Protein 6EJI (pdb70)

Structure (mmCIF, N/CA/C/O backbone):
data_6EJI
#
_entry.id   6EJI
#
_cell.length_a   61.620
_cell.length_b   127.030
_cell.length_c   71.580
_cell.angle_alpha   90.00
_cell.angle_beta   90.13
_cell.angle_gamma   90.00
#
_symmetry.space_group_name_H-M   'P 1 21 1'
#
loop_
_entity.id
_entity.type
_entity.pdbx_description
1 polymer 'WlaC protein'
2 non-polymer URIDINE-DIPHOSPHATE-N-ACETYLGALACTOSAMINE
3 non-polymer 'POTASSIUM ION'
4 non-polymer GLYCEROL
5 non-polymer 'SODIUM ION'
6 non-polymer 'CHLORIDE ION'
7 water water
#
loop_
_atom_site.group_PDB
_atom_site.id
_atom_site.type_symbol
_atom_site.label_atom_id
_atom_site.label_alt_id
_atom_site.label_comp_id
_atom_site.label_asym_id
_atom_site.label_entity_id
_atom_site.label_seq_id
_atom_site.pdbx_PDB_ins_code
_atom_site.Cartn_x
_atom_site.Cartn_y
_atom_site.Cartn_z
_atom_site.occupancy
_atom_site.B_iso_or_equiv
_atom_site.auth_seq_id
_atom_site.auth_comp_id
_atom_site.auth_asym_id
_atom_site.auth_atom_id
_atom_site.pdbx_PDB_model_num
ATOM 25 N N . LYS A 1 4 ? -11.215 3.708 17.185 1.00 41.11 4 LYS A N 1
ATOM 26 C CA . LYS A 1 4 ? -10.530 4.995 17.203 1.00 41.72 4 LYS A CA 1
ATOM 27 C C . LYS A 1 4 ? -9.346 4.886 18.157 1.00 35.99 4 LYS A C 1
ATOM 28 O O . LYS A 1 4 ? -9.525 4.716 19.367 1.00 34.77 4 LYS A O 1
ATOM 34 N N . ILE A 1 5 ? -8.138 4.971 17.609 1.00 38.49 5 ILE A N 1
ATOM 35 C CA . ILE A 1 5 ? -6.904 4.839 18.373 1.00 34.33 5 ILE A CA 1
ATOM 36 C C . ILE A 1 5 ? -6.192 6.184 18.347 1.00 32.85 5 ILE A C 1
ATOM 37 O O . ILE A 1 5 ? -5.898 6.717 17.269 1.00 30.55 5 ILE A O 1
ATOM 42 N N . SER A 1 6 ? -5.924 6.737 19.526 1.00 31.39 6 SER A N 1
ATOM 43 C CA . SER A 1 6 ? -5.210 8.001 19.659 1.00 32.85 6 SER A CA 1
ATOM 44 C C . SER A 1 6 ? -3.860 7.747 20.313 1.00 28.89 6 SER A C 1
ATOM 45 O O . SER A 1 6 ? -3.795 7.296 21.462 1.00 26.71 6 SER A O 1
ATOM 48 N N . PHE A 1 7 ? -2.789 8.033 19.579 1.00 29.90 7 PHE A N 1
ATOM 49 C CA . PHE A 1 7 ? -1.440 7.992 20.119 1.00 25.43 7 PHE A CA 1
ATOM 50 C C . PHE A 1 7 ? -1.080 9.340 20.730 1.00 31.58 7 PHE A C 1
ATOM 51 O O . PHE A 1 7 ? -1.533 10.392 20.270 1.00 29.83 7 PHE A O 1
ATOM 59 N N . ILE A 1 8 ? -0.264 9.302 21.780 1.00 28.13 8 ILE A N 1
ATOM 60 C CA . ILE A 1 8 ? 0.266 10.508 22.405 1.00 25.05 8 ILE A CA 1
ATOM 61 C C . ILE A 1 8 ? 1.783 10.403 22.436 1.00 25.62 8 ILE A C 1
ATOM 62 O O . ILE A 1 8 ? 2.331 9.397 22.898 1.00 24.08 8 ILE A O 1
ATOM 67 N N . ILE A 1 9 ? 2.457 11.440 21.945 1.00 26.26 9 ILE A N 1
ATOM 68 C CA . ILE A 1 9 ? 3.913 11.477 21.908 1.00 30.49 9 ILE A CA 1
ATOM 69 C C . ILE A 1 9 ? 4.340 12.934 22.014 1.00 31.79 9 ILE A C 1
ATOM 70 O O . ILE A 1 9 ? 3.586 13.841 21.662 1.00 27.25 9 ILE A O 1
ATOM 75 N N . ALA A 1 10 ? 5.548 13.162 22.530 1.00 30.89 10 ALA A N 1
ATOM 76 C CA . ALA A 1 10 ? 5.989 14.534 22.765 1.00 30.17 10 ALA A CA 1
ATOM 77 C C . ALA A 1 10 ? 6.269 15.258 21.453 1.00 32.12 10 ALA A C 1
ATOM 78 O O . ALA A 1 10 ? 5.826 16.395 21.253 1.00 34.28 10 ALA A O 1
ATOM 80 N N . THR A 1 11 ? 7.012 14.619 20.551 1.00 35.06 11 THR A N 1
ATOM 81 C CA . THR A 1 11 ? 7.304 15.177 19.238 1.00 36.95 11 THR A CA 1
ATOM 82 C C . THR A 1 11 ? 7.223 14.071 18.198 1.00 34.57 11 THR A C 1
ATOM 83 O O . THR A 1 11 ? 7.218 12.882 18.524 1.00 36.02 11 THR A O 1
ATOM 87 N N . LEU A 1 12 ? 7.152 14.480 16.932 1.00 36.08 12 LEU A N 1
ATOM 88 C CA . LEU A 1 12 ? 7.306 13.541 15.829 1.00 35.27 12 LEU A CA 1
ATOM 89 C C . LEU A 1 12 ? 8.651 13.792 15.160 1.00 36.08 12 LEU A C 1
ATOM 90 O O . LEU A 1 12 ? 8.727 13.984 13.941 1.00 38.31 12 LEU A O 1
ATOM 95 N N . ASN A 1 13 ? 9.712 13.798 15.968 1.00 38.73 13 ASN A N 1
ATOM 96 C CA . ASN A 1 13 ? 11.076 14.025 15.507 1.00 38.83 13 ASN A CA 1
ATOM 97 C C . ASN A 1 13 ? 11.648 12.774 14.853 1.00 40.56 13 ASN A C 1
ATOM 98 O O . ASN A 1 13 ? 10.897 11.915 14.381 1.00 43.08 13 ASN A O 1
ATOM 103 N N . SER A 1 14 ? 12.972 12.647 14.848 1.00 36.69 14 SER A N 1
ATOM 104 C CA . SER A 1 14 ? 13.633 11.534 14.184 1.00 40.42 14 SER A CA 1
ATOM 105 C C . SER A 1 14 ? 13.935 10.365 15.113 1.00 40.33 14 SER A C 1
ATOM 106 O O . SER A 1 14 ? 14.500 9.365 14.655 1.00 46.95 14 SER A O 1
ATOM 109 N N . GLY A 1 15 ? 13.571 10.457 16.389 1.00 32.82 15 GLY A N 1
ATOM 110 C CA . GLY A 1 15 ? 13.906 9.420 17.351 1.00 35.03 15 GLY A CA 1
ATOM 111 C C . GLY A 1 15 ? 13.316 8.066 16.996 1.00 35.08 15 GLY A C 1
ATOM 112 O O . GLY A 1 15 ? 12.429 7.924 16.153 1.00 33.37 15 GLY A O 1
ATOM 113 N N . GLY A 1 16 ? 13.834 7.041 17.676 1.00 36.17 16 GLY A N 1
ATOM 114 C CA . GLY A 1 16 ? 13.424 5.678 17.373 1.00 31.49 16 GLY A CA 1
ATOM 115 C C . GLY A 1 16 ? 11.997 5.380 17.791 1.00 33.98 16 GLY A C 1
ATOM 116 O O . GLY A 1 16 ? 11.285 4.638 17.108 1.00 28.63 16 GLY A O 1
ATOM 117 N N . ALA A 1 17 ? 11.565 5.939 18.924 1.00 28.05 17 ALA A N 1
ATOM 118 C CA . ALA A 1 17 ? 10.172 5.792 19.330 1.00 33.24 17 ALA A CA 1
ATOM 119 C C . ALA A 1 17 ? 9.236 6.388 18.288 1.00 31.91 17 ALA A C 1
ATOM 120 O O . ALA A 1 17 ? 8.196 5.802 17.965 1.00 23.40 17 ALA A O 1
ATOM 122 N N . GLU A 1 18 ? 9.601 7.550 17.740 1.00 28.52 18 GLU A N 1
ATOM 123 C CA . GLU A 1 18 ? 8.790 8.164 16.694 1.00 27.19 18 GLU A CA 1
ATOM 124 C C . GLU A 1 18 ? 8.771 7.303 15.439 1.00 25.87 18 GLU A C 1
ATOM 125 O O . GLU A 1 18 ? 7.727 7.158 14.793 1.00 30.30 18 GLU A O 1
ATOM 131 N N . ARG A 1 19 ? 9.918 6.721 15.083 1.00 30.41 19 ARG A N 1
ATOM 132 C CA . ARG A 1 19 ? 9.975 5.809 13.945 1.00 31.16 19 ARG A CA 1
ATOM 133 C C . ARG A 1 19 ? 9.011 4.642 14.126 1.00 28.37 19 ARG A C 1
ATOM 134 O O . ARG A 1 19 ? 8.334 4.233 13.175 1.00 24.52 19 ARG A O 1
ATOM 142 N N . VAL A 1 20 ? 8.925 4.104 15.344 1.00 30.17 20 VAL A N 1
ATOM 143 C CA . VAL A 1 20 ? 8.021 2.987 15.608 1.00 29.88 20 VAL A CA 1
ATOM 144 C C . VAL A 1 20 ? 6.569 3.443 15.523 1.00 31.07 20 VAL A C 1
ATOM 145 O O . VAL A 1 20 ? 5.724 2.768 14.922 1.00 29.23 20 VAL A O 1
ATOM 149 N N . LEU A 1 21 ? 6.257 4.591 16.129 1.00 30.12 21 LEU A N 1
ATOM 150 C CA . LEU A 1 21 ? 4.881 5.078 16.141 1.00 29.67 21 LEU A CA 1
ATOM 151 C C . LEU A 1 21 ? 4.370 5.313 14.724 1.00 28.86 21 LEU A C 1
ATOM 152 O O . LEU A 1 21 ? 3.245 4.926 14.386 1.00 29.54 21 LEU A O 1
ATOM 157 N N . VAL A 1 22 ? 5.184 5.955 13.883 1.00 25.94 22 VAL A N 1
ATOM 158 C CA . VAL A 1 22 ? 4.752 6.261 12.522 1.00 29.32 22 VAL A CA 1
ATOM 159 C C . VAL A 1 22 ? 4.490 4.979 11.744 1.00 26.58 22 VAL A C 1
ATOM 160 O O . VAL A 1 22 ? 3.527 4.889 10.971 1.00 30.50 22 VAL A O 1
ATOM 164 N N . THR A 1 23 ? 5.333 3.964 11.943 1.00 28.63 23 THR A N 1
ATOM 165 C CA . THR A 1 23 ? 5.104 2.676 11.297 1.00 28.00 23 THR A CA 1
ATOM 166 C C . THR A 1 23 ? 3.808 2.042 11.789 1.00 31.26 23 THR A C 1
ATOM 167 O O . THR A 1 23 ? 3.019 1.520 10.991 1.00 31.15 23 THR A O 1
ATOM 171 N N . LEU A 1 24 ? 3.564 2.096 13.101 1.00 28.10 24 LEU A N 1
ATOM 172 C CA . LEU A 1 24 ? 2.317 1.580 13.658 1.00 29.52 24 LEU A CA 1
ATOM 173 C C . LEU A 1 24 ? 1.114 2.359 13.142 1.00 28.66 24 LEU A C 1
ATOM 174 O O . LEU A 1 24 ? 0.124 1.770 12.693 1.00 26.17 24 LEU A O 1
ATOM 179 N N . ALA A 1 25 ? 1.177 3.690 13.217 1.00 28.78 25 ALA A N 1
ATOM 180 C CA . ALA A 1 25 ? 0.059 4.518 12.774 1.00 27.33 25 ALA A CA 1
ATOM 181 C C . ALA A 1 25 ? -0.272 4.253 11.312 1.00 30.04 25 ALA A C 1
ATOM 182 O O . ALA A 1 25 ? -1.440 4.067 10.951 1.00 31.95 25 ALA A O 1
ATOM 184 N N . ASN A 1 26 ? 0.753 4.214 10.457 1.00 27.28 26 ASN A N 1
ATOM 185 C CA . ASN A 1 26 ? 0.523 3.992 9.034 1.00 31.31 26 ASN A CA 1
ATOM 186 C C . ASN A 1 26 ? -0.084 2.622 8.764 1.00 33.83 26 ASN A C 1
ATOM 187 O O . ASN A 1 26 ? -0.896 2.475 7.843 1.00 38.59 26 ASN A O 1
ATOM 192 N N . ALA A 1 27 ? 0.288 1.610 9.551 1.00 30.39 27 ALA A N 1
ATOM 193 C CA . ALA A 1 27 ? -0.265 0.276 9.341 1.00 31.40 27 ALA A CA 1
ATOM 194 C C . ALA A 1 27 ? -1.714 0.184 9.802 1.00 37.86 27 ALA A C 1
ATOM 195 O O . ALA A 1 27 ? -2.500 -0.571 9.220 1.00 33.35 27 ALA A O 1
ATOM 197 N N . LEU A 1 28 ? -2.086 0.943 10.832 1.00 33.63 28 LEU A N 1
ATOM 198 C CA . LEU A 1 28 ? -3.418 0.848 11.412 1.00 33.47 28 LEU A CA 1
ATOM 199 C C . LEU A 1 28 ? -4.430 1.794 10.776 1.00 34.64 28 LEU A C 1
ATOM 200 O O . LEU A 1 28 ? -5.636 1.585 10.943 1.00 35.94 28 LEU A O 1
ATOM 205 N N . CYS A 1 29 ? -3.977 2.809 10.038 1.00 39.58 29 CYS A N 1
ATOM 206 C CA . CYS A 1 29 ? -4.814 3.952 9.695 1.00 37.16 29 CYS A CA 1
ATOM 207 C C . CYS A 1 29 ? -5.829 3.685 8.590 1.00 44.31 29 CYS A C 1
ATOM 208 O O . CYS A 1 29 ? -6.640 4.572 8.303 1.00 43.69 29 CYS A O 1
ATOM 211 N N . LYS A 1 30 ? -5.814 2.522 7.944 1.00 43.48 30 LYS A N 1
ATOM 212 C CA . LYS A 1 30 ? -6.810 2.273 6.903 1.00 49.79 30 LYS A CA 1
ATOM 213 C C . LYS A 1 30 ? -8.013 1.509 7.410 1.00 47.31 30 LYS A C 1
ATOM 214 O O . LYS A 1 30 ? -9.145 1.834 7.043 1.00 49.33 30 LYS A O 1
ATOM 220 N N . GLU A 1 31 ? -7.796 0.479 8.227 1.00 40.29 31 GLU A N 1
ATOM 221 C CA . GLU A 1 31 ? -8.924 -0.222 8.824 1.00 43.13 31 GLU A CA 1
ATOM 222 C C . GLU A 1 31 ? -9.480 0.528 10.029 1.00 48.87 31 GLU A C 1
ATOM 223 O O . GLU A 1 31 ? -10.686 0.466 10.285 1.00 50.25 31 GLU A O 1
ATOM 229 N N . HIS A 1 32 ? -8.640 1.258 10.759 1.00 43.39 32 HIS A N 1
ATOM 230 C CA . HIS A 1 32 ? -9.069 1.960 11.959 1.00 42.17 32 HIS A CA 1
ATOM 231 C C . HIS A 1 32 ? -8.834 3.461 11.814 1.00 39.62 32 HIS A C 1
ATOM 232 O O . HIS A 1 32 ? -8.137 3.924 10.907 1.00 40.23 32 HIS A O 1
ATOM 239 N N . GLU A 1 33 ? -9.442 4.221 12.725 1.00 40.26 33 GLU A N 1
ATOM 240 C CA . GLU A 1 33 ? -9.322 5.675 12.755 1.00 42.72 33 GLU A CA 1
ATOM 241 C C . GLU A 1 33 ? -8.198 6.037 13.718 1.00 35.76 33 GLU A C 1
ATOM 242 O O . GLU A 1 33 ? -8.352 5.919 14.938 1.00 35.10 33 GLU A O 1
ATOM 248 N N . VAL A 1 34 ? -7.074 6.485 13.168 1.00 34.88 34 VAL A N 1
ATOM 249 C CA . VAL A 1 34 ? -5.850 6.707 13.927 1.00 36.25 34 VAL A CA 1
ATOM 250 C C . VAL A 1 34 ? -5.593 8.204 14.017 1.00 33.61 34 VAL A C 1
ATOM 251 O O . VAL A 1 34 ? -5.664 8.916 13.008 1.00 33.69 34 VAL A O 1
ATOM 255 N N . SER A 1 35 ? -5.302 8.677 15.225 1.00 32.38 35 SER A N 1
ATOM 256 C CA . SER A 1 35 ? -4.933 10.063 15.458 1.00 37.06 35 SER A CA 1
ATOM 257 C C . SER A 1 35 ? -3.716 10.107 16.371 1.00 34.99 35 SER A C 1
ATOM 258 O O . SER A 1 35 ? -3.443 9.170 17.125 1.00 28.33 35 SER A O 1
ATOM 261 N N . ILE A 1 36 ? -2.975 11.209 16.283 1.00 33.18 36 ILE A N 1
ATOM 262 C CA . ILE A 1 36 ? -1.792 11.431 17.103 1.00 29.70 36 ILE A CA 1
ATOM 263 C C . ILE A 1 36 ? -1.943 12.772 17.803 1.00 34.21 36 ILE A C 1
ATOM 264 O O . ILE A 1 36 ? -2.261 13.780 17.161 1.00 31.14 36 ILE A O 1
ATOM 269 N N . ILE A 1 37 ? -1.746 12.777 19.117 1.00 32.28 37 ILE A N 1
ATOM 270 C CA . ILE A 1 37 ? -1.686 13.992 19.920 1.00 33.31 37 ILE A CA 1
ATOM 271 C C . ILE A 1 37 ? -0.226 14.208 20.281 1.00 35.99 37 ILE A C 1
ATOM 272 O O . ILE A 1 37 ? 0.392 13.343 20.913 1.00 33.37 37 ILE A O 1
ATOM 277 N N . LYS A 1 38 ? 0.340 15.342 19.876 1.00 30.96 38 LYS A N 1
ATOM 278 C CA . LYS A 1 38 ? 1.724 15.624 20.219 1.00 33.29 38 LYS A CA 1
ATOM 279 C C . LYS A 1 38 ? 1.836 16.968 20.923 1.00 33.79 38 LYS A C 1
ATOM 280 O O . LYS A 1 38 ? 1.007 17.863 20.735 1.00 36.35 38 LYS A O 1
ATOM 286 N N . PHE A 1 39 ? 2.866 17.082 21.763 1.00 36.92 39 PHE A N 1
ATOM 287 C CA . PHE A 1 39 ? 3.008 18.231 22.646 1.00 40.74 39 PHE A CA 1
ATOM 288 C C . PHE A 1 39 ? 3.557 19.457 21.933 1.00 43.76 39 PHE A C 1
ATOM 289 O O . PHE A 1 39 ? 3.319 20.581 22.390 1.00 50.90 39 PHE A O 1
ATOM 297 N N . HIS A 1 40 ? 4.279 19.273 20.831 1.00 43.70 40 HIS A N 1
ATOM 298 C CA . HIS A 1 40 ? 4.922 20.377 20.137 1.00 48.72 40 HIS A CA 1
ATOM 299 C C . HIS A 1 40 ? 4.577 20.346 18.657 1.00 49.85 40 HIS A C 1
ATOM 300 O O . HIS A 1 40 ? 4.325 19.285 18.076 1.00 51.14 40 HIS A O 1
ATOM 307 N N . THR A 1 41 ? 4.565 21.532 18.059 1.00 52.54 41 THR A N 1
ATOM 308 C CA . THR A 1 41 ? 4.301 21.706 16.640 1.00 49.98 41 THR A CA 1
ATOM 309 C C . THR A 1 41 ? 5.458 21.163 15.805 1.00 44.24 41 THR A C 1
ATOM 310 O O . THR A 1 41 ? 6.566 20.927 16.303 1.00 48.19 41 THR A O 1
ATOM 314 N N . GLY A 1 42 ? 5.196 20.969 14.524 1.00 49.46 42 GLY A N 1
ATOM 315 C CA . GLY A 1 42 ? 6.203 20.526 13.577 1.00 52.71 42 GLY A CA 1
ATOM 316 C C . GLY A 1 42 ? 5.690 19.431 12.662 1.00 57.07 42 GLY A C 1
ATOM 317 O O . GLY A 1 42 ? 4.703 18.750 12.941 1.00 60.88 42 GLY A O 1
ATOM 318 N N . GLU A 1 43 ? 6.380 19.258 11.537 1.00 63.37 43 GLU A N 1
ATOM 319 C CA . GLU A 1 43 ? 6.042 18.202 10.600 1.00 63.33 43 GLU A CA 1
ATOM 320 C C . GLU A 1 43 ? 6.771 16.919 10.977 1.00 50.21 43 GLU A C 1
ATOM 321 O O . GLU A 1 43 ? 7.893 16.944 11.492 1.00 50.96 43 GLU A O 1
ATOM 327 N N . SER A 1 44 ? 6.107 15.791 10.738 1.00 46.94 44 SER A N 1
ATOM 328 C CA . SER A 1 44 ? 6.686 14.497 11.066 1.00 41.92 44 SER A CA 1
ATOM 329 C C . SER A 1 44 ? 7.940 14.260 10.237 1.00 46.20 44 SER A C 1
ATOM 330 O O . SER A 1 44 ? 7.909 14.353 9.005 1.00 47.67 44 SER A O 1
ATOM 333 N N . PHE A 1 45 ? 9.050 13.976 10.922 1.00 41.61 45 PHE A N 1
ATOM 334 C CA . PHE A 1 45 ? 10.289 13.647 10.224 1.00 40.57 45 PHE A CA 1
ATOM 335 C C . PHE A 1 45 ? 10.117 12.406 9.360 1.00 41.76 45 PHE A C 1
ATOM 336 O O . PHE A 1 45 ? 10.644 12.337 8.244 1.00 46.61 45 PHE A O 1
ATOM 344 N N . TYR A 1 46 ? 9.382 11.421 9.858 1.00 37.36 46 TYR A N 1
ATOM 345 C CA . TYR A 1 46 ? 9.066 10.229 9.092 1.00 38.16 46 TYR A CA 1
ATOM 346 C C . TYR A 1 46 ? 7.713 10.408 8.410 1.00 37.65 46 TYR A C 1
ATOM 347 O O . TYR A 1 46 ? 6.807 11.047 8.947 1.00 36.32 46 TYR A O 1
ATOM 356 N N . LYS A 1 47 ? 7.595 9.848 7.208 1.00 40.73 47 LYS A N 1
ATOM 357 C CA . LYS A 1 47 ? 6.449 10.149 6.363 1.00 39.03 47 LYS A CA 1
ATOM 358 C C . LYS A 1 47 ? 5.201 9.440 6.887 1.00 40.99 47 LYS A C 1
ATOM 359 O O . LYS A 1 47 ? 5.157 8.212 6.980 1.00 36.83 47 LYS A O 1
ATOM 365 N N . LEU A 1 48 ? 4.192 10.240 7.218 1.00 42.29 48 LEU A N 1
ATOM 366 C CA . LEU A 1 48 ? 2.974 9.789 7.873 1.00 38.48 48 LEU A CA 1
ATOM 367 C C . LEU A 1 48 ? 1.849 9.760 6.848 1.00 44.54 48 LEU A C 1
ATOM 368 O O . LEU A 1 48 ? 1.710 10.697 6.051 1.00 50.11 48 LEU A O 1
ATOM 373 N N . GLU A 1 49 ? 1.052 8.695 6.863 1.00 42.99 49 GLU A N 1
ATOM 374 C CA . GLU A 1 49 ? -0.028 8.572 5.890 1.00 46.14 49 GLU A CA 1
ATOM 375 C C . GLU A 1 49 ? -1.074 9.663 6.104 1.00 43.04 49 GLU A C 1
ATOM 376 O O . GLU A 1 49 ? -1.222 10.220 7.197 1.00 42.74 49 GLU A O 1
ATOM 382 N N . ASN A 1 50 ? -1.812 9.962 5.034 1.00 50.55 50 ASN A N 1
ATOM 383 C CA . ASN A 1 50 ? -2.748 11.081 5.066 1.00 48.76 50 ASN A CA 1
ATOM 384 C C . ASN A 1 50 ? -3.962 10.797 5.945 1.00 44.86 50 ASN A C 1
ATOM 385 O O . ASN A 1 50 ? -4.585 11.735 6.455 1.00 44.45 50 ASN A O 1
ATOM 390 N N . GLU A 1 51 ? -4.315 9.523 6.139 1.00 45.24 51 GLU A N 1
ATOM 391 C CA . GLU A 1 51 ? -5.455 9.201 6.991 1.00 39.67 51 GLU A CA 1
ATOM 392 C C . GLU A 1 51 ? -5.183 9.459 8.458 1.00 41.55 51 GLU A C 1
ATOM 393 O O . GLU A 1 51 ? -6.133 9.590 9.235 1.00 43.02 51 GLU A O 1
ATOM 399 N N . VAL A 1 52 ? -3.918 9.522 8.852 1.00 39.98 52 VAL A N 1
ATOM 400 C CA . VAL A 1 52 ? -3.574 9.792 10.238 1.00 40.27 52 VAL A CA 1
ATOM 401 C C . VAL A 1 52 ? -3.790 11.267 10.509 1.00 38.12 52 VAL A C 1
ATOM 402 O O . VAL A 1 52 ? -3.200 12.132 9.854 1.00 41.57 52 VAL A O 1
ATOM 406 N N . LYS A 1 53 ? -4.637 11.555 11.478 1.00 36.68 53 LYS A N 1
ATOM 407 C CA . LYS A 1 53 ? -4.915 12.916 11.888 1.00 39.17 53 LYS A CA 1
ATOM 408 C C . LYS A 1 53 ? -3.919 13.296 12.978 1.00 41.37 53 LYS A C 1
ATOM 409 O O . LYS A 1 53 ? -3.660 12.503 13.897 1.00 42.68 53 LYS A O 1
ATOM 415 N N . VAL A 1 54 ? -3.347 14.491 12.876 1.00 41.20 54 VAL A N 1
ATOM 416 C CA . VAL A 1 54 ? -2.364 14.983 13.834 1.00 34.80 54 VAL A CA 1
ATOM 417 C C . VAL A 1 54 ? -2.863 16.287 14.443 1.00 42.75 54 VAL A C 1
ATOM 418 O O . VAL A 1 54 ? -3.299 17.190 13.722 1.00 47.06 54 VAL A O 1
ATOM 422 N N . THR A 1 55 ? -2.802 16.377 15.776 1.00 40.70 55 THR A N 1
ATOM 423 C CA . THR A 1 55 ? -3.040 17.614 16.504 1.00 36.20 55 THR A CA 1
ATOM 424 C C . THR A 1 55 ? -1.868 17.920 17.410 1.00 40.54 55 THR A C 1
ATOM 425 O O . THR A 1 55 ? -1.239 17.019 17.979 1.00 40.50 55 THR A O 1
ATOM 429 N N . SER A 1 56 ? -1.609 19.209 17.579 1.00 43.04 56 SER A N 1
ATOM 430 C CA . SER A 1 56 ? -0.608 19.685 18.513 1.00 38.62 56 SER A CA 1
ATOM 431 C C . SER A 1 56 ? -1.283 20.491 19.611 1.00 38.89 56 SER A C 1
ATOM 432 O O . SER A 1 56 ? -2.221 21.252 19.353 1.00 42.26 56 SER A O 1
ATOM 435 N N . LEU A 1 57 ? -0.809 20.309 20.839 1.00 42.06 57 LEU A N 1
ATOM 436 C CA . LEU A 1 57 ? -1.286 21.131 21.932 1.00 39.96 57 LEU A CA 1
ATOM 437 C C . LEU A 1 57 ? -0.850 22.575 21.720 1.00 45.91 57 LEU A C 1
ATOM 438 O O . LEU A 1 57 ? 0.069 22.871 20.952 1.00 45.22 57 LEU A O 1
ATOM 443 N N . GLU A 1 58 ? -1.536 23.483 22.405 1.00 46.17 58 GLU A N 1
ATOM 444 C CA . GLU A 1 58 ? -1.184 24.891 22.326 1.00 50.11 58 GLU A CA 1
ATOM 445 C C . GLU A 1 58 ? 0.201 25.120 22.925 1.00 49.12 58 GLU A C 1
ATOM 446 O O . GLU A 1 58 ? 0.586 24.483 23.912 1.00 47.50 58 GLU A O 1
ATOM 452 N N . GLN A 1 59 ? 0.960 26.020 22.309 1.00 48.46 59 GLN A N 1
ATOM 453 C CA . GLN A 1 59 ? 2.308 26.331 22.757 1.00 48.30 59 GLN A CA 1
ATOM 454 C C . GLN A 1 59 ? 2.288 27.487 23.750 1.00 46.13 59 GLN A C 1
ATOM 455 O O . GLN A 1 59 ? 1.450 28.390 23.667 1.00 45.61 59 GLN A O 1
ATOM 461 N N . PHE A 1 60 ? 3.227 27.453 24.692 1.00 45.48 60 PHE A N 1
ATOM 462 C CA . PHE A 1 60 ? 3.269 28.415 25.781 1.00 47.55 60 PHE A CA 1
ATOM 463 C C . PHE A 1 60 ? 4.674 28.973 25.949 1.00 45.93 60 PHE A C 1
ATOM 464 O O . PHE A 1 60 ? 5.655 28.420 25.446 1.00 47.15 60 PHE A O 1
ATOM 472 N N . ARG A 1 61 ? 4.755 30.077 26.688 1.00 42.01 61 ARG A N 1
ATOM 473 C CA . ARG A 1 61 ? 6.029 30.714 26.982 1.00 45.96 61 ARG A CA 1
ATOM 474 C C . ARG A 1 61 ? 6.713 30.046 28.169 1.00 50.57 61 ARG A C 1
ATOM 475 O O . ARG A 1 61 ? 6.064 29.584 29.112 1.00 47.01 61 ARG A O 1
ATOM 483 N N . PHE A 1 62 ? 8.047 30.007 28.116 1.00 52.19 62 PHE A N 1
ATOM 484 C CA . PHE A 1 62 ? 8.858 29.471 29.203 1.00 53.88 62 PHE A CA 1
ATOM 485 C C . PHE A 1 62 ? 10.082 30.343 29.464 1.00 52.56 62 PHE A C 1
ATOM 486 O O . PHE A 1 62 ? 11.143 29.831 29.838 1.00 51.64 62 PHE A O 1
ATOM 494 N N . ASP A 1 63 ? 9.955 31.656 29.281 1.00 50.81 63 ASP A N 1
ATOM 495 C CA . ASP A 1 63 ? 11.095 32.561 29.370 1.00 53.74 63 ASP A CA 1
ATOM 496 C C . ASP A 1 63 ? 11.212 33.272 30.710 1.00 48.88 63 ASP A C 1
ATOM 497 O O . ASP A 1 63 ? 12.331 33.530 31.164 1.00 53.52 63 ASP A O 1
ATOM 502 N N . THR A 1 64 ? 10.097 33.613 31.344 1.00 49.89 64 THR A N 1
ATOM 503 C CA . THR A 1 64 ? 10.102 34.285 32.634 1.00 48.98 64 THR A CA 1
ATOM 504 C C . THR A 1 64 ? 9.730 33.291 33.725 1.00 52.82 64 THR A C 1
ATOM 505 O O . THR A 1 64 ? 9.276 32.181 33.453 1.00 57.17 64 THR A O 1
ATOM 509 N N . LEU A 1 65 ? 9.921 33.708 34.979 1.00 54.40 65 LEU A N 1
ATOM 510 C CA . LEU A 1 65 ? 9.608 32.811 36.086 1.00 55.68 65 LEU A CA 1
ATOM 511 C C . LEU A 1 65 ? 8.112 32.538 36.144 1.00 51.73 65 LEU A C 1
ATOM 512 O O . LEU A 1 65 ? 7.693 31.397 36.373 1.00 51.46 65 LEU A O 1
ATOM 517 N N . TYR A 1 66 ? 7.281 33.572 35.962 1.00 47.69 66 TYR A N 1
ATOM 518 C CA . TYR A 1 66 ? 5.837 33.361 35.964 1.00 46.57 66 TYR A CA 1
ATOM 519 C C . TYR A 1 66 ? 5.446 32.320 34.927 1.00 50.89 66 TYR A C 1
ATOM 520 O O . TYR A 1 66 ? 4.694 31.384 35.222 1.00 49.89 66 TYR A O 1
ATOM 529 N N . HIS A 1 67 ? 5.946 32.469 33.699 1.00 46.77 67 HIS A N 1
ATOM 530 C CA . HIS A 1 67 ? 5.574 31.540 32.641 1.00 46.64 67 HIS A CA 1
ATOM 531 C C . HIS A 1 67 ? 6.199 30.167 32.847 1.00 52.56 67 HIS A C 1
ATOM 532 O O . HIS A 1 67 ? 5.594 29.158 32.475 1.00 52.82 67 HIS A O 1
ATOM 539 N N . LYS A 1 68 ? 7.394 30.099 33.440 1.00 52.16 68 LYS A N 1
ATOM 540 C CA . LYS A 1 68 ? 7.986 28.799 33.737 1.00 48.74 68 LYS A CA 1
ATOM 541 C C . LYS A 1 68 ? 7.120 27.974 34.680 1.00 47.57 68 LYS A C 1
ATOM 542 O O . LYS A 1 68 ? 7.221 26.742 34.677 1.00 54.50 68 LYS A O 1
ATOM 548 N N . ILE A 1 69 ? 6.273 28.617 35.477 1.00 49.01 69 ILE A N 1
ATOM 549 C CA . ILE A 1 69 ? 5.380 27.925 36.400 1.00 48.53 69 ILE A CA 1
ATOM 550 C C . ILE A 1 69 ? 3.974 27.801 35.830 1.00 51.07 69 ILE A C 1
ATOM 551 O O . ILE A 1 69 ? 3.398 26.713 35.811 1.00 50.96 69 ILE A O 1
ATOM 556 N N . ALA A 1 70 ? 3.404 28.913 35.357 1.00 48.92 70 ALA A N 1
ATOM 557 C CA . ALA A 1 70 ? 2.030 28.888 34.866 1.00 45.77 70 ALA A CA 1
ATOM 558 C C . ALA A 1 70 ? 1.882 28.017 33.625 1.00 50.03 70 ALA A C 1
ATOM 559 O O . ALA A 1 70 ? 0.845 27.368 33.451 1.00 50.87 70 ALA A O 1
ATOM 561 N N . SER A 1 71 ? 2.897 27.979 32.758 1.00 48.86 71 SER A N 1
ATOM 562 C CA . SER A 1 71 ? 2.775 27.217 31.521 1.00 47.37 71 SER A CA 1
ATOM 563 C C . SER A 1 71 ? 2.882 25.715 31.748 1.00 44.46 71 SER A C 1
ATOM 564 O O . SER A 1 71 ? 2.348 24.938 30.950 1.00 47.33 71 SER A O 1
ATOM 567 N N . ARG A 1 72 ? 3.565 25.283 32.812 1.00 46.65 72 ARG A N 1
ATOM 568 C CA . ARG A 1 72 ? 3.578 23.858 33.126 1.00 47.07 72 ARG A CA 1
ATOM 569 C C . ARG A 1 72 ? 2.197 23.371 33.540 1.00 49.61 72 ARG A C 1
ATOM 570 O O . ARG A 1 72 ? 1.825 22.232 33.238 1.00 54.36 72 ARG A O 1
ATOM 578 N N . PHE A 1 73 ? 1.424 24.220 34.220 1.00 49.12 73 PHE A N 1
ATOM 579 C CA . PHE A 1 73 ? 0.056 23.853 34.567 1.00 52.75 73 PHE A CA 1
ATOM 580 C C . PHE A 1 73 ? -0.863 23.955 33.356 1.00 49.55 73 PHE A C 1
ATOM 581 O O . PHE A 1 73 ? -1.733 23.099 33.156 1.00 47.14 73 PHE A O 1
ATOM 589 N N . LYS A 1 74 ? -0.682 24.993 32.534 1.00 45.85 74 LYS A N 1
ATOM 590 C CA . LYS A 1 74 ? -1.486 25.128 31.322 1.00 48.14 74 LYS A CA 1
ATOM 591 C C . LYS A 1 74 ? -1.234 23.973 30.361 1.00 45.13 74 LYS A C 1
ATOM 592 O O . LYS A 1 74 ? -2.165 23.480 29.713 1.00 41.40 74 LYS A O 1
ATOM 598 N N . LYS A 1 75 ? 0.021 23.529 30.253 1.00 47.47 75 LYS A N 1
ATOM 599 C CA . LYS A 1 75 ? 0.343 22.418 29.363 1.00 50.66 75 LYS A CA 1
ATOM 600 C C . LYS A 1 75 ? -0.344 21.136 29.815 1.00 44.80 75 LYS A C 1
ATOM 601 O O . LYS A 1 75 ? -0.862 20.374 28.989 1.00 42.74 75 LYS A O 1
ATOM 607 N N . PHE A 1 76 ? -0.363 20.885 31.127 1.00 46.87 76 PHE A N 1
ATOM 608 C CA . PHE A 1 76 ? -1.004 19.683 31.649 1.00 45.70 76 PHE A CA 1
ATOM 609 C C . PHE A 1 76 ? -2.503 19.692 31.382 1.00 46.41 76 PHE A C 1
ATOM 610 O O . PHE A 1 76 ? -3.080 18.665 31.006 1.00 48.70 76 PHE A O 1
ATOM 618 N N . PHE A 1 77 ? -3.156 20.838 31.573 1.00 43.24 77 PHE A N 1
ATOM 619 C CA . PHE A 1 77 ? -4.592 20.899 31.351 1.00 45.29 77 PHE A CA 1
A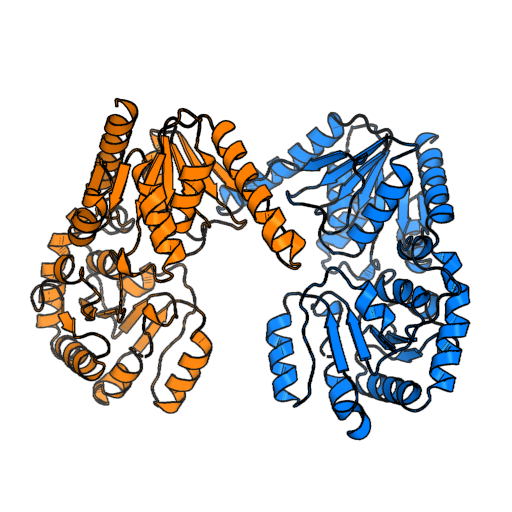TOM 620 C C . PHE A 1 77 ? -4.958 20.974 29.876 1.00 39.31 77 PHE A C 1
ATOM 621 O O . PHE A 1 77 ? -6.069 20.575 29.510 1.00 47.49 77 PHE A O 1
ATOM 629 N N . ALA A 1 78 ? -4.057 21.467 29.022 1.00 38.51 78 ALA A N 1
ATOM 630 C CA . ALA A 1 78 ? -4.273 21.343 27.585 1.00 40.48 78 ALA A CA 1
ATOM 631 C C . ALA A 1 78 ? -4.302 19.879 27.170 1.00 40.73 78 ALA A C 1
ATOM 632 O O . ALA A 1 78 ? -5.112 19.478 26.326 1.00 45.10 78 ALA A O 1
ATOM 634 N N . LEU A 1 79 ? -3.424 19.065 27.760 1.00 44.59 79 LEU A N 1
ATOM 635 C CA . LEU A 1 79 ? -3.429 17.632 27.485 1.00 44.15 79 LEU A CA 1
ATOM 636 C C . LEU A 1 79 ? -4.689 16.972 28.028 1.00 42.51 79 LEU A C 1
ATOM 637 O O . LEU A 1 79 ? -5.303 16.142 27.349 1.00 37.88 79 LEU A O 1
ATOM 642 N N . ARG A 1 80 ? -5.084 17.325 29.254 1.00 42.99 80 ARG A N 1
ATOM 643 C CA . ARG A 1 80 ? -6.308 16.773 29.823 1.00 44.48 80 ARG A CA 1
ATOM 644 C C . ARG A 1 80 ? -7.516 17.133 28.974 1.00 46.03 80 ARG A C 1
ATOM 645 O O . ARG A 1 80 ? -8.444 16.330 28.823 1.00 45.97 80 ARG A O 1
ATOM 653 N N . LYS A 1 81 ? -7.521 18.343 28.414 1.00 47.93 81 LYS A N 1
ATOM 654 C CA . LYS A 1 81 ? -8.608 18.738 27.532 1.00 46.76 81 LYS A CA 1
ATOM 655 C C . LYS A 1 81 ? -8.599 17.891 26.268 1.00 47.27 81 LYS A C 1
ATOM 656 O O . LYS A 1 81 ? -9.627 17.336 25.868 1.00 51.78 81 LYS A O 1
ATOM 662 N N . ALA A 1 82 ? -7.429 17.746 25.640 1.00 47.27 82 ALA A N 1
ATOM 663 C CA . ALA A 1 82 ? -7.340 16.961 24.411 1.00 43.21 82 ALA A CA 1
ATOM 664 C C . ALA A 1 82 ? -7.781 15.518 24.626 1.00 45.39 82 ALA A C 1
ATOM 665 O O . ALA A 1 82 ? -8.313 14.891 23.704 1.00 42.67 82 ALA A O 1
ATOM 667 N N . LEU A 1 83 ? -7.576 14.975 25.830 1.00 44.69 83 LEU A N 1
ATOM 668 C CA . LEU A 1 83 ? -8.023 13.616 26.118 1.00 44.13 83 LEU A CA 1
ATOM 669 C C . LEU A 1 83 ? -9.526 13.564 26.371 1.00 50.66 83 LEU A C 1
ATOM 670 O O . LEU A 1 83 ? -10.204 12.648 25.891 1.00 48.60 83 LEU A O 1
ATOM 675 N N . LYS A 1 84 ? -10.054 14.527 27.135 1.00 53.13 84 LYS A N 1
ATOM 676 C CA . LYS A 1 84 ? -11.498 14.637 27.329 1.00 52.66 84 LYS A CA 1
ATOM 677 C C . LYS A 1 84 ? -12.229 14.683 25.994 1.00 52.46 84 LYS A C 1
ATOM 678 O O . LYS A 1 84 ? -13.164 13.911 25.750 1.00 59.04 84 LYS A O 1
ATOM 684 N N . GLU A 1 85 ? -11.812 15.598 25.115 1.00 54.85 85 GLU A N 1
ATOM 685 C CA . GLU A 1 85 ? -12.504 15.829 23.852 1.00 60.26 85 GLU A CA 1
ATOM 686 C C . GLU A 1 85 ? -12.233 14.748 22.819 1.00 62.41 85 GLU A C 1
ATOM 687 O O . GLU A 1 85 ? -12.971 14.653 21.833 1.00 72.05 85 GLU A O 1
ATOM 693 N N . SER A 1 86 ? -11.253 13.916 23.073 1.00 60.49 86 SER A N 1
ATOM 694 C CA . SER A 1 86 ? -10.965 12.865 22.151 1.00 59.64 86 SER A CA 1
ATOM 695 C C . SER A 1 86 ? -12.016 11.808 22.246 1.00 56.34 86 SER A C 1
ATOM 696 O O . SER A 1 86 ? -12.519 11.475 23.290 1.00 57.38 86 SER A O 1
ATOM 699 N N . LYS A 1 87 ? -12.385 11.317 21.108 1.00 51.59 87 LYS A N 1
ATOM 700 C CA . LYS A 1 87 ? -13.338 10.214 21.086 1.00 56.27 87 LYS A CA 1
ATOM 701 C C . LYS A 1 87 ? -12.642 8.876 20.861 1.00 54.53 87 LYS A C 1
ATOM 702 O O . LYS A 1 87 ? -13.227 7.951 20.298 1.00 56.54 87 LYS A O 1
ATOM 708 N N . ALA A 1 88 ? -11.392 8.777 21.303 1.00 51.09 88 ALA A N 1
ATOM 709 C CA . ALA A 1 88 ? -10.635 7.553 21.146 1.00 42.67 88 ALA A CA 1
ATOM 710 C C . ALA A 1 88 ? -11.266 6.424 21.946 1.00 41.94 88 ALA A C 1
ATOM 711 O O . ALA A 1 88 ? -11.792 6.631 23.044 1.00 37.58 88 ALA A O 1
ATOM 713 N N . ASP A 1 89 ? -11.211 5.216 21.385 1.00 39.25 89 ASP A N 1
ATOM 714 C CA . ASP A 1 89 ? -11.529 4.035 22.181 1.00 35.20 89 ASP A CA 1
ATOM 715 C C . ASP A 1 89 ? -10.372 3.676 23.105 1.00 35.90 89 ASP A C 1
ATOM 716 O O . ASP A 1 89 ? -10.588 3.114 24.183 1.00 34.84 89 ASP A O 1
ATOM 721 N N . VAL A 1 90 ? -9.147 4.012 22.711 1.00 36.72 90 VAL A N 1
ATOM 722 C CA . VAL A 1 90 ? -7.967 3.683 23.502 1.00 35.94 90 VAL A CA 1
ATOM 723 C C . VAL A 1 90 ? -6.919 4.767 23.290 1.00 34.09 90 VAL A C 1
ATOM 724 O O . VAL A 1 90 ? -6.787 5.322 22.195 1.00 29.70 90 VAL A O 1
ATOM 728 N N . PHE A 1 91 ? -6.191 5.079 24.356 1.00 32.59 91 PHE A N 1
ATOM 729 C CA . PHE A 1 91 ? -5.019 5.936 24.293 1.00 29.94 91 PHE A CA 1
ATOM 730 C C . PHE A 1 91 ? -3.765 5.073 24.339 1.00 29.31 91 PHE A C 1
ATOM 731 O O . PHE A 1 91 ? -3.717 4.071 25.059 1.00 29.71 91 PHE A O 1
ATOM 739 N N . ILE A 1 92 ? -2.758 5.454 23.557 1.00 30.74 92 ILE A N 1
ATOM 740 C CA . ILE A 1 92 ? -1.462 4.781 23.548 1.00 28.94 92 ILE A CA 1
ATOM 741 C C . ILE A 1 92 ? -0.389 5.861 23.568 1.00 28.72 92 ILE A C 1
ATOM 742 O O . ILE A 1 92 ? -0.240 6.609 22.595 1.00 26.04 92 ILE A O 1
ATOM 747 N N . SER A 1 93 ? 0.359 5.947 24.665 1.00 26.29 93 SER A N 1
ATOM 748 C CA . SER A 1 93 ? 1.397 6.955 24.822 1.00 27.83 93 SER A CA 1
ATOM 749 C C . SER A 1 93 ? 2.778 6.328 24.685 1.00 25.43 93 SER A C 1
ATOM 750 O O . SER A 1 93 ? 2.979 5.149 24.990 1.00 25.53 93 SER A O 1
ATOM 753 N N . PHE A 1 94 ? 3.732 7.135 24.221 1.00 28.88 94 PHE A N 1
ATOM 754 C CA . PHE A 1 94 ? 5.099 6.698 23.963 1.00 26.24 94 PHE A CA 1
ATOM 755 C C . PHE A 1 94 ? 6.067 7.509 24.815 1.00 28.30 94 PHE A C 1
ATOM 756 O O . PHE A 1 94 ? 5.936 8.734 24.902 1.00 31.14 94 PHE A O 1
ATOM 764 N N . LEU A 1 95 ? 7.025 6.810 25.441 1.00 28.13 95 LEU A N 1
ATOM 765 C CA . LEU A 1 95 ? 8.139 7.363 26.215 1.00 32.97 95 LEU A CA 1
ATOM 766 C C . LEU A 1 95 ? 7.746 7.699 27.651 1.00 33.49 95 LEU A C 1
ATOM 767 O O . LEU A 1 95 ? 6.627 8.155 27.912 1.00 31.94 95 LEU A O 1
ATOM 772 N N . ASP A 1 96 ? 8.688 7.496 28.581 1.00 33.78 96 ASP A N 1
ATOM 773 C CA . ASP A 1 96 ? 8.358 7.424 30.005 1.00 33.24 96 ASP A CA 1
ATOM 774 C C . ASP A 1 96 ? 7.759 8.727 30.522 1.00 34.32 96 ASP A C 1
ATOM 775 O O . ASP A 1 96 ? 6.692 8.722 31.147 1.00 35.96 96 ASP A O 1
ATOM 780 N N . THR A 1 97 ? 8.438 9.854 30.292 1.00 33.47 97 THR A N 1
ATOM 781 C CA . THR A 1 97 ? 7.926 11.120 30.810 1.00 35.36 97 THR A CA 1
ATOM 782 C C . THR A 1 97 ? 6.560 11.451 30.223 1.00 34.83 97 THR A C 1
ATOM 783 O O . THR A 1 97 ? 5.716 12.036 30.911 1.00 35.32 97 THR A O 1
ATOM 787 N N . THR A 1 98 ? 6.320 11.076 28.965 1.00 32.34 98 THR A N 1
ATOM 788 C CA . THR A 1 98 ? 5.003 11.278 28.371 1.00 33.30 98 THR A CA 1
ATOM 789 C C . THR A 1 98 ? 3.986 10.297 28.944 1.00 31.26 98 THR A C 1
ATOM 790 O O . THR A 1 98 ? 2.826 10.661 29.172 1.00 32.02 98 THR A O 1
ATOM 794 N N . ASN A 1 99 ? 4.403 9.050 29.184 1.00 30.95 99 ASN A N 1
ATOM 795 C CA . ASN A 1 99 ? 3.525 8.078 29.830 1.00 28.96 99 ASN A CA 1
ATOM 796 C C . ASN A 1 99 ? 3.039 8.594 31.179 1.00 31.45 99 ASN A C 1
ATOM 797 O O . ASN A 1 99 ? 1.853 8.483 31.512 1.00 33.83 99 ASN A O 1
ATOM 802 N N . ILE A 1 100 ? 3.951 9.164 31.969 1.00 28.16 100 ILE A N 1
ATOM 803 C CA . ILE A 1 100 ? 3.592 9.670 33.291 1.00 29.49 100 ILE A CA 1
ATOM 804 C C . ILE A 1 100 ? 2.607 10.825 33.173 1.00 33.58 100 ILE A C 1
ATOM 805 O O . ILE A 1 100 ? 1.638 10.916 33.937 1.00 33.38 100 ILE A O 1
ATOM 810 N N . ALA A 1 101 ? 2.837 11.724 32.213 1.00 30.97 101 ALA A N 1
ATOM 811 C CA . ALA A 1 101 ? 1.930 12.852 32.026 1.00 30.61 101 ALA A CA 1
ATOM 812 C C . ALA A 1 101 ? 0.541 12.380 31.617 1.00 34.67 101 ALA A C 1
ATOM 813 O O . ALA A 1 101 ? -0.468 12.965 32.027 1.00 34.20 101 ALA A O 1
ATOM 815 N N . CYS A 1 102 ? 0.468 11.313 30.816 1.00 32.81 102 CYS A N 1
ATOM 816 C CA . CYS A 1 102 ? -0.828 10.811 30.374 1.00 32.29 102 CYS A CA 1
ATOM 817 C C . CYS A 1 102 ? -1.563 10.094 31.499 1.00 35.88 102 CYS A C 1
ATOM 818 O O . CYS A 1 102 ? -2.790 10.195 31.603 1.00 32.29 102 CYS A O 1
ATOM 821 N N . ILE A 1 103 ? -0.837 9.362 32.348 1.00 32.86 103 ILE A N 1
ATOM 822 C CA . ILE A 1 103 ? -1.479 8.694 33.478 1.00 31.77 103 ILE A CA 1
ATOM 823 C C . ILE A 1 103 ? -2.130 9.721 34.396 1.00 34.81 103 ILE A C 1
ATOM 824 O O . ILE A 1 103 ? -3.281 9.563 34.821 1.00 35.43 103 ILE A O 1
ATOM 829 N N . LEU A 1 104 ? -1.410 10.805 34.694 1.00 37.12 104 LEU A N 1
ATOM 830 C CA . LEU A 1 104 ? -1.959 11.844 35.560 1.00 40.04 104 LEU A CA 1
ATOM 831 C C . LEU A 1 104 ? -3.110 12.577 34.880 1.00 40.48 104 LEU A C 1
ATOM 832 O O . LEU A 1 104 ? -4.159 12.813 35.493 1.00 42.78 104 LEU A O 1
ATOM 837 N N . ALA A 1 105 ? -2.938 12.936 33.606 1.00 36.35 105 ALA A N 1
ATOM 838 C CA . ALA A 1 105 ? -3.962 13.712 32.910 1.00 39.01 105 ALA A CA 1
ATOM 839 C C . ALA A 1 105 ? -5.226 12.896 32.664 1.00 38.76 105 ALA A C 1
ATOM 840 O O . ALA A 1 105 ? -6.314 13.468 32.527 1.00 40.24 105 ALA A O 1
ATOM 842 N N . ASN A 1 106 ? -5.106 11.573 32.608 1.00 37.47 106 ASN A N 1
ATOM 843 C CA . ASN A 1 106 ? -6.238 10.692 32.354 1.00 36.25 106 ASN A CA 1
ATOM 844 C C . ASN A 1 106 ? -6.985 10.304 33.624 1.00 39.09 106 ASN A C 1
ATOM 845 O O . ASN A 1 106 ? -7.932 9.514 33.551 1.00 41.84 106 ASN A O 1
ATOM 850 N N . ILE A 1 107 ? -6.585 10.837 34.781 1.00 40.28 107 ILE A N 1
ATOM 851 C CA . ILE A 1 107 ? -7.244 10.491 36.036 1.00 39.28 107 ILE A CA 1
ATOM 852 C C . ILE A 1 107 ? -8.693 10.952 35.986 1.00 46.71 107 ILE A C 1
ATOM 853 O O . ILE A 1 107 ? -8.977 12.132 35.746 1.00 49.38 107 ILE A O 1
ATOM 858 N N . GLY A 1 108 ? -9.619 10.022 36.211 1.00 47.11 108 GLY A N 1
ATOM 859 C CA . GLY A 1 108 ? -11.031 10.329 36.226 1.00 43.83 108 GLY A CA 1
ATOM 860 C C . GLY A 1 108 ? -11.741 10.143 34.903 1.00 47.55 108 GLY A C 1
ATOM 861 O O . GLY A 1 108 ? -12.966 9.983 34.888 1.00 49.54 108 GLY A O 1
ATOM 862 N N . LEU A 1 109 ? -11.013 10.182 33.792 1.00 47.05 109 LEU A N 1
ATOM 863 C CA . LEU A 1 109 ? -11.577 9.851 32.494 1.00 43.09 109 LEU A CA 1
ATOM 864 C C . LEU A 1 109 ? -11.674 8.331 32.379 1.00 44.56 109 LEU A C 1
ATOM 865 O O . LEU A 1 109 ? -11.105 7.592 33.183 1.00 47.87 109 LEU A O 1
ATOM 870 N N . LYS A 1 110 ? -12.411 7.845 31.380 1.00 45.62 110 LYS A N 1
ATOM 871 C CA . LYS A 1 110 ? -12.614 6.403 31.322 1.00 48.88 110 LYS A CA 1
ATOM 872 C C . LYS A 1 110 ? -11.969 5.719 30.128 1.00 41.78 110 LYS A C 1
ATOM 873 O O . LYS A 1 110 ? -11.880 4.485 30.127 1.00 50.33 110 LYS A O 1
ATOM 879 N N . THR A 1 111 ? -11.513 6.463 29.117 1.00 40.48 111 THR A N 1
ATOM 880 C CA . THR A 1 111 ? -10.780 5.838 28.021 1.00 40.33 111 THR A CA 1
ATOM 881 C C . THR A 1 111 ? -9.557 5.124 28.586 1.00 39.38 111 THR A C 1
ATOM 882 O O . THR A 1 111 ? -8.780 5.734 29.337 1.00 37.60 111 THR A O 1
ATOM 886 N N . PRO A 1 112 ? -9.363 3.846 28.280 1.00 38.45 112 PRO A N 1
ATOM 887 C CA . PRO A 1 112 ? -8.191 3.140 28.801 1.00 38.69 112 PRO A CA 1
ATOM 888 C C . PRO A 1 112 ? -6.910 3.631 28.145 1.00 36.93 112 PRO A C 1
ATOM 889 O O . PRO A 1 112 ? -6.908 4.116 27.011 1.00 34.28 112 PRO A O 1
ATOM 893 N N . LEU A 1 113 ? -5.806 3.498 28.880 1.00 36.65 113 LEU A N 1
ATOM 894 C CA . LEU A 1 113 ? -4.509 4.018 28.458 1.00 33.62 113 LEU A CA 1
ATOM 895 C C . LEU A 1 113 ? -3.482 2.894 28.443 1.00 32.43 113 LEU A C 1
ATOM 896 O O . LEU A 1 113 ? -3.255 2.242 29.468 1.00 33.38 113 LEU A O 1
ATOM 901 N N . ILE A 1 114 ? -2.860 2.680 27.287 1.00 28.65 114 ILE A N 1
ATOM 902 C CA . ILE A 1 114 ? -1.721 1.778 27.149 1.00 28.30 114 ILE A CA 1
ATOM 903 C C . ILE A 1 114 ? -0.462 2.628 27.070 1.00 28.60 114 ILE A C 1
ATOM 904 O O . ILE A 1 114 ? -0.351 3.506 26.206 1.00 29.46 114 ILE A O 1
ATOM 909 N N . ILE A 1 115 ? 0.492 2.377 27.961 1.00 25.39 115 ILE A N 1
ATOM 910 C CA . ILE A 1 115 ? 1.769 3.079 27.932 1.00 24.78 115 ILE A CA 1
ATOM 911 C C . ILE A 1 115 ? 2.809 2.171 27.291 1.00 27.54 115 ILE A C 1
ATOM 912 O O . ILE A 1 115 ? 2.729 0.940 27.373 1.00 25.82 115 ILE A O 1
ATOM 917 N N . SER A 1 116 ? 3.791 2.786 26.633 1.00 26.59 116 SER A N 1
ATOM 918 C CA . SER A 1 116 ? 4.765 2.070 25.819 1.00 27.20 116 SER A CA 1
ATOM 919 C C . SER A 1 116 ? 6.169 2.531 26.184 1.00 24.24 116 SER A C 1
ATOM 920 O O . SER A 1 116 ? 6.459 3.731 26.146 1.00 22.44 116 SER A O 1
ATOM 923 N N . GLU A 1 117 ? 7.034 1.582 26.534 1.00 25.92 117 GLU A N 1
ATOM 924 C CA . GLU A 1 117 ? 8.411 1.869 26.917 1.00 30.89 117 GLU A CA 1
ATOM 925 C C . GLU A 1 117 ? 9.341 1.619 25.738 1.00 31.82 117 GLU A C 1
ATOM 926 O O . GLU A 1 117 ? 9.260 0.571 25.089 1.00 29.62 117 GLU A O 1
ATOM 932 N N . HIS A 1 118 ? 10.234 2.571 25.477 1.00 28.13 118 HIS A N 1
ATOM 933 C CA . HIS A 1 118 ? 11.155 2.495 24.346 1.00 31.96 118 HIS A CA 1
ATOM 934 C C . HIS A 1 118 ? 12.581 2.735 24.800 1.00 32.29 118 HIS A C 1
ATOM 935 O O . HIS A 1 118 ? 13.330 3.532 24.230 1.00 40.85 118 HIS A O 1
ATOM 942 N N . SER A 1 119 ? 12.967 2.019 25.847 1.00 26.32 119 SER A N 1
ATOM 943 C CA . SER A 1 119 ? 14.338 1.962 26.334 1.00 34.00 119 SER A CA 1
ATOM 944 C C . SER A 1 119 ? 14.393 0.850 27.371 1.00 34.07 119 SER A C 1
ATOM 945 O O . SER A 1 119 ? 13.371 0.256 27.730 1.00 34.74 119 SER A O 1
ATOM 948 N N . ASN A 1 120 ? 15.600 0.564 27.840 1.00 32.25 120 ASN A N 1
ATOM 949 C CA . ASN A 1 120 ? 15.747 -0.253 29.030 1.00 34.40 120 ASN A CA 1
ATOM 950 C C . ASN A 1 120 ? 15.302 0.548 30.246 1.00 31.06 120 ASN A C 1
ATOM 951 O O . ASN A 1 120 ? 15.421 1.776 30.282 1.00 28.53 120 ASN A O 1
ATOM 956 N N . GLU A 1 121 ? 14.766 -0.155 31.249 0.99 30.76 121 GLU A N 1
ATOM 957 C CA . GLU A 1 121 ? 14.310 0.542 32.448 1.00 26.52 121 GLU A CA 1
ATOM 958 C C . GLU A 1 121 ? 15.453 1.288 33.123 0.83 26.82 121 GLU A C 1
ATOM 959 O O . GLU A 1 121 ? 15.230 2.329 33.750 0.96 29.16 121 GLU A O 1
ATOM 965 N N . ALA A 1 122 ? 16.681 0.785 32.990 1.00 24.38 122 ALA A N 1
ATOM 966 C CA . ALA A 1 122 ? 17.827 1.406 33.639 1.00 27.33 122 ALA A CA 1
ATOM 967 C C . ALA A 1 122 ? 18.243 2.717 32.985 1.00 28.86 122 ALA A C 1
ATOM 968 O O . ALA A 1 122 ? 19.090 3.423 33.544 1.00 28.59 122 ALA A O 1
ATOM 970 N N . TYR A 1 123 ? 17.671 3.061 31.829 1.00 27.66 123 TYR A N 1
ATOM 971 C CA . TYR A 1 123 ? 18.046 4.297 31.148 1.00 28.33 123 TYR A CA 1
ATOM 972 C C . TYR A 1 123 ? 17.599 5.522 31.939 1.00 28.25 123 TYR A C 1
ATOM 973 O O . TYR A 1 123 ? 18.281 6.554 31.937 1.00 31.62 123 TYR A O 1
ATOM 982 N N . LEU A 1 124 ? 16.460 5.426 32.622 1.00 30.78 124 LEU A N 1
ATOM 983 C CA . LEU A 1 124 ? 15.973 6.513 33.467 1.00 32.05 124 LEU A CA 1
ATOM 984 C C . LEU A 1 124 ? 16.828 6.587 34.726 1.00 30.94 124 LEU A C 1
ATOM 985 O O . LEU A 1 124 ? 16.809 5.670 35.552 1.00 31.80 124 LEU A O 1
ATOM 990 N N . LYS A 1 125 ? 17.576 7.681 34.882 1.00 33.19 125 LYS A N 1
ATOM 991 C CA . LYS A 1 125 ? 18.560 7.791 35.955 1.00 32.66 125 LYS A CA 1
ATOM 992 C C . LYS A 1 125 ? 18.041 8.498 37.210 1.00 33.78 125 LYS A C 1
ATOM 993 O O . LYS A 1 125 ? 18.177 7.940 38.306 1.00 37.51 125 LYS A O 1
ATOM 999 N N . PRO A 1 126 ? 17.461 9.704 37.123 1.00 35.59 126 PRO A N 1
ATOM 1000 C CA . PRO A 1 126 ? 17.157 10.453 38.353 1.00 32.57 126 PRO A CA 1
ATOM 1001 C C . PRO A 1 126 ? 16.163 9.720 39.246 1.00 37.11 126 PRO A C 1
ATOM 1002 O O . PRO A 1 126 ? 15.153 9.186 38.780 1.00 38.85 126 PRO A O 1
ATOM 1006 N N . LYS A 1 127 ? 16.462 9.714 40.550 1.00 41.79 127 LYS A N 1
ATOM 1007 C CA . LYS A 1 127 ? 15.662 8.954 41.507 1.00 37.52 127 LYS A CA 1
ATOM 1008 C C . LYS A 1 127 ? 14.232 9.469 41.592 1.00 37.79 127 LYS A C 1
ATOM 1009 O O . LYS A 1 127 ? 13.311 8.695 41.880 1.00 39.97 127 LYS A O 1
ATOM 1015 N N . THR A 1 128 ? 14.026 10.766 41.358 1.00 39.83 128 THR A N 1
ATOM 1016 C CA . THR A 1 128 ? 12.679 11.322 41.440 1.00 37.28 128 THR A CA 1
ATOM 1017 C C . THR A 1 128 ? 11.803 10.816 40.302 1.00 33.38 128 THR A C 1
ATOM 1018 O O . THR A 1 128 ? 10.619 10.523 40.507 1.00 38.42 128 THR A O 1
ATOM 1022 N N . TRP A 1 129 ? 12.362 10.711 39.093 1.00 32.77 129 TRP A N 1
ATOM 1023 C CA . TRP A 1 129 ? 11.593 10.180 37.972 1.00 34.60 129 TRP A CA 1
ATOM 1024 C C . TRP A 1 129 ? 11.344 8.685 38.132 1.00 33.17 129 TRP A C 1
ATOM 1025 O O . TRP A 1 129 ? 10.258 8.195 37.803 1.00 34.37 129 TRP A O 1
ATOM 1036 N N . ARG A 1 130 ? 12.339 7.942 38.625 1.00 30.96 130 ARG A N 1
ATOM 1037 C CA . ARG A 1 130 ? 12.125 6.523 38.886 1.00 35.53 130 ARG A CA 1
ATOM 1038 C C . ARG A 1 130 ? 11.064 6.313 39.958 1.00 36.26 130 ARG A C 1
ATOM 1039 O O . ARG A 1 130 ? 10.325 5.323 39.915 1.00 35.94 130 ARG A O 1
ATOM 1047 N N . PHE A 1 131 ? 10.965 7.238 40.915 1.00 34.03 131 PHE A N 1
ATOM 1048 C CA . PHE A 1 131 ? 9.894 7.173 41.904 1.00 38.44 131 PHE A CA 1
ATOM 1049 C C . PHE A 1 131 ? 8.538 7.435 41.260 1.00 33.83 131 PHE A C 1
ATOM 1050 O O . PHE A 1 131 ? 7.581 6.683 41.477 1.00 37.22 131 PHE A O 1
ATOM 1058 N N . LEU A 1 132 ? 8.437 8.507 40.467 1.00 34.89 132 LEU A N 1
ATOM 1059 C CA . LEU A 1 132 ? 7.179 8.820 39.795 1.00 36.20 132 LEU A CA 1
ATOM 1060 C C . LEU A 1 132 ? 6.744 7.684 38.880 1.00 35.73 132 LEU A C 1
ATOM 1061 O O . LEU A 1 132 ? 5.555 7.350 38.814 1.00 32.72 132 LEU A O 1
ATOM 1066 N N . ARG A 1 133 ? 7.693 7.082 38.162 1.00 35.07 133 ARG A N 1
ATOM 1067 C CA . ARG A 1 133 ? 7.377 5.926 37.330 1.00 32.18 133 ARG A CA 1
ATOM 1068 C C . ARG A 1 133 ? 6.842 4.780 38.178 1.00 33.60 133 ARG A C 1
ATOM 1069 O O . ARG A 1 133 ? 5.847 4.136 37.822 1.00 32.22 133 ARG A O 1
ATOM 1077 N N . ARG A 1 134 ? 7.484 4.525 39.320 1.00 33.11 134 ARG A N 1
ATOM 1078 C CA . ARG A 1 134 ? 7.093 3.404 40.169 1.00 29.88 134 ARG A CA 1
ATOM 1079 C C . ARG A 1 134 ? 5.682 3.579 40.719 1.00 36.93 134 ARG A C 1
ATOM 1080 O O . ARG A 1 134 ? 4.940 2.600 40.865 1.00 39.58 134 ARG A O 1
ATOM 1088 N N . VAL A 1 135 ? 5.285 4.815 41.025 1.00 33.33 135 VAL A N 1
ATOM 1089 C CA . VAL A 1 135 ? 3.979 5.032 41.637 1.00 36.83 135 VAL A CA 1
ATOM 1090 C C . VAL A 1 135 ? 2.866 5.256 40.617 1.00 35.31 135 VAL A C 1
ATOM 1091 O O . VAL A 1 135 ? 1.694 5.004 40.933 1.00 38.85 135 VAL A O 1
ATOM 1095 N N . SER A 1 136 ? 3.190 5.698 39.401 1.00 38.98 136 SER A N 1
ATOM 1096 C CA . SER A 1 136 ? 2.172 6.000 38.400 1.00 34.66 136 SER A CA 1
ATOM 1097 C C . SER A 1 136 ? 1.920 4.856 37.425 1.00 33.28 136 SER A C 1
ATOM 1098 O O . SER A 1 136 ? 0.773 4.652 37.012 1.00 34.23 136 SER A O 1
ATOM 1101 N N . TYR A 1 137 ? 2.958 4.108 37.044 1.00 31.85 137 TYR A N 1
ATOM 1102 C CA . TYR A 1 137 ? 2.774 3.010 36.096 1.00 29.86 137 TYR A CA 1
ATOM 1103 C C . TYR A 1 137 ? 1.734 1.976 36.520 1.00 37.89 137 TYR A C 1
ATOM 1104 O O . TYR A 1 137 ? 1.040 1.452 35.631 1.00 35.83 137 TYR A O 1
ATOM 1113 N N . PRO A 1 138 ? 1.578 1.617 37.802 1.00 38.67 138 PRO A N 1
ATOM 1114 C CA . PRO A 1 138 ? 0.511 0.664 38.160 1.00 36.14 138 PRO A CA 1
ATOM 1115 C C . PRO A 1 138 ? -0.880 1.090 37.720 1.00 37.79 138 PRO A C 1
ATOM 1116 O O . PRO A 1 138 ? -1.771 0.236 37.636 1.00 36.68 138 PRO A O 1
ATOM 1120 N N . PHE A 1 139 ? -1.099 2.369 37.429 1.00 34.17 139 PHE A N 1
ATOM 1121 C CA . PHE A 1 139 ? -2.425 2.856 37.078 1.00 38.00 139 PHE A CA 1
ATOM 1122 C C . PHE A 1 139 ? -2.696 2.835 35.581 1.00 39.50 139 PHE A C 1
ATOM 1123 O O . PHE A 1 139 ? -3.803 3.189 35.163 1.00 44.19 139 PHE A O 1
ATOM 1131 N N . CYS A 1 140 ? -1.729 2.422 34.767 1.00 38.22 140 CYS A N 1
ATOM 1132 C CA . CYS A 1 140 ? -2.008 2.194 33.360 1.00 38.98 140 CYS A CA 1
ATOM 1133 C C . CYS A 1 140 ? -2.845 0.929 33.196 1.00 40.30 140 CYS A C 1
ATOM 1134 O O . CYS A 1 140 ? -2.922 0.079 34.088 1.00 39.01 140 CYS A O 1
ATOM 1137 N N . ASP A 1 141 ? -3.481 0.811 32.035 1.00 35.94 141 ASP A N 1
ATOM 1138 C CA . ASP A 1 141 ? -4.252 -0.384 31.732 1.00 32.52 141 ASP A CA 1
ATOM 1139 C C . ASP A 1 141 ? -3.411 -1.478 31.091 1.00 35.67 141 ASP A C 1
ATOM 1140 O O . ASP A 1 141 ? -3.772 -2.656 31.193 1.00 38.60 141 ASP A O 1
ATOM 1145 N N . ALA A 1 142 ? -2.296 -1.120 30.456 1.00 34.29 142 ALA A N 1
ATOM 1146 C CA . ALA A 1 142 ? -1.340 -2.085 29.930 1.00 34.43 142 ALA A CA 1
ATOM 1147 C C . ALA A 1 142 ? -0.048 -1.358 29.596 1.00 30.60 142 ALA A C 1
ATOM 1148 O O . ALA A 1 142 ? -0.059 -0.169 29.265 1.00 27.49 142 ALA A O 1
ATOM 1150 N N . LEU A 1 143 ? 1.062 -2.086 29.688 1.00 32.60 143 LEU A N 1
ATOM 1151 C CA . LEU A 1 143 ? 2.383 -1.559 29.378 1.00 25.86 143 LEU A CA 1
ATOM 1152 C C . LEU A 1 143 ? 3.052 -2.457 28.348 1.00 26.31 143 LEU A C 1
ATOM 1153 O O . LEU A 1 143 ? 3.166 -3.668 28.556 1.00 28.98 143 LEU A O 1
ATOM 1158 N N . SER A 1 144 ? 3.486 -1.867 27.239 1.00 25.96 144 SER A N 1
ATOM 1159 C CA . SER A 1 144 ? 4.278 -2.590 26.260 0.95 28.76 144 SER A CA 1
ATOM 1160 C C . SER A 1 144 ? 5.756 -2.403 26.568 1.00 28.21 144 SER A C 1
ATOM 1161 O O . SER A 1 144 ? 6.205 -1.290 26.861 0.92 24.84 144 SER A O 1
ATOM 1164 N N . VAL A 1 145 ? 6.506 -3.502 26.519 1.00 26.66 145 VAL A N 1
ATOM 1165 C CA . VAL A 1 145 ? 7.944 -3.487 26.747 1.00 26.99 145 VAL A CA 1
ATOM 1166 C C . VAL A 1 145 ? 8.630 -4.129 25.548 1.00 27.38 145 VAL A C 1
ATOM 1167 O O . VAL A 1 145 ? 7.992 -4.736 24.686 1.00 30.57 145 VAL A O 1
ATOM 1171 N N . LEU A 1 146 ? 9.955 -3.992 25.510 1.00 27.57 146 LEU A N 1
ATOM 1172 C CA . LEU A 1 146 ? 10.750 -4.414 24.366 1.00 28.92 146 LEU A CA 1
ATOM 1173 C C . LEU A 1 146 ? 11.595 -5.654 24.619 1.00 34.42 146 LEU A C 1
ATOM 1174 O O . LEU A 1 146 ? 12.174 -6.187 23.666 1.00 36.91 146 LEU A O 1
ATOM 1179 N N . GLY A 1 147 ? 11.688 -6.123 25.860 1.00 31.98 147 GLY A N 1
ATOM 1180 C CA . GLY A 1 147 ? 12.499 -7.288 26.161 1.00 34.61 147 GLY A CA 1
ATOM 1181 C C . GLY A 1 147 ? 11.988 -8.006 27.391 1.00 40.00 147 GLY A C 1
ATOM 1182 O O . GLY A 1 147 ? 11.282 -7.430 28.226 1.00 37.61 147 GLY A O 1
ATOM 1183 N N . SER A 1 148 ? 12.363 -9.284 27.494 1.00 38.15 148 SER A N 1
ATOM 1184 C CA . SER A 1 148 ? 11.913 -10.108 28.613 1.00 37.54 148 SER A CA 1
ATOM 1185 C C . SER A 1 148 ? 12.446 -9.597 29.944 1.00 37.19 148 SER A C 1
ATOM 1186 O O . SER A 1 148 ? 11.821 -9.818 30.986 1.00 40.16 148 SER A O 1
ATOM 1189 N N . SER A 1 149 ? 13.596 -8.927 29.931 1.00 34.42 149 SER A N 1
ATOM 1190 C CA . SER A 1 149 ? 14.167 -8.415 31.170 1.00 37.14 149 SER A CA 1
ATOM 1191 C C . SER A 1 149 ? 13.335 -7.271 31.730 1.00 41.35 149 SER A C 1
ATOM 1192 O O . SER A 1 149 ? 13.059 -7.222 32.934 1.00 40.66 149 SER A O 1
ATOM 1195 N N . ASP A 1 150 ? 12.933 -6.332 30.874 1.00 39.02 150 ASP A N 1
ATOM 1196 C CA . ASP A 1 150 ? 12.044 -5.275 31.335 0.76 34.43 150 ASP A CA 1
ATOM 1197 C C . ASP A 1 150 ? 10.651 -5.812 31.630 0.87 32.05 150 ASP A C 1
ATOM 1198 O O . ASP A 1 150 ? 9.933 -5.239 32.455 1.00 31.36 150 ASP A O 1
ATOM 1203 N N . LYS A 1 151 ? 10.255 -6.906 30.974 1.00 30.47 151 LYS A N 1
ATOM 1204 C CA . LYS A 1 151 ? 8.989 -7.541 31.320 1.00 35.59 151 LYS A CA 1
ATOM 1205 C C . LYS A 1 151 ? 8.984 -7.976 32.779 1.00 34.82 151 LYS A C 1
ATOM 1206 O O . LYS A 1 151 ? 8.041 -7.682 33.519 1.00 38.48 151 LYS A O 1
ATOM 1212 N N . VAL A 1 152 ? 10.043 -8.662 33.219 1.00 34.71 152 VAL A N 1
ATOM 1213 C CA . VAL A 1 152 ? 10.061 -9.132 34.601 1.00 43.70 152 VAL A CA 1
ATOM 1214 C C . VAL A 1 152 ? 10.219 -7.966 35.569 1.00 39.56 152 VAL A C 1
ATOM 1215 O O . VAL A 1 152 ? 9.679 -8.005 36.682 1.00 39.91 152 VAL A O 1
ATOM 1219 N N . TYR A 1 153 ? 10.940 -6.910 35.175 1.00 34.91 153 TYR A N 1
ATOM 1220 C CA . TYR A 1 153 ? 11.083 -5.752 36.053 1.00 32.46 153 TYR A CA 1
ATOM 1221 C C . TYR A 1 153 ? 9.735 -5.092 36.305 1.00 37.17 153 TYR A C 1
ATOM 1222 O O . TYR A 1 153 ? 9.377 -4.797 37.451 1.00 34.19 153 TYR A O 1
ATOM 1231 N N . TYR A 1 154 ? 8.969 -4.857 35.240 1.00 32.18 154 TYR A N 1
ATOM 1232 C CA . TYR A 1 154 ? 7.742 -4.084 35.375 1.00 33.62 154 TYR A CA 1
ATOM 1233 C C . TYR A 1 154 ? 6.578 -4.902 35.917 1.00 33.94 154 TYR A C 1
ATOM 1234 O O . TYR A 1 154 ? 5.752 -4.361 36.660 1.00 30.43 154 TYR A O 1
ATOM 1243 N N . GLU A 1 155 ? 6.556 -6.179 35.602 1.00 31.43 155 GLU A N 1
ATOM 1244 C CA . GLU A 1 155 ? 5.532 -7.098 36.021 1.00 37.29 155 GLU A CA 1
ATOM 1245 C C . GLU A 1 155 ? 5.376 -7.202 37.513 1.00 35.65 155 GLU A C 1
ATOM 1246 O O . GLU A 1 155 ? 4.397 -7.636 37.980 1.00 42.40 155 GLU A O 1
ATOM 1252 N N . ARG A 1 156 ? 6.373 -6.760 38.245 1.00 37.80 156 ARG A N 1
ATOM 1253 C CA . ARG A 1 156 ? 6.374 -6.782 39.686 1.00 41.58 156 ARG A CA 1
ATOM 1254 C C . ARG A 1 156 ? 5.377 -5.789 40.279 1.00 42.01 156 ARG A C 1
ATOM 1255 O O . ARG A 1 156 ? 4.826 -6.000 41.308 1.00 46.59 156 ARG A O 1
ATOM 1263 N N . PHE A 1 157 ? 5.136 -4.703 39.603 1.00 39.49 157 PHE A N 1
ATOM 1264 C CA . PHE A 1 157 ? 4.189 -3.696 40.073 1.00 35.60 157 PHE A CA 1
ATOM 1265 C C . PHE A 1 157 ? 3.196 -3.242 39.004 1.00 34.53 157 PHE A C 1
ATOM 1266 O O . PHE A 1 157 ? 2.421 -2.313 39.260 1.00 35.30 157 PHE A O 1
ATOM 1274 N N . VAL A 1 158 ? 3.177 -3.872 37.831 1.00 34.74 158 VAL A N 1
ATOM 1275 C CA . VAL A 1 158 ? 2.198 -3.569 36.790 1.00 32.36 158 VAL A CA 1
ATOM 1276 C C . VAL A 1 158 ? 1.475 -4.856 36.413 1.00 31.89 158 VAL A C 1
ATOM 1277 O O . VAL A 1 158 ? 2.116 -5.876 36.136 1.00 32.66 158 VAL A O 1
ATOM 1281 N N . LYS A 1 159 ? 0.140 -4.798 36.396 1.00 40.20 159 LYS A N 1
ATOM 1282 C CA . LYS A 1 159 ? -0.676 -5.986 36.151 1.00 39.73 159 LYS A CA 1
ATOM 1283 C C . LYS A 1 159 ? -0.391 -6.592 34.787 1.00 40.47 159 LYS A C 1
ATOM 1284 O O . LYS A 1 159 ? -0.011 -7.762 34.675 1.00 43.80 159 LYS A O 1
ATOM 1290 N N . ARG A 1 160 ? -0.602 -5.814 33.735 1.00 33.03 160 ARG A N 1
ATOM 1291 C CA . ARG A 1 160 ? -0.593 -6.309 32.365 1.00 37.86 160 ARG A CA 1
ATOM 1292 C C . ARG A 1 160 ? 0.551 -5.641 31.615 1.00 36.60 160 ARG A C 1
ATOM 1293 O O . ARG A 1 160 ? 0.440 -4.483 31.201 1.00 37.66 160 ARG A O 1
ATOM 1301 N N . VAL A 1 161 ? 1.577 -6.434 31.358 1.00 31.36 161 VAL A N 1
ATOM 1302 C CA . VAL A 1 161 ? 2.786 -6.081 30.651 1.00 36.25 161 VAL A CA 1
ATOM 1303 C C . VAL A 1 161 ? 2.948 -7.013 29.479 1.00 35.94 161 VAL A C 1
ATOM 1304 O O . VAL A 1 161 ? 2.914 -8.190 29.661 1.00 38.46 161 VAL A O 1
ATOM 1308 N N . LYS A 1 162 ? 3.169 -6.501 28.284 1.00 32.22 162 LYS A N 1
ATOM 1309 C CA . LYS A 1 162 ? 3.270 -7.369 27.120 1.00 33.09 162 LYS A CA 1
ATOM 1310 C C . LYS A 1 162 ? 4.532 -7.039 26.343 1.00 34.30 162 LYS A C 1
ATOM 1311 O O . LYS A 1 162 ? 4.824 -5.865 26.093 1.00 30.34 162 LYS A O 1
ATOM 1317 N N . LEU A 1 163 ? 5.270 -8.077 25.958 1.00 31.59 163 LEU A N 1
ATOM 1318 C CA . LEU A 1 163 ? 6.476 -7.916 25.155 1.00 32.00 163 LEU A CA 1
ATOM 1319 C C . LEU A 1 163 ? 6.069 -7.746 23.697 1.00 34.60 163 LEU A C 1
ATOM 1320 O O . LEU A 1 163 ? 5.588 -8.692 23.064 1.00 42.65 163 LEU A O 1
ATOM 1325 N N . LEU A 1 164 ? 6.261 -6.545 23.160 1.00 33.37 164 LEU A N 1
ATOM 1326 C CA . LEU A 1 164 ? 5.925 -6.234 21.774 1.00 31.57 164 LEU A CA 1
ATOM 1327 C C . LEU A 1 164 ? 7.180 -5.721 21.080 1.00 36.73 164 LEU A C 1
ATOM 1328 O O . LEU A 1 164 ? 7.663 -4.627 21.391 1.00 35.97 164 LEU A O 1
ATOM 1333 N N . LEU A 1 165 ? 7.710 -6.512 20.150 1.00 33.30 165 LEU A N 1
ATOM 1334 C CA . LEU A 1 165 ? 8.862 -6.075 19.378 1.00 32.61 165 LEU A CA 1
ATOM 1335 C C . LEU A 1 165 ? 8.475 -4.922 18.456 1.00 39.13 165 LEU A C 1
ATOM 1336 O O . LEU A 1 165 ? 7.299 -4.704 18.145 1.00 35.38 165 LEU A O 1
ATOM 1341 N N . ASN A 1 166 ? 9.481 -4.177 18.021 1.00 32.08 166 ASN A N 1
ATOM 1342 C CA . ASN A 1 166 ? 9.205 -3.035 17.156 1.00 31.48 166 ASN A CA 1
ATOM 1343 C C . ASN A 1 166 ? 9.110 -3.482 15.704 1.00 35.12 166 ASN A C 1
ATOM 1344 O O . ASN A 1 166 ? 9.961 -4.252 15.243 1.00 32.91 166 ASN A O 1
ATOM 1349 N N . PRO A 1 167 ? 8.103 -3.027 14.960 1.00 34.32 167 PRO A N 1
ATOM 1350 C CA . PRO A 1 167 ? 8.073 -3.307 13.522 1.00 33.30 167 PRO A CA 1
ATOM 1351 C C . PRO A 1 167 ? 9.085 -2.441 12.788 1.00 35.67 167 PRO A C 1
ATOM 1352 O O . PRO A 1 167 ? 9.305 -1.280 13.140 1.00 31.16 167 PRO A O 1
ATOM 1356 N N . CYS A 1 168 ? 9.709 -3.017 11.766 1.00 32.70 168 CYS A N 1
ATOM 1357 C CA . CYS A 1 168 ? 10.648 -2.293 10.919 1.00 33.32 168 CYS A CA 1
ATOM 1358 C C . CYS A 1 168 ? 9.991 -2.036 9.571 1.00 34.46 168 CYS A C 1
ATOM 1359 O O . CYS A 1 168 ? 9.587 -2.980 8.883 1.00 30.61 168 CYS A O 1
ATOM 1362 N N . HIS A 1 169 ? 9.895 -0.758 9.195 1.00 33.53 169 HIS A N 1
ATOM 1363 C CA . HIS A 1 169 ? 9.231 -0.398 7.948 1.00 33.55 169 HIS A CA 1
ATOM 1364 C C . HIS A 1 169 ? 9.960 -0.936 6.725 1.00 38.53 169 HIS A C 1
ATOM 1365 O O . HIS A 1 169 ? 9.349 -1.056 5.658 1.00 33.49 169 HIS A O 1
ATOM 1372 N N . PHE A 1 170 ? 11.245 -1.269 6.851 1.00 34.19 170 PHE A N 1
ATOM 1373 C CA . PHE A 1 170 ? 11.967 -1.834 5.718 1.00 36.33 170 PHE A CA 1
ATOM 1374 C C . PHE A 1 170 ? 11.502 -3.243 5.380 1.00 35.36 170 PHE A C 1
ATOM 1375 O O . PHE A 1 170 ? 11.770 -3.719 4.271 1.00 39.41 170 PHE A O 1
ATOM 1383 N N . SER A 1 171 ? 10.803 -3.913 6.300 1.00 31.51 171 SER A N 1
ATOM 1384 C CA . SER A 1 171 ? 10.321 -5.262 6.033 1.00 39.17 171 SER A CA 1
ATOM 1385 C C . SER A 1 171 ? 9.294 -5.302 4.908 1.00 44.49 171 SER A C 1
ATOM 1386 O O . SER A 1 171 ? 9.069 -6.371 4.330 1.00 46.28 171 SER A O 1
ATOM 1389 N N . ASP A 1 172 ? 8.670 -4.171 4.582 1.00 38.79 172 ASP A N 1
ATOM 1390 C CA . ASP A 1 172 ? 7.678 -4.106 3.515 1.00 44.84 172 ASP A CA 1
ATOM 1391 C C . ASP A 1 172 ? 8.171 -3.348 2.289 1.00 47.62 172 ASP A C 1
ATOM 1392 O O . ASP A 1 172 ? 7.393 -3.134 1.353 0.95 54.58 172 ASP A O 1
ATOM 1397 N N . GLU A 1 173 ? 9.435 -2.937 2.267 1.00 47.73 173 GLU A N 1
ATOM 1398 C CA . GLU A 1 173 ? 9.972 -2.171 1.151 1.00 45.56 173 GLU A CA 1
ATOM 1399 C C . GLU A 1 173 ? 11.116 -2.856 0.426 1.00 46.04 173 GLU A C 1
ATOM 1400 O O . GLU A 1 173 ? 11.242 -2.694 -0.791 1.00 49.16 173 GLU A O 1
ATOM 1406 N N . ILE A 1 174 ? 11.952 -3.606 1.131 1.00 43.54 174 ILE A N 1
ATOM 1407 C CA . ILE A 1 174 ? 13.122 -4.255 0.549 1.00 44.56 174 ILE A CA 1
ATOM 1408 C C . ILE A 1 174 ? 12.779 -5.722 0.314 1.00 48.98 174 ILE A C 1
ATOM 1409 O O . ILE A 1 174 ? 12.492 -6.439 1.285 1.00 42.73 174 ILE A O 1
ATOM 1414 N N . PRO A 1 175 ? 12.778 -6.199 -0.931 1.00 49.37 175 PRO A N 1
ATOM 1415 C CA . PRO A 1 175 ? 12.548 -7.629 -1.174 1.00 48.86 175 PRO A CA 1
ATOM 1416 C C . PRO A 1 175 ? 13.608 -8.486 -0.495 1.00 49.33 175 PRO A C 1
ATOM 1417 O O . PRO A 1 175 ? 14.777 -8.105 -0.403 1.00 48.69 175 PRO A O 1
ATOM 1421 N N . PHE A 1 176 ? 13.182 -9.662 -0.023 1.00 46.86 176 PHE A N 1
ATOM 1422 C CA . PHE A 1 176 ? 14.082 -10.530 0.731 1.00 53.53 176 PHE A CA 1
ATOM 1423 C C . PHE A 1 176 ? 15.239 -11.037 -0.126 1.00 60.60 176 PHE A C 1
ATOM 1424 O O . PHE A 1 176 ? 16.307 -11.354 0.407 1.00 57.91 176 PHE A O 1
ATOM 1432 N N . ASP A 1 177 ? 15.059 -11.120 -1.444 1.00 64.29 177 ASP A N 1
ATOM 1433 C CA . ASP A 1 177 ? 16.113 -11.642 -2.303 1.00 67.02 177 ASP A CA 1
ATOM 1434 C C . ASP A 1 177 ? 16.978 -10.540 -2.907 1.00 63.60 177 ASP A C 1
ATOM 1435 O O . ASP A 1 177 ? 17.737 -10.803 -3.846 1.00 66.97 177 ASP A O 1
ATOM 1440 N N . SER A 1 178 ? 16.891 -9.319 -2.374 1.00 61.06 178 SER A N 1
ATOM 1441 C CA . SER A 1 178 ? 17.691 -8.212 -2.881 1.00 55.85 178 SER A CA 1
ATOM 1442 C C . SER A 1 178 ? 19.172 -8.561 -2.861 1.00 56.63 178 SER A C 1
ATOM 1443 O O . SER A 1 178 ? 19.655 -9.254 -1.961 1.00 59.78 178 SER A O 1
ATOM 1446 N N . SER A 1 179 ? 19.887 -8.091 -3.875 1.00 53.95 179 SER A N 1
ATOM 1447 C CA . SER A 1 179 ? 21.338 -8.140 -3.902 1.00 52.21 179 SER A CA 1
ATOM 1448 C C . SER A 1 179 ? 21.881 -6.726 -3.763 1.00 46.49 179 SER A C 1
ATOM 1449 O O . SER A 1 179 ? 21.240 -5.752 -4.170 1.00 47.43 179 SER A O 1
ATOM 1452 N N . PHE A 1 180 ? 23.063 -6.620 -3.175 1.00 47.66 180 PHE A N 1
ATOM 1453 C CA . PHE A 1 180 ? 23.699 -5.337 -2.943 1.00 47.80 180 PHE A CA 1
ATOM 1454 C C . PHE A 1 180 ? 25.144 -5.428 -3.400 1.00 46.12 180 PHE A C 1
ATOM 1455 O O . PHE A 1 180 ? 25.807 -6.443 -3.182 1.00 48.84 180 PHE A O 1
ATOM 1463 N N . GLU A 1 181 ? 25.627 -4.382 -4.054 1.00 53.57 181 GLU A N 1
ATOM 1464 C CA . GLU A 1 181 ? 27.044 -4.283 -4.371 1.00 48.97 181 GLU A CA 1
ATOM 1465 C C . GLU A 1 181 ? 27.640 -3.259 -3.417 1.00 45.58 181 GLU A C 1
ATOM 1466 O O . GLU A 1 181 ? 27.509 -2.050 -3.605 1.00 41.66 181 GLU A O 1
ATOM 1472 N N . LYS A 1 182 ? 28.296 -3.781 -2.386 1.00 43.30 182 LYS A N 1
ATOM 1473 C CA . LYS A 1 182 ? 28.740 -3.008 -1.252 1.00 42.78 182 LYS A CA 1
ATOM 1474 C C . LYS A 1 182 ? 29.995 -2.223 -1.587 1.00 39.68 182 LYS A C 1
ATOM 1475 O O . LYS A 1 182 ? 30.831 -2.649 -2.391 1.00 43.75 182 LYS A O 1
ATOM 1481 N N . GLU A 1 183 ? 30.115 -1.061 -0.967 1.00 38.81 183 GLU A N 1
ATOM 1482 C CA . GLU A 1 183 ? 31.326 -0.264 -1.039 1.00 37.00 183 GLU A CA 1
ATOM 1483 C C . GLU A 1 183 ? 32.130 -0.444 0.240 1.00 35.93 183 GLU A C 1
ATOM 1484 O O . GLU A 1 183 ? 31.675 -1.049 1.215 1.00 36.01 183 GLU A O 1
ATOM 1490 N N . ASN A 1 184 ? 33.351 0.082 0.224 1.00 33.83 184 ASN A N 1
ATOM 1491 C CA . ASN A 1 184 ? 34.208 0.070 1.408 1.00 33.43 184 ASN A CA 1
ATOM 1492 C C . ASN A 1 184 ? 33.710 1.163 2.349 1.00 35.05 184 ASN A C 1
ATOM 1493 O O . ASN A 1 184 ? 34.289 2.245 2.474 1.00 37.89 184 ASN A O 1
ATOM 1498 N N . LEU A 1 185 ? 32.602 0.861 3.021 1.00 31.52 185 LEU A N 1
ATOM 1499 C CA . LEU A 1 185 ? 31.854 1.837 3.797 1.00 29.33 185 LEU A CA 1
ATOM 1500 C C . LEU A 1 185 ? 31.520 1.255 5.161 1.00 27.56 185 LEU A C 1
ATOM 1501 O O . LEU A 1 185 ? 31.030 0.125 5.254 1.00 27.37 185 LEU A O 1
ATOM 1506 N N . VAL A 1 186 ? 31.787 2.025 6.212 1.00 27.11 186 VAL A N 1
ATOM 1507 C CA . VAL A 1 186 ? 31.461 1.646 7.581 1.00 25.21 186 VAL A CA 1
ATOM 1508 C C . VAL A 1 186 ? 30.602 2.750 8.181 1.00 29.23 186 VAL A C 1
ATOM 1509 O O . VAL A 1 186 ? 30.922 3.935 8.040 1.00 27.77 186 VAL A O 1
ATOM 1513 N N . LEU A 1 187 ? 29.517 2.364 8.846 1.00 28.86 187 LEU A N 1
ATOM 1514 C CA . LEU A 1 187 ? 28.526 3.311 9.328 1.00 24.28 187 LEU A CA 1
ATOM 1515 C C . LEU A 1 187 ? 28.484 3.366 10.848 1.00 24.48 187 LEU A C 1
ATOM 1516 O O . LEU A 1 187 ? 28.685 2.360 11.538 1.00 20.22 187 LEU A O 1
ATOM 1521 N N . PHE A 1 188 ? 28.224 4.567 11.354 1.00 23.25 188 PHE A N 1
ATOM 1522 C CA . PHE A 1 188 ? 27.676 4.785 12.686 1.00 23.88 188 PHE A CA 1
ATOM 1523 C C . PHE A 1 188 ? 26.432 5.636 12.492 1.00 29.06 188 PHE A C 1
ATOM 1524 O O . PHE A 1 188 ? 26.509 6.718 11.900 1.00 28.28 188 PHE A O 1
ATOM 1532 N N . ILE A 1 189 ? 25.289 5.144 12.957 1.00 24.75 189 ILE A N 1
ATOM 1533 C CA . ILE A 1 189 ? 24.017 5.834 12.779 1.00 26.40 189 ILE A CA 1
ATOM 1534 C C . ILE A 1 189 ? 23.376 6.000 14.147 1.00 28.61 189 ILE A C 1
ATOM 1535 O O . ILE A 1 189 ? 23.058 5.006 14.810 1.00 31.36 189 ILE A O 1
ATOM 1540 N N . GLY A 1 190 ? 23.188 7.239 14.570 1.00 30.19 190 GLY A N 1
ATOM 1541 C C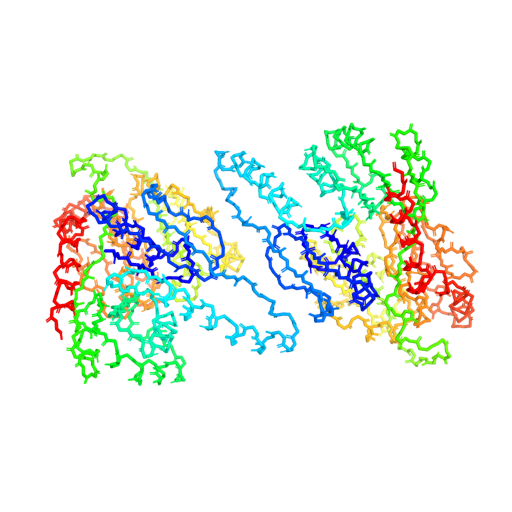A . GLY A 1 190 ? 22.513 7.473 15.827 1.00 36.42 190 GLY A CA 1
ATOM 1542 C C . GLY A 1 190 ? 22.761 8.858 16.371 1.00 33.64 190 GLY A C 1
ATOM 1543 O O . GLY A 1 190 ? 23.650 9.589 15.932 1.00 33.00 190 GLY A O 1
ATOM 1544 N N . ARG A 1 191 ? 21.932 9.213 17.351 1.00 36.56 191 ARG A N 1
ATOM 1545 C CA . ARG A 1 191 ? 22.089 10.449 18.105 1.00 37.54 191 ARG A CA 1
ATOM 1546 C C . ARG A 1 191 ? 23.487 10.544 18.702 1.00 38.40 191 ARG A C 1
ATOM 1547 O O . ARG A 1 191 ? 24.058 9.547 19.150 1.00 37.02 191 ARG A O 1
ATOM 1555 N N . LEU A 1 192 ? 24.039 11.756 18.705 1.00 35.90 192 LEU A N 1
ATOM 1556 C CA . LEU A 1 192 ? 25.400 11.987 19.184 1.00 35.54 192 LEU A CA 1
ATOM 1557 C C . LEU A 1 192 ? 25.334 12.498 20.622 1.00 36.29 192 LEU A C 1
ATOM 1558 O O . LEU A 1 192 ? 25.466 13.691 20.897 1.00 35.13 192 LEU A O 1
ATOM 1563 N N . ASP A 1 193 ? 25.122 11.569 21.553 1.00 31.93 193 ASP A N 1
ATOM 1564 C CA . ASP A 1 193 ? 25.164 11.869 22.981 1.00 30.58 193 ASP A CA 1
ATOM 1565 C C . ASP A 1 193 ? 26.074 10.857 23.674 0.80 30.45 193 ASP A C 1
ATOM 1566 O O . ASP A 1 193 ? 26.635 9.959 23.040 0.78 30.87 193 ASP A O 1
ATOM 1571 N N . HIS A 1 194 ? 26.213 11.002 24.995 0.98 30.67 194 HIS A N 1
ATOM 1572 C CA . HIS A 1 194 ? 27.151 10.167 25.739 0.98 30.08 194 HIS A CA 1
ATOM 1573 C C . HIS A 1 194 ? 26.726 8.705 25.738 0.59 29.04 194 HIS A C 1
ATOM 1574 O O . HIS A 1 194 ? 27.573 7.811 25.632 1.00 28.42 194 HIS A O 1
ATOM 1581 N N . ASN A 1 195 ? 25.422 8.438 25.856 1.00 27.96 195 ASN A N 1
ATOM 1582 C CA . ASN A 1 195 ? 24.968 7.056 25.930 1.00 28.12 195 ASN A CA 1
ATOM 1583 C C . ASN A 1 195 ? 25.278 6.300 24.644 1.00 28.03 195 ASN A C 1
ATOM 1584 O O . ASN A 1 195 ? 25.650 5.122 24.685 1.00 23.05 195 ASN A O 1
ATOM 1589 N N . LYS A 1 196 ? 25.134 6.959 23.492 1.00 27.49 196 LYS A N 1
ATOM 1590 C CA . LYS A 1 196 ? 25.441 6.312 22.221 1.00 27.89 196 LYS A CA 1
ATOM 1591 C C . LYS A 1 196 ? 26.937 6.121 22.017 1.00 25.97 196 LYS A C 1
ATOM 1592 O O . LYS A 1 196 ? 27.336 5.263 21.222 1.00 33.74 196 LYS A O 1
ATOM 1598 N N . ASN A 1 197 ? 27.765 6.908 22.706 1.00 30.39 197 ASN A N 1
ATOM 1599 C CA . ASN A 1 197 ? 29.213 6.742 22.770 1.00 25.58 197 ASN A CA 1
ATOM 1600 C C . ASN A 1 197 ? 29.875 6.726 21.393 1.00 27.26 197 ASN A C 1
ATOM 1601 O O . ASN A 1 197 ? 30.585 5.767 21.064 1.00 32.85 197 ASN A O 1
ATOM 1606 N N . PRO A 1 198 ? 29.690 7.762 20.566 1.00 27.96 198 PRO A N 1
ATOM 1607 C CA . PRO A 1 198 ? 30.361 7.768 19.257 1.00 25.86 198 PRO A CA 1
ATOM 1608 C C . PRO A 1 198 ? 31.868 7.917 19.346 1.00 33.78 198 PRO A C 1
ATOM 1609 O O . PRO A 1 198 ? 32.557 7.617 18.363 1.00 33.17 198 PRO A O 1
ATOM 1613 N N . VAL A 1 199 ? 32.405 8.369 20.483 1.00 28.58 199 VAL A N 1
ATOM 1614 C CA . VAL A 1 199 ? 33.855 8.497 20.608 1.00 33.39 199 VAL A CA 1
ATOM 1615 C C . VAL A 1 199 ? 34.522 7.132 20.516 1.00 32.64 199 VAL A C 1
ATOM 1616 O O . VAL A 1 199 ? 35.650 7.015 20.020 1.00 38.46 199 VAL A O 1
ATOM 1628 N N . PHE A 1 201 ? 33.610 4.796 18.545 1.00 31.38 201 PHE A N 1
ATOM 1629 C CA . PHE A 1 201 ? 33.721 4.570 17.107 1.00 30.77 201 PHE A CA 1
ATOM 1630 C C . PHE A 1 201 ? 34.959 5.259 16.543 1.00 29.84 201 PHE A C 1
ATOM 1631 O O . PHE A 1 201 ? 35.734 4.656 15.792 1.00 24.51 201 PHE A O 1
ATOM 1639 N N . LEU A 1 202 ? 35.175 6.522 16.922 1.00 33.43 202 LEU A N 1
ATOM 1640 C CA . LEU A 1 202 ? 36.330 7.266 16.428 1.00 35.33 202 LEU A CA 1
ATOM 1641 C C . LEU A 1 202 ? 37.637 6.622 16.880 1.00 31.89 202 LEU A C 1
ATOM 1642 O O . LEU A 1 202 ? 38.557 6.429 16.076 1.00 32.64 202 LEU A O 1
ATOM 1647 N N . LYS A 1 203 ? 37.737 6.287 18.169 1.00 30.56 203 LYS A N 1
ATOM 1648 C CA . LYS A 1 203 ? 38.965 5.687 18.682 1.00 31.57 203 LYS A CA 1
ATOM 1649 C C . LYS A 1 203 ? 39.245 4.345 18.020 1.00 33.21 203 LYS A C 1
ATOM 1650 O O . LYS A 1 203 ? 40.405 4.001 17.762 1.00 35.68 203 LYS A O 1
ATOM 1656 N N . ALA A 1 204 ? 38.196 3.568 17.741 1.00 33.60 204 ALA A N 1
ATOM 1657 C CA . ALA A 1 204 ? 38.387 2.291 17.061 1.00 33.39 204 ALA A CA 1
ATOM 1658 C C . ALA A 1 204 ? 38.970 2.490 15.669 1.00 33.72 204 ALA A C 1
ATOM 1659 O O . ALA A 1 204 ? 39.850 1.732 15.242 1.00 35.59 204 ALA A O 1
ATOM 1661 N N . ILE A 1 205 ? 38.494 3.509 14.949 1.00 29.01 205 ILE A N 1
ATOM 1662 C CA . ILE A 1 205 ? 38.997 3.785 13.605 1.00 29.03 205 ILE A CA 1
ATOM 1663 C C . ILE A 1 205 ? 40.486 4.100 13.642 1.00 35.18 205 ILE A C 1
ATOM 1664 O O . ILE A 1 205 ? 41.257 3.626 12.798 1.00 35.03 205 ILE A O 1
ATOM 1669 N N . ALA A 1 206 ? 40.914 4.907 14.616 1.00 33.29 206 ALA A N 1
ATOM 1670 C CA . ALA A 1 206 ? 42.321 5.275 14.721 1.00 34.39 206 ALA A CA 1
ATOM 1671 C C . ALA A 1 206 ? 43.223 4.066 14.924 1.00 33.83 206 ALA A C 1
ATOM 1672 O O . ALA A 1 206 ? 44.412 4.130 14.591 1.00 41.61 206 ALA A O 1
ATOM 1674 N N . HIS A 1 207 ? 42.688 2.970 15.456 1.00 34.69 207 HIS A N 1
ATOM 1675 C CA . HIS A 1 207 ? 43.458 1.764 15.728 1.00 34.76 207 HIS A CA 1
ATOM 1676 C C . HIS A 1 207 ? 43.441 0.770 14.576 1.00 39.35 207 HIS A C 1
ATOM 1677 O O . HIS A 1 207 ? 44.092 -0.277 14.671 1.00 44.19 207 HIS A O 1
ATOM 1684 N N . LEU A 1 208 ? 42.718 1.065 13.500 1.00 35.07 208 LEU A N 1
ATOM 1685 C CA . LEU A 1 208 ? 42.636 0.138 12.378 1.00 38.27 208 LEU A CA 1
ATOM 1686 C C . LEU A 1 208 ? 43.924 0.163 11.566 1.00 42.57 208 LEU A C 1
ATOM 1687 O O . LEU A 1 208 ? 44.663 1.148 11.573 1.00 38.23 208 LEU A O 1
ATOM 1692 N N . ASP A 1 209 ? 44.195 -0.947 10.880 1.00 40.93 209 ASP A N 1
ATOM 1693 C CA . ASP A 1 209 ? 45.356 -1.035 10.015 1.00 40.63 209 ASP A CA 1
ATOM 1694 C C . ASP A 1 209 ? 45.397 0.202 9.154 1.00 43.13 209 ASP A C 1
ATOM 1695 O O . ASP A 1 209 ? 44.342 0.679 8.718 1.00 39.69 209 ASP A O 1
ATOM 1700 N N . LYS A 1 210 ? 46.599 0.773 8.968 1.00 47.79 210 LYS A N 1
ATOM 1701 C CA . LYS A 1 210 ? 46.679 1.792 7.930 1.00 51.02 210 LYS A CA 1
ATOM 1702 C C . LYS A 1 210 ? 45.875 1.312 6.727 1.00 48.29 210 LYS A C 1
ATOM 1703 O O . LYS A 1 210 ? 44.769 1.836 6.492 1.00 64.21 210 LYS A O 1
ATOM 1709 N N . ASN A 1 211 ? 46.322 0.197 6.103 1.00 51.89 211 ASN A N 1
ATOM 1710 C CA . ASN A 1 211 ? 45.682 -0.377 4.909 1.00 50.83 211 ASN A CA 1
ATOM 1711 C C . ASN A 1 211 ? 44.167 -0.119 4.879 1.00 54.22 211 ASN A C 1
ATOM 1712 O O . ASN A 1 211 ? 43.612 0.245 3.835 1.00 51.63 211 ASN A O 1
ATOM 1717 N N . LEU A 1 212 ? 43.484 -0.209 6.036 1.00 43.68 212 LEU A N 1
ATOM 1718 C CA . LEU A 1 212 ? 42.024 -0.039 6.058 1.00 41.39 212 LEU A CA 1
ATOM 1719 C C . LEU A 1 212 ? 41.601 1.425 6.134 1.00 43.52 212 LEU A C 1
ATOM 1720 O O . LEU A 1 212 ? 40.670 1.836 5.435 1.00 44.16 212 LEU A O 1
ATOM 1725 N N . GLN A 1 213 ? 42.238 2.214 7.007 1.00 39.52 213 GLN A N 1
ATOM 1726 C CA . GLN A 1 213 ? 41.871 3.622 7.145 1.00 43.65 213 GLN A CA 1
ATOM 1727 C C . GLN A 1 213 ? 41.978 4.379 5.825 1.00 47.41 213 GLN A C 1
ATOM 1728 O O . GLN A 1 213 ? 41.197 5.302 5.583 1.00 48.19 213 GLN A O 1
ATOM 1734 N N . GLU A 1 214 ? 42.926 4.022 4.962 1.00 50.46 214 GLU A N 1
ATOM 1735 C CA . GLU A 1 214 ? 43.092 4.745 3.707 1.00 53.75 214 GLU A CA 1
ATOM 1736 C C . GLU A 1 214 ? 42.216 4.223 2.576 1.00 48.55 214 GLU A C 1
ATOM 1737 O O . GLU A 1 214 ? 42.143 4.865 1.522 1.00 57.83 214 GLU A O 1
ATOM 1743 N N . ASN A 1 215 ? 41.598 3.055 2.728 1.00 46.70 215 ASN A N 1
ATOM 1744 C CA . ASN A 1 215 ? 40.801 2.474 1.653 1.00 42.69 215 ASN A CA 1
ATOM 1745 C C . ASN A 1 215 ? 39.329 2.351 2.018 1.00 44.02 215 ASN A C 1
ATOM 1746 O O . ASN A 1 215 ? 38.556 1.787 1.236 1.00 43.60 215 ASN A O 1
ATOM 1751 N N . TYR A 1 216 ? 38.916 2.866 3.174 1.00 38.93 216 TYR A N 1
ATOM 1752 C CA . TYR A 1 216 ? 37.537 2.748 3.622 1.00 35.29 216 TYR A CA 1
ATOM 1753 C C . TYR A 1 216 ? 36.977 4.113 3.991 1.00 38.74 216 TYR A C 1
ATOM 1754 O O . TYR A 1 216 ? 37.699 4.999 4.456 1.00 43.97 216 TYR A O 1
ATOM 1763 N N . LYS A 1 217 ? 35.675 4.271 3.771 1.00 35.33 217 LYS A N 1
ATOM 1764 C CA . LYS A 1 217 ? 34.939 5.448 4.208 1.00 38.82 217 LYS A CA 1
ATOM 1765 C C . LYS A 1 217 ? 34.244 5.143 5.527 1.00 33.76 217 LYS A C 1
ATOM 1766 O O . LYS A 1 217 ? 33.614 4.091 5.675 1.00 32.39 217 LYS A O 1
ATOM 1772 N N . PHE A 1 218 ? 34.360 6.064 6.478 1.00 34.32 218 PHE A N 1
ATOM 1773 C CA . PHE A 1 218 ? 33.710 5.946 7.777 1.00 29.08 218 PHE A CA 1
ATOM 1774 C C . PHE A 1 218 ? 32.743 7.108 7.934 1.00 35.77 218 PHE A C 1
ATOM 1775 O O . PHE A 1 218 ? 33.156 8.272 7.925 1.00 36.25 218 PHE A O 1
ATOM 1783 N N . VAL A 1 219 ? 31.462 6.789 8.082 1.00 34.87 219 VAL A N 1
ATOM 1784 C CA . VAL A 1 219 ? 30.386 7.766 8.001 1.00 29.89 219 VAL A CA 1
ATOM 1785 C C . VAL A 1 219 ? 29.620 7.765 9.316 1.00 32.95 219 VAL A C 1
ATOM 1786 O O . VAL A 1 219 ? 29.269 6.700 9.836 1.00 30.63 219 VAL A O 1
ATOM 1790 N N . ILE A 1 220 ? 29.376 8.955 9.857 1.00 33.11 220 ILE A N 1
ATOM 1791 C CA . ILE A 1 220 ? 28.528 9.136 11.029 1.00 28.28 220 ILE A CA 1
ATOM 1792 C C . ILE A 1 220 ? 27.274 9.868 10.572 1.00 33.57 220 ILE A C 1
ATOM 1793 O O . ILE A 1 220 ? 27.335 11.039 10.178 1.00 36.33 220 ILE A O 1
ATOM 1798 N N . ALA A 1 221 ? 26.137 9.180 10.619 1.00 30.57 221 ALA A N 1
ATOM 1799 C CA . ALA A 1 221 ? 24.849 9.767 10.276 1.00 28.92 221 ALA A CA 1
ATOM 1800 C C . ALA A 1 221 ? 24.079 10.047 11.560 1.00 32.43 221 ALA A C 1
ATOM 1801 O O . ALA A 1 221 ? 23.787 9.124 12.328 1.00 36.82 221 ALA A O 1
ATOM 1803 N N . GLY A 1 222 ? 23.758 11.318 11.790 1.00 34.35 222 GLY A N 1
ATOM 1804 C CA . GLY A 1 222 ? 23.059 11.721 12.995 1.00 32.20 222 GLY A CA 1
ATOM 1805 C C . GLY A 1 222 ? 23.556 13.042 13.544 1.00 39.23 222 GLY A C 1
ATOM 1806 O O . GLY A 1 222 ? 24.540 13.598 13.046 1.00 39.74 222 GLY A O 1
ATOM 1807 N N . ASP A 1 223 ? 22.886 13.556 14.573 1.00 34.50 223 ASP A N 1
ATOM 1808 C CA . ASP A 1 223 ? 23.267 14.827 15.169 1.00 38.95 223 ASP A CA 1
ATOM 1809 C C . ASP A 1 223 ? 22.993 14.766 16.664 1.00 40.65 223 ASP A C 1
ATOM 1810 O O . ASP A 1 223 ? 22.333 13.849 17.161 1.00 37.03 223 ASP A O 1
ATOM 1815 N N . GLY A 1 224 ? 23.509 15.754 17.378 1.00 44.25 224 GLY A N 1
ATOM 1816 C CA . GLY A 1 224 ? 23.327 15.809 18.813 1.00 35.03 224 GLY A CA 1
ATOM 1817 C C . GLY A 1 224 ? 24.305 16.768 19.456 1.00 43.72 224 GLY A C 1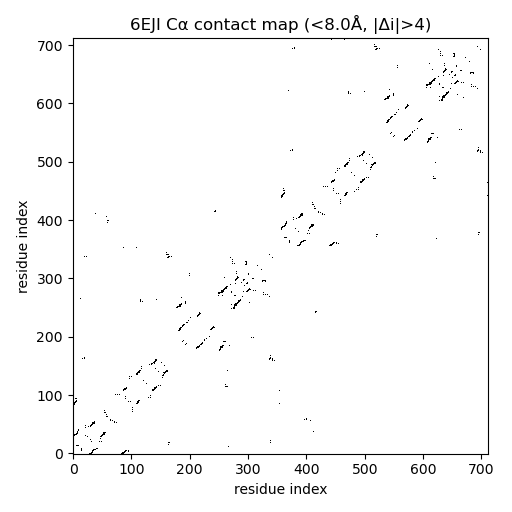
ATOM 1818 O O . GLY A 1 224 ? 25.073 17.461 18.789 1.00 46.31 224 GLY A O 1
ATOM 1819 N N . GLU A 1 225 ? 24.264 16.770 20.791 1.00 43.17 225 GLU A N 1
ATOM 1820 C CA . GLU A 1 225 ? 25.042 17.721 21.580 1.00 45.71 225 GLU A CA 1
ATOM 1821 C C . GLU A 1 225 ? 26.542 17.588 21.339 1.00 46.95 225 GLU A C 1
ATOM 1822 O O . GLU A 1 225 ? 27.273 18.581 21.429 1.00 49.04 225 GLU A O 1
ATOM 1828 N N . LEU A 1 226 ? 27.019 16.384 21.030 1.00 44.95 226 LEU A N 1
ATOM 1829 C CA . LEU A 1 226 ? 28.449 16.108 20.953 1.00 38.34 226 LEU A CA 1
ATOM 1830 C C . LEU A 1 226 ? 29.050 16.354 19.574 1.00 39.07 226 LEU A C 1
ATOM 1831 O O . LEU A 1 226 ? 30.239 16.081 19.386 1.00 42.51 226 LEU A O 1
ATOM 1836 N N . ARG A 1 227 ? 28.267 16.861 18.617 1.00 39.46 227 ARG A N 1
ATOM 1837 C CA . ARG A 1 227 ? 28.736 16.991 17.237 1.00 43.49 227 ARG A CA 1
ATOM 1838 C C . ARG A 1 227 ? 30.040 17.776 17.154 1.00 49.36 227 ARG A C 1
ATOM 1839 O O . ARG A 1 227 ? 31.019 17.322 16.550 1.00 49.31 227 ARG A O 1
ATOM 1847 N N . GLN A 1 228 ? 30.066 18.961 17.763 1.00 53.54 228 GLN A N 1
ATOM 1848 C CA . GLN A 1 228 ? 31.232 19.836 17.684 1.00 50.73 228 GLN A CA 1
ATOM 1849 C C . GLN A 1 228 ? 32.461 19.184 18.305 1.00 51.37 228 GLN A C 1
ATOM 1850 O O . GLN A 1 228 ? 33.560 19.232 17.739 1.00 52.88 228 GLN A O 1
ATOM 1856 N N . GLU A 1 229 ? 32.286 18.557 19.469 1.00 51.24 229 GLU A N 1
ATOM 1857 C CA . GLU A 1 229 ? 33.416 17.964 20.176 1.00 49.50 229 GLU A CA 1
ATOM 1858 C C . GLU A 1 229 ? 33.929 16.720 19.456 1.00 51.63 229 GLU A C 1
ATOM 1859 O O . GLU A 1 229 ? 35.116 16.382 19.564 1.00 52.66 229 GLU A O 1
ATOM 1865 N N . LEU A 1 230 ? 33.066 16.035 18.694 1.00 49.96 230 LEU A N 1
ATOM 1866 C CA . LEU A 1 230 ? 33.516 14.881 17.921 1.00 48.65 230 LEU A CA 1
ATOM 1867 C C . LEU A 1 230 ? 34.372 15.305 16.735 1.00 44.51 230 LEU A C 1
ATOM 1868 O O . LEU A 1 230 ? 35.354 14.631 16.404 1.00 43.03 230 LEU A O 1
ATOM 1873 N N . GLU A 1 231 ? 34.009 16.406 16.070 1.00 44.92 231 GLU A N 1
ATOM 1874 C CA . GLU A 1 231 ? 34.788 16.852 14.921 1.00 45.25 231 GLU A CA 1
ATOM 1875 C C . GLU A 1 231 ? 36.192 17.277 15.332 1.00 47.59 231 GLU A C 1
ATOM 1876 O O . GLU A 1 231 ? 37.133 17.152 14.540 1.00 47.62 231 GLU A O 1
ATOM 1882 N N . TYR A 1 232 ? 36.358 17.767 16.563 1.00 49.71 232 TYR A N 1
ATOM 1883 C CA . TYR A 1 232 ? 37.697 18.079 17.053 1.00 48.82 232 TYR A CA 1
ATOM 1884 C C . TYR A 1 232 ? 38.491 16.809 17.315 1.00 50.09 232 TYR A C 1
ATOM 1885 O O . TYR A 1 232 ? 39.682 16.733 16.990 1.00 52.41 232 TYR A O 1
ATOM 1894 N N . LYS A 1 233 ? 37.848 15.804 17.915 1.00 49.62 233 LYS A N 1
ATOM 1895 C CA . LYS A 1 233 ? 38.515 14.528 18.148 1.00 45.93 233 LYS A CA 1
ATOM 1896 C C . LYS A 1 233 ? 38.985 13.908 16.838 1.00 44.01 233 LYS A C 1
ATOM 1897 O O . LYS A 1 233 ? 40.070 13.320 16.777 1.00 44.33 233 LYS A O 1
ATOM 1903 N N . VAL A 1 234 ? 38.183 14.037 15.777 1.00 43.42 234 VAL A N 1
ATOM 1904 C CA . VAL A 1 234 ? 38.579 13.525 14.469 1.00 48.81 234 VAL A CA 1
ATOM 1905 C C . VAL A 1 234 ? 39.855 14.194 13.990 1.00 46.79 234 VAL A C 1
ATOM 1906 O O . VAL A 1 234 ? 40.722 13.540 13.390 1.00 46.94 234 VAL A O 1
ATOM 1910 N N . LYS A 1 235 ? 39.989 15.477 14.264 1.00 48.37 235 LYS A N 1
ATOM 1911 C CA . LYS A 1 235 ? 41.162 16.218 13.872 1.00 48.92 235 LYS A CA 1
ATOM 1912 C C . LYS A 1 235 ? 42.350 15.823 14.696 1.00 48.46 235 LYS A C 1
ATOM 1913 O O . LYS A 1 235 ? 43.411 15.571 14.196 1.00 48.98 235 LYS A O 1
ATOM 1919 N N . SER A 1 236 ? 42.137 15.716 15.979 1.00 49.91 236 SER A N 1
ATOM 1920 C CA . SER A 1 236 ? 43.188 15.360 16.891 1.00 48.35 236 SER A CA 1
ATOM 1921 C C . SER A 1 236 ? 43.696 13.936 16.806 1.00 54.61 236 SER A C 1
ATOM 1922 O O . SER A 1 236 ? 44.771 13.658 17.254 1.00 64.30 236 SER A O 1
ATOM 1925 N N . LEU A 1 237 ? 42.905 13.034 16.256 1.00 54.36 237 LEU A N 1
ATOM 1926 C CA . LEU A 1 237 ? 43.294 11.666 16.133 1.00 47.44 237 LEU A CA 1
ATOM 1927 C C . LEU A 1 237 ? 43.902 11.481 14.784 1.00 41.78 237 LEU A C 1
ATOM 1928 O O . LEU A 1 237 ? 44.542 10.514 14.539 1.00 46.86 237 LEU A O 1
ATOM 1933 N N . GLY A 1 238 ? 43.669 12.417 13.898 1.00 41.15 238 GLY A N 1
ATOM 1934 C CA . GLY A 1 238 ? 44.215 12.308 12.551 1.00 43.19 238 GLY A CA 1
ATOM 1935 C C . GLY A 1 238 ? 43.538 11.243 11.716 1.00 44.84 238 GLY A C 1
ATOM 1936 O O . GLY A 1 238 ? 44.215 10.499 10.993 1.00 44.95 238 GLY A O 1
ATOM 1937 N N . ILE A 1 239 ? 42.214 11.134 11.814 1.00 46.02 239 ILE A N 1
ATOM 1938 C CA . ILE A 1 239 ? 41.447 10.186 11.020 1.00 41.69 239 ILE A CA 1
ATOM 1939 C C . ILE A 1 239 ? 40.501 10.960 10.112 1.00 42.28 239 ILE A C 1
ATOM 1940 O O . ILE A 1 239 ? 40.308 12.167 10.256 1.00 47.93 239 ILE A O 1
ATOM 1945 N N . LYS A 1 240 ? 39.908 10.240 9.164 1.00 45.39 240 LYS A N 1
ATOM 1946 C CA . LYS A 1 240 ? 38.971 10.813 8.205 1.00 44.50 240 LYS A CA 1
ATOM 1947 C C . LYS A 1 240 ? 37.599 10.200 8.449 1.00 47.92 240 LYS A C 1
ATOM 1948 O O . LYS A 1 240 ? 37.372 9.025 8.138 1.00 43.19 240 LYS A O 1
ATOM 1954 N N . VAL A 1 241 ? 36.698 10.993 9.019 1.00 46.44 241 VAL A N 1
ATOM 1955 C CA . VAL A 1 241 ? 35.315 10.603 9.254 1.00 38.49 241 VAL A CA 1
ATOM 1956 C C . VAL A 1 241 ? 34.427 11.686 8.661 1.00 42.85 241 VAL A C 1
ATOM 1957 O O . VAL A 1 241 ? 34.719 12.878 8.800 1.00 52.06 241 VAL A O 1
ATOM 1961 N N . ASP A 1 242 ? 33.355 11.268 7.995 1.00 38.10 242 ASP A N 1
ATOM 1962 C CA . ASP A 1 242 ? 32.433 12.202 7.361 1.00 42.60 242 ASP A CA 1
ATOM 1963 C C . ASP A 1 242 ? 31.111 12.333 8.111 1.00 43.69 242 ASP A C 1
ATOM 1964 O O . ASP A 1 242 ? 30.303 11.404 8.142 1.00 42.52 242 ASP A O 1
ATOM 1969 N N . PHE A 1 243 ? 30.903 13.498 8.713 1.00 45.22 243 PHE A N 1
ATOM 1970 C CA . PHE A 1 243 ? 29.682 13.791 9.452 1.00 42.12 243 PHE A CA 1
ATOM 1971 C C . PHE A 1 243 ? 28.629 14.270 8.461 1.00 43.28 243 PHE A C 1
ATOM 1972 O O . PHE A 1 243 ? 28.750 15.361 7.893 1.00 43.88 243 PHE A O 1
ATOM 1980 N N . LEU A 1 244 ? 27.602 13.456 8.249 1.00 40.56 244 LEU A N 1
ATOM 1981 C CA . LEU A 1 244 ? 26.504 13.809 7.362 1.00 40.62 244 LEU A CA 1
ATOM 1982 C C . LEU A 1 244 ? 25.412 14.608 8.056 1.00 42.17 244 LEU A C 1
ATOM 1983 O O . LEU A 1 244 ? 24.464 15.039 7.391 1.00 41.83 244 LEU A O 1
ATOM 1988 N N . GLY A 1 245 ? 25.521 14.820 9.364 1.00 37.84 245 GLY A N 1
ATOM 1989 C CA . GLY A 1 245 ? 24.390 15.367 10.077 1.00 38.70 245 GLY A CA 1
ATOM 1990 C C . GLY A 1 245 ? 23.257 14.352 10.085 1.00 37.35 245 GLY A C 1
ATOM 1991 O O . GLY A 1 245 ? 23.448 13.154 9.858 1.00 42.52 245 GLY A O 1
ATOM 1992 N N . ARG A 1 246 ? 22.053 14.850 10.347 1.00 41.73 246 ARG A N 1
ATOM 1993 C CA . ARG A 1 246 ? 20.881 13.987 10.330 1.00 39.74 246 ARG A CA 1
ATOM 1994 C C . ARG A 1 246 ? 20.407 13.820 8.891 1.00 42.07 246 ARG A C 1
ATOM 1995 O O . ARG A 1 246 ? 20.117 14.805 8.204 1.00 43.98 246 ARG A O 1
ATOM 2003 N N . VAL A 1 247 ? 20.336 12.572 8.441 1.00 40.26 247 VAL A N 1
ATOM 2004 C CA . VAL A 1 247 ? 20.059 12.227 7.053 1.00 38.25 247 VAL A CA 1
ATOM 2005 C C . VAL A 1 247 ? 18.677 11.600 6.974 1.00 41.90 247 VAL A C 1
ATOM 2006 O O . VAL A 1 247 ? 18.276 10.847 7.864 1.00 44.48 247 VAL A O 1
ATOM 2010 N N . GLU A 1 248 ? 17.963 11.879 5.888 1.00 42.04 248 GLU A N 1
ATOM 2011 C CA . GLU A 1 248 ? 16.625 11.333 5.689 1.00 44.52 248 GLU A CA 1
ATOM 2012 C C . GLU A 1 248 ? 16.653 10.037 4.878 1.00 43.91 248 GLU A C 1
ATOM 2013 O O . GLU A 1 248 ? 15.781 9.182 5.029 1.00 41.24 248 GLU A O 1
ATOM 2019 N N . ASN A 1 249 ? 17.659 9.899 4.019 1.00 42.56 249 ASN A N 1
ATOM 2020 C CA . ASN A 1 249 ? 17.804 8.711 3.178 1.00 43.21 249 ASN A CA 1
ATOM 2021 C C . ASN A 1 249 ? 18.888 7.795 3.750 1.00 39.81 249 ASN A C 1
ATOM 2022 O O . ASN A 1 249 ? 19.990 7.662 3.216 1.00 38.68 249 ASN A O 1
ATOM 2027 N N . VAL A 1 250 ? 18.548 7.153 4.872 1.00 32.96 250 VAL A N 1
ATOM 2028 C CA . VAL A 1 250 ? 19.438 6.147 5.446 1.00 36.30 250 VAL A CA 1
ATOM 2029 C C . VAL A 1 250 ? 19.453 4.878 4.608 1.00 33.70 250 VAL A C 1
ATOM 2030 O O . VAL A 1 250 ? 20.401 4.089 4.700 1.00 32.21 250 VAL A O 1
ATOM 2034 N N . LYS A 1 251 ? 18.416 4.662 3.794 1.00 31.66 251 LYS A N 1
ATOM 2035 C CA . LYS A 1 251 ? 18.376 3.497 2.915 1.00 29.88 251 LYS A CA 1
ATOM 2036 C C . LYS A 1 251 ? 19.585 3.460 1.988 1.00 33.08 251 LYS A C 1
ATOM 2037 O O . LYS A 1 251 ? 20.174 2.395 1.766 1.00 30.86 251 LYS A O 1
ATOM 2043 N N . ALA A 1 252 ? 19.978 4.616 1.447 1.00 28.90 252 ALA A N 1
ATOM 2044 C CA . ALA A 1 252 ? 21.116 4.659 0.535 1.00 32.93 252 ALA A CA 1
ATOM 2045 C C . ALA A 1 252 ? 22.423 4.319 1.241 1.00 35.38 252 ALA A C 1
ATOM 2046 O O . ALA A 1 252 ? 23.318 3.724 0.630 1.00 38.45 252 ALA A O 1
ATOM 2048 N N . LEU A 1 253 ? 22.555 4.691 2.517 1.00 34.33 253 LEU A N 1
ATOM 2049 C CA . LEU A 1 253 ? 23.737 4.307 3.281 1.00 29.38 253 LEU A CA 1
ATOM 2050 C C . LEU A 1 253 ? 23.764 2.803 3.523 1.00 31.65 253 LEU A C 1
ATOM 2051 O O . LEU A 1 253 ? 24.780 2.142 3.276 1.00 31.39 253 LEU A O 1
ATOM 2056 N N . TYR A 1 254 ? 22.648 2.248 4.010 1.00 30.74 254 TYR A N 1
ATOM 2057 C CA . TYR A 1 254 ? 22.578 0.819 4.305 1.00 28.18 254 TYR A CA 1
ATOM 2058 C C . TYR A 1 254 ? 22.864 -0.023 3.069 1.00 28.76 254 TYR A C 1
ATOM 2059 O O . TYR A 1 254 ? 23.495 -1.083 3.165 1.00 27.95 254 TYR A O 1
ATOM 2068 N N . GLU A 1 255 ? 22.391 0.419 1.902 1.00 31.13 255 GLU A N 1
ATOM 2069 C CA . GLU A 1 255 ? 22.570 -0.367 0.685 1.00 32.75 255 GLU A CA 1
ATOM 2070 C C . GLU A 1 255 ? 24.046 -0.541 0.351 1.00 32.04 255 GLU A C 1
ATOM 2071 O O . GLU A 1 255 ? 24.474 -1.626 -0.059 1.00 36.91 255 GLU A O 1
ATOM 2077 N N . LYS A 1 256 ? 24.842 0.511 0.533 1.00 31.08 256 LYS A N 1
ATOM 2078 C CA . LYS A 1 256 ? 26.250 0.484 0.164 1.00 34.52 256 LYS A CA 1
ATOM 2079 C C . LYS A 1 256 ? 27.162 -0.009 1.280 1.00 31.92 256 LYS A C 1
ATOM 2080 O O . LYS A 1 256 ? 28.289 -0.430 0.997 1.00 28.60 256 LYS A O 1
ATOM 2086 N N . ALA A 1 257 ? 26.701 0.013 2.527 1.00 27.10 257 ALA A N 1
ATOM 2087 C CA . ALA A 1 257 ? 27.578 -0.225 3.665 1.00 27.78 257 ALA A CA 1
ATOM 2088 C C . ALA A 1 257 ? 27.834 -1.709 3.886 1.00 25.93 257 ALA A C 1
ATOM 2089 O O . ALA A 1 257 ? 26.936 -2.541 3.737 1.00 26.27 257 ALA A O 1
ATOM 2091 N N . LYS A 1 258 ? 29.068 -2.032 4.270 1.00 26.46 258 LYS A N 1
ATOM 2092 C CA . LYS A 1 258 ? 29.418 -3.395 4.648 1.00 29.01 258 LYS A CA 1
ATOM 2093 C C . LYS A 1 258 ? 29.189 -3.673 6.126 1.00 23.96 258 LYS A C 1
ATOM 2094 O O . LYS A 1 258 ? 28.847 -4.806 6.489 1.00 23.56 258 LYS A O 1
ATOM 2100 N N . VAL A 1 259 ? 29.374 -2.673 6.986 1.00 20.00 259 VAL A N 1
ATOM 2101 C CA . VAL A 1 259 ? 29.407 -2.872 8.433 1.00 24.61 259 VAL A CA 1
ATOM 2102 C C . VAL A 1 259 ? 28.759 -1.671 9.110 1.00 22.74 259 VAL A C 1
ATOM 2103 O O . VAL A 1 259 ? 28.915 -0.531 8.664 1.00 25.16 259 VAL A O 1
ATOM 2107 N N . LEU A 1 260 ? 28.026 -1.932 10.192 1.00 22.26 260 LEU A N 1
ATOM 2108 C CA . LEU A 1 260 ? 27.529 -0.887 11.078 1.00 25.37 260 LEU A CA 1
ATOM 2109 C C . LEU A 1 260 ? 27.995 -1.170 12.500 1.00 23.09 260 LEU A C 1
ATOM 2110 O O . LEU A 1 260 ? 28.022 -2.325 12.937 1.00 24.09 260 LEU A O 1
ATOM 2115 N N . CYS A 1 261 ? 28.357 -0.111 13.220 1.00 22.65 261 CYS A N 1
ATOM 2116 C CA . CYS A 1 261 ? 28.827 -0.212 14.596 1.00 24.33 261 CYS A CA 1
ATOM 2117 C C . CYS A 1 261 ? 27.854 0.484 15.537 1.00 23.79 261 CYS A C 1
ATOM 2118 O O . CYS A 1 261 ? 27.457 1.628 15.294 1.00 25.20 261 CYS A O 1
ATOM 2121 N N . LEU A 1 262 ? 27.482 -0.208 16.611 1.00 26.51 262 LEU A N 1
ATOM 2122 C CA . LEU A 1 262 ? 26.718 0.367 17.709 1.00 29.43 262 LEU A CA 1
ATOM 2123 C C . LEU A 1 262 ? 27.565 0.315 18.973 1.00 24.51 262 LEU A C 1
ATOM 2124 O O . LEU A 1 262 ? 28.085 -0.747 19.329 1.00 24.06 262 LEU A O 1
ATOM 2129 N N . CYS A 1 263 ? 27.697 1.456 19.654 1.00 26.33 263 CYS A N 1
ATOM 2130 C CA . CYS A 1 263 ? 28.614 1.577 20.784 1.00 27.00 263 CYS A CA 1
ATOM 2131 C C . CYS A 1 263 ? 27.911 1.970 22.080 1.00 24.08 263 CYS A C 1
ATOM 2132 O O . CYS A 1 263 ? 28.569 2.441 23.013 1.00 27.01 263 CYS A O 1
ATOM 2135 N N . SER A 1 264 ? 26.599 1.776 22.169 1.00 30.84 264 SER A N 1
ATOM 2136 C CA . SER A 1 264 ? 25.839 2.341 23.276 1.00 29.37 264 SER A CA 1
ATOM 2137 C C . SER A 1 264 ? 26.100 1.601 24.585 1.00 31.77 264 SER A C 1
ATOM 2138 O O . SER A 1 264 ? 26.452 0.418 24.604 1.00 26.24 264 SER A O 1
ATOM 2141 N N . PHE A 1 265 ? 25.920 2.324 25.694 1.00 27.99 265 PHE A N 1
ATOM 2142 C CA . PHE A 1 265 ? 25.935 1.706 27.016 1.00 28.04 265 PHE A CA 1
ATOM 2143 C C . PHE A 1 265 ? 24.598 1.051 27.337 1.00 31.37 265 PHE A C 1
ATOM 2144 O O . PHE A 1 265 ? 24.561 -0.051 27.897 1.00 30.46 265 PHE A O 1
ATOM 2152 N N . VAL A 1 266 ? 23.496 1.719 26.999 1.00 27.98 266 VAL A N 1
ATOM 2153 C CA . VAL A 1 266 ? 22.151 1.308 27.389 1.00 27.21 266 VAL A CA 1
ATOM 2154 C C . VAL A 1 266 ? 21.236 1.472 26.184 1.00 30.18 266 VAL A C 1
ATOM 2155 O O . VAL A 1 266 ? 21.150 2.566 25.615 1.00 30.78 266 VAL A O 1
ATOM 2159 N N . GLU A 1 267 ? 20.554 0.397 25.794 1.00 24.89 267 GLU A N 1
ATOM 2160 C CA . GLU A 1 267 ? 19.588 0.455 24.707 1.00 28.02 267 GLU A CA 1
ATOM 2161 C C . GLU A 1 267 ? 18.357 -0.352 25.085 1.00 30.06 267 GLU A C 1
ATOM 2162 O O . GLU A 1 267 ? 18.406 -1.244 25.936 1.00 29.43 267 GLU A O 1
ATOM 2168 N N . GLY A 1 268 ? 17.242 -0.022 24.442 1.00 29.45 268 GLY A N 1
ATOM 2169 C CA . GLY A 1 268 ? 16.052 -0.838 24.551 1.00 28.12 268 GLY A CA 1
ATOM 2170 C C . GLY A 1 268 ? 16.072 -1.938 23.513 1.00 33.89 268 GLY A C 1
ATOM 2171 O O . GLY A 1 268 ? 16.367 -3.097 23.820 1.00 32.49 268 GLY A O 1
ATOM 2172 N N . LEU A 1 269 ? 15.775 -1.570 22.269 1.00 31.35 269 LEU A N 1
ATOM 2173 C CA . LEU A 1 269 ? 15.832 -2.498 21.139 1.00 28.13 269 LEU A CA 1
ATOM 2174 C C . LEU A 1 269 ? 16.326 -1.712 19.935 1.00 31.87 269 LEU A C 1
ATOM 2175 O O . LEU A 1 269 ? 15.535 -1.246 19.106 1.00 35.59 269 LEU A O 1
ATOM 2180 N N . PRO A 1 270 ? 17.644 -1.543 19.807 1.00 29.44 270 PRO A N 1
ATOM 2181 C CA . PRO A 1 270 ? 18.183 -0.522 18.894 1.00 28.48 270 PRO A CA 1
ATOM 2182 C C . PRO A 1 270 ? 17.758 -0.743 17.450 1.00 28.30 270 PRO A C 1
ATOM 2183 O O . PRO A 1 270 ? 17.934 -1.826 16.885 1.00 27.77 270 PRO A O 1
ATOM 2187 N N . THR A 1 271 ? 17.205 0.318 16.855 1.00 26.33 271 THR A N 1
ATOM 2188 C CA . THR A 1 271 ? 16.603 0.224 15.530 1.00 22.39 271 THR A CA 1
ATOM 2189 C C . THR A 1 271 ? 17.635 -0.091 14.452 1.00 25.73 271 THR A C 1
ATOM 2190 O O . THR A 1 271 ? 17.320 -0.790 13.481 1.00 26.31 271 THR A O 1
ATOM 2194 N N . VAL A 1 272 ? 18.868 0.403 14.599 1.00 22.41 272 VAL A N 1
ATOM 2195 C CA . VAL A 1 272 ? 19.867 0.182 13.559 1.00 24.49 272 VAL A CA 1
ATOM 2196 C C . VAL A 1 272 ? 20.347 -1.262 13.528 1.00 26.54 272 VAL A C 1
ATOM 2197 O O . VAL A 1 272 ? 20.865 -1.713 12.499 1.00 26.09 272 VAL A O 1
ATOM 2201 N N . LEU A 1 273 ? 20.203 -2.002 14.629 1.00 26.89 273 LEU A N 1
ATOM 2202 C CA . LEU A 1 273 ? 20.515 -3.426 14.622 1.00 24.33 273 LEU A CA 1
ATOM 2203 C C . LEU A 1 273 ? 19.403 -4.263 14.011 1.00 25.58 273 LEU A C 1
ATOM 2204 O O . LEU A 1 273 ? 19.597 -5.463 13.792 1.00 28.41 273 LEU A O 1
ATOM 2209 N N . ILE A 1 274 ? 18.248 -3.663 13.751 1.00 24.65 274 ILE A N 1
ATOM 2210 C CA . ILE A 1 274 ? 17.162 -4.314 13.035 1.00 21.24 274 ILE A CA 1
ATOM 2211 C C . ILE A 1 274 ? 17.155 -3.910 11.568 1.00 24.29 274 ILE A C 1
ATOM 2212 O O . ILE A 1 274 ? 17.053 -4.758 10.682 1.00 25.77 274 ILE A O 1
ATOM 2217 N N . GLU A 1 275 ? 17.298 -2.610 11.299 1.00 21.67 275 GLU A N 1
ATOM 2218 C CA . GLU A 1 275 ? 17.317 -2.125 9.922 1.00 24.85 275 GLU A CA 1
ATOM 2219 C C . GLU A 1 275 ? 18.460 -2.749 9.128 1.00 27.95 275 GLU A C 1
ATOM 2220 O O . GLU A 1 275 ? 18.320 -3.013 7.927 1.00 24.08 275 GLU A O 1
ATOM 2226 N N . SER A 1 276 ? 19.590 -3.018 9.788 1.00 21.26 276 SER A N 1
ATOM 2227 C CA . SER A 1 276 ? 20.740 -3.597 9.097 1.00 22.10 276 SER A CA 1
ATOM 2228 C C . SER A 1 276 ? 20.427 -4.973 8.521 1.00 24.12 276 SER A C 1
ATOM 2229 O O . SER A 1 276 ? 21.047 -5.386 7.534 1.00 24.15 276 SER A O 1
ATOM 2232 N N . LEU A 1 277 ? 19.473 -5.692 9.120 1.00 25.96 277 LEU A N 1
ATOM 2233 C CA . LEU A 1 277 ? 19.176 -7.055 8.686 1.00 26.49 277 LEU A CA 1
ATOM 2234 C C . LEU A 1 277 ? 18.710 -7.100 7.237 1.00 25.85 277 LEU A C 1
ATOM 2235 O O . LEU A 1 277 ? 18.992 -8.071 6.524 1.00 30.11 277 LEU A O 1
ATOM 2240 N N . TYR A 1 278 ? 18.008 -6.067 6.785 1.00 22.30 278 TYR A N 1
ATOM 2241 C CA . TYR A 1 278 ? 17.383 -6.071 5.472 1.00 24.22 278 TYR A CA 1
ATOM 2242 C C . TYR A 1 278 ? 18.315 -5.618 4.357 1.00 30.13 278 TYR A C 1
ATOM 2243 O O . TYR A 1 278 ? 17.927 -5.684 3.185 1.00 27.94 278 TYR A O 1
ATOM 2252 N N . PHE A 1 279 ? 19.530 -5.174 4.685 1.00 26.88 279 PHE A N 1
ATOM 2253 C CA . PHE A 1 279 ? 20.471 -4.671 3.690 1.00 28.72 279 PHE A CA 1
ATOM 2254 C C . PHE A 1 279 ? 21.805 -5.407 3.729 1.00 28.45 279 PHE A C 1
ATOM 2255 O O . PHE A 1 279 ? 22.785 -4.929 3.149 1.00 28.06 279 PHE A O 1
ATOM 2263 N N . GLU A 1 280 ? 21.858 -6.561 4.398 1.00 25.23 280 GLU A N 1
ATOM 2264 C CA . GLU A 1 280 ? 23.083 -7.352 4.512 1.00 32.62 280 GLU A CA 1
ATOM 2265 C C . GLU A 1 280 ? 24.238 -6.511 5.051 1.00 27.65 280 GLU A C 1
ATOM 2266 O O . GLU A 1 280 ? 25.371 -6.588 4.571 1.00 26.50 280 GLU A O 1
ATOM 2272 N N . VAL A 1 281 ? 23.939 -5.682 6.046 1.00 26.56 281 VAL A N 1
ATOM 2273 C CA . VAL A 1 281 ? 24.953 -4.901 6.745 1.00 24.76 281 VAL A CA 1
ATOM 2274 C C . VAL A 1 281 ? 25.374 -5.684 7.980 1.00 25.46 281 VAL A C 1
ATOM 2275 O O . VAL A 1 281 ? 24.533 -6.052 8.808 1.00 21.92 281 VAL A O 1
ATOM 2279 N N . CYS A 1 282 ? 26.672 -5.952 8.101 1.00 22.94 282 CYS A N 1
ATOM 2280 C CA . CYS A 1 282 ? 27.166 -6.726 9.231 1.00 21.61 282 CYS A CA 1
ATOM 2281 C C . CYS A 1 282 ? 27.150 -5.875 10.491 1.00 22.23 282 CYS A C 1
ATOM 2282 O O . CYS A 1 282 ? 27.636 -4.739 10.497 1.00 21.96 282 CYS A O 1
ATOM 2285 N N . ARG A 1 283 ? 26.598 -6.429 11.561 1.00 22.30 283 ARG A N 1
ATOM 2286 C CA . ARG A 1 283 ? 26.377 -5.692 12.794 1.00 27.03 283 ARG A CA 1
ATOM 2287 C C . ARG A 1 283 ? 27.483 -5.994 13.794 1.00 26.16 283 ARG A C 1
ATOM 2288 O O . ARG A 1 283 ? 27.744 -7.159 14.113 1.00 26.49 283 ARG A O 1
ATOM 2296 N N . ILE A 1 284 ? 28.139 -4.941 14.270 1.00 24.92 284 ILE A N 1
ATOM 2297 C CA . ILE A 1 284 ? 29.083 -5.019 15.377 1.00 27.29 284 ILE A CA 1
ATOM 2298 C C . ILE A 1 284 ? 28.550 -4.116 16.474 1.00 26.71 284 ILE A C 1
ATOM 2299 O O . ILE A 1 284 ? 28.298 -2.927 16.240 1.00 28.56 284 ILE A O 1
ATOM 2304 N N . SER A 1 285 ? 28.365 -4.675 17.662 1.00 23.07 285 SER A N 1
ATOM 2305 C CA . SER A 1 285 ? 27.686 -3.952 18.721 1.00 26.04 285 SER A CA 1
ATOM 2306 C C . SER A 1 285 ? 28.408 -4.162 20.039 1.00 31.14 285 SER A C 1
ATOM 2307 O O . SER A 1 285 ? 28.900 -5.256 20.323 1.00 27.05 285 SER A O 1
ATOM 2310 N N . SER A 1 286 ? 28.480 -3.096 20.828 1.00 27.64 286 SER A N 1
ATOM 2311 C CA . SER A 1 286 ? 28.780 -3.247 22.238 1.00 30.68 286 SER A CA 1
ATOM 2312 C C . SER A 1 286 ? 27.706 -4.106 22.893 1.00 32.65 286 SER A C 1
ATOM 2313 O O . SER A 1 286 ? 26.569 -4.195 22.423 1.00 28.92 286 SER A O 1
ATOM 2316 N N . SER A 1 287 ? 28.077 -4.749 23.996 1.00 30.94 287 SER A N 1
ATOM 2317 C CA . SER A 1 287 ? 27.100 -5.465 24.809 1.00 38.60 287 SER A CA 1
ATOM 2318 C C . SER A 1 287 ? 26.421 -4.452 25.732 1.00 33.58 287 SER A C 1
ATOM 2319 O O . SER A 1 287 ? 26.647 -4.403 26.943 1.00 40.36 287 SER A O 1
ATOM 2322 N N . TYR A 1 288 ? 25.595 -3.604 25.116 1.00 29.44 288 TYR A N 1
ATOM 2323 C CA . TYR A 1 288 ? 24.840 -2.614 25.867 1.00 30.42 288 TYR A CA 1
ATOM 2324 C C . TYR A 1 288 ? 24.009 -3.309 26.935 1.00 32.08 288 TYR A C 1
ATOM 2325 O O . TYR A 1 288 ? 23.666 -4.489 26.816 1.00 30.14 288 TYR A O 1
ATOM 2334 N N . TYR A 1 289 ? 23.701 -2.570 27.999 1.00 29.57 289 TYR A N 1
ATOM 2335 C CA . TYR A 1 289 ? 23.073 -3.207 29.146 1.00 38.57 289 TYR A CA 1
ATOM 2336 C C . TYR A 1 289 ? 21.807 -3.943 28.730 1.00 45.02 289 TYR A C 1
ATOM 2337 O O . TYR A 1 289 ? 20.795 -3.315 28.401 1.00 31.08 289 TYR A O 1
ATOM 2346 N N . ASN A 1 290 ? 21.967 -5.227 28.871 1.00 56.40 290 ASN A N 1
ATOM 2347 C CA . ASN A 1 290 ? 21.106 -6.331 28.735 1.00 56.74 290 ASN A CA 1
ATOM 2348 C C . ASN A 1 290 ? 20.395 -6.983 27.566 1.00 56.07 290 ASN A C 1
ATOM 2349 O O . ASN A 1 290 ? 20.268 -8.166 27.626 1.00 56.97 290 ASN A O 1
ATOM 2354 N N . GLY A 1 291 ? 19.979 -6.317 26.510 1.00 38.03 291 GLY A N 1
ATOM 2355 C CA . GLY A 1 291 ? 19.313 -7.008 25.427 1.00 41.43 291 GLY A CA 1
ATOM 2356 C C . GLY A 1 291 ? 20.158 -7.415 24.239 1.00 32.14 291 GLY A C 1
ATOM 2357 O O . GLY A 1 291 ? 19.604 -7.933 23.265 1.00 36.36 291 GLY A O 1
ATOM 2358 N N . ALA A 1 292 ? 21.479 -7.224 24.291 1.00 31.29 292 ALA A N 1
ATOM 2359 C CA . ALA A 1 292 ? 22.296 -7.362 23.087 1.00 34.90 292 ALA A CA 1
ATOM 2360 C C . ALA A 1 292 ? 22.242 -8.776 22.520 1.00 33.81 292 ALA A C 1
ATOM 2361 O O . ALA A 1 292 ? 22.210 -8.959 21.297 1.00 33.84 292 ALA A O 1
ATOM 2363 N N . LYS A 1 293 ? 22.230 -9.789 23.385 1.00 33.23 293 LYS A N 1
ATOM 2364 C CA . LYS A 1 293 ? 22.216 -11.159 22.888 1.00 35.26 293 LYS A CA 1
ATOM 2365 C C . LYS A 1 293 ? 20.852 -11.587 22.369 1.00 34.91 293 LYS A C 1
ATOM 2366 O O . LYS A 1 293 ? 20.748 -12.661 21.767 1.00 39.09 293 LYS A O 1
ATOM 2372 N N . ASP A 1 294 ? 19.813 -10.779 22.579 1.00 35.16 294 ASP A N 1
ATOM 2373 C CA . ASP A 1 294 ? 18.526 -11.017 21.942 1.00 34.54 294 ASP A CA 1
ATOM 2374 C C . ASP A 1 294 ? 18.510 -10.603 20.476 1.00 36.41 294 ASP A C 1
ATOM 2375 O O . ASP A 1 294 ? 17.585 -10.986 19.752 1.00 33.89 294 ASP A O 1
ATOM 2380 N N . LEU A 1 295 ? 19.501 -9.828 20.026 1.00 36.00 295 LEU A N 1
ATOM 2381 C CA . LEU A 1 295 ? 19.580 -9.388 18.642 1.00 38.27 295 LEU A CA 1
ATOM 2382 C C . LEU A 1 295 ? 20.783 -9.926 17.885 1.00 32.32 295 LEU A C 1
ATOM 2383 O O . LEU A 1 295 ? 20.725 -10.006 16.653 1.00 28.06 295 LEU A O 1
ATOM 2388 N N . ILE A 1 296 ? 21.864 -10.285 18.573 1.00 31.36 296 ILE A N 1
ATOM 2389 C CA . ILE A 1 296 ? 23.074 -10.790 17.938 1.00 25.97 296 ILE A CA 1
ATOM 2390 C C . ILE A 1 296 ? 23.488 -12.080 18.626 1.00 32.84 296 ILE A C 1
ATOM 2391 O O . ILE A 1 296 ? 23.661 -12.109 19.850 1.00 32.77 296 ILE A O 1
ATOM 2396 N N . LYS A 1 297 ? 23.641 -13.142 17.844 1.00 34.52 297 LYS A N 1
ATOM 2397 C CA . LYS A 1 297 ? 24.359 -14.329 18.289 1.00 32.81 297 LYS A CA 1
ATOM 2398 C C . LYS A 1 297 ? 25.815 -14.151 17.883 1.00 32.65 297 LYS A C 1
ATOM 2399 O O . LYS A 1 297 ? 26.145 -14.196 16.693 1.00 30.36 297 LYS A O 1
ATOM 2405 N N . ASP A 1 298 ? 26.677 -13.925 18.874 1.00 34.51 298 ASP A N 1
ATOM 2406 C CA . ASP A 1 298 ? 28.072 -13.587 18.626 1.00 34.39 298 ASP A CA 1
ATOM 2407 C C . ASP A 1 298 ? 28.746 -14.640 17.751 1.00 36.65 298 ASP A C 1
ATOM 2408 O O . ASP A 1 298 ? 28.699 -15.837 18.050 1.00 37.46 298 ASP A O 1
ATOM 2413 N N . ASN A 1 299 ? 29.351 -14.178 16.653 1.00 31.27 299 ASN A N 1
ATOM 2414 C CA . ASN A 1 299 ? 30.064 -14.966 15.645 1.00 34.98 299 ASN A CA 1
ATOM 2415 C C . ASN A 1 299 ? 29.149 -15.841 14.797 1.00 32.49 299 ASN A C 1
ATOM 2416 O O . ASN A 1 299 ? 29.646 -16.675 14.028 1.00 32.48 299 ASN A O 1
ATOM 2421 N N . HIS A 1 300 ? 27.832 -15.670 14.893 1.00 34.73 300 HIS A N 1
ATOM 2422 C CA . HIS A 1 300 ? 26.894 -16.374 14.028 1.00 30.28 300 HIS A CA 1
ATOM 2423 C C . HIS A 1 300 ? 26.149 -15.437 13.088 1.00 33.10 300 HIS A C 1
ATOM 2424 O O . HIS A 1 300 ? 26.060 -15.713 11.889 1.00 32.46 300 HIS A O 1
ATOM 2431 N N . ASP A 1 301 ? 25.611 -14.325 13.601 1.00 29.50 301 ASP A N 1
ATOM 2432 C CA . ASP A 1 301 ? 24.928 -13.341 12.767 1.00 30.06 301 ASP A CA 1
ATOM 2433 C C . ASP A 1 301 ? 25.384 -11.919 13.079 1.00 25.36 301 ASP A C 1
ATOM 2434 O O . ASP A 1 301 ? 24.673 -10.959 12.761 1.00 29.32 301 ASP A O 1
ATOM 2439 N N . GLY A 1 302 ? 26.548 -11.772 13.688 1.00 26.78 302 GLY A N 1
ATOM 2440 C CA . GLY A 1 302 ? 27.025 -10.481 14.135 1.00 23.10 302 GLY A CA 1
ATOM 2441 C C . GLY A 1 302 ? 28.102 -10.675 15.180 1.00 29.67 302 GLY A C 1
ATOM 2442 O O . GLY A 1 302 ? 28.443 -11.797 15.553 1.00 28.89 302 GLY A O 1
ATOM 2443 N N . LEU A 1 303 ? 28.634 -9.551 15.651 1.00 23.70 303 LEU A N 1
ATOM 2444 C CA . LEU A 1 303 ? 29.750 -9.577 16.584 1.00 26.40 303 LEU A CA 1
ATOM 2445 C C . LEU A 1 303 ? 29.492 -8.632 17.748 1.00 30.55 303 LEU A C 1
ATOM 2446 O O . LEU A 1 303 ? 29.013 -7.510 17.559 1.00 27.47 303 LEU A O 1
ATOM 2451 N N . LEU A 1 304 ? 29.818 -9.098 18.951 1.00 29.75 304 LEU A N 1
ATOM 2452 C CA . LEU A 1 304 ? 29.646 -8.331 20.177 1.00 31.59 304 LEU A CA 1
ATOM 2453 C C . LEU A 1 304 ? 31.003 -7.996 20.780 1.00 32.64 304 LEU A C 1
ATOM 2454 O O . LEU A 1 304 ? 31.943 -8.793 20.705 1.00 32.70 304 LEU A O 1
ATOM 2459 N N . VAL A 1 305 ? 31.094 -6.812 21.382 1.00 27.15 305 VAL A N 1
ATOM 2460 C CA . VAL A 1 305 ? 32.271 -6.393 22.125 1.00 27.75 305 VAL A CA 1
ATOM 2461 C C . VAL A 1 305 ? 31.815 -5.882 23.483 1.00 31.11 305 VAL A C 1
ATOM 2462 O O . VAL A 1 305 ? 30.635 -5.600 23.704 1.00 35.75 305 VAL A O 1
ATOM 2466 N N . GLY A 1 306 ? 32.768 -5.777 24.404 1.00 30.70 306 GLY A N 1
ATOM 2467 C CA . GLY A 1 306 ? 32.475 -5.176 25.688 1.00 31.82 306 GLY A CA 1
ATOM 2468 C C . GLY A 1 306 ? 32.197 -3.692 25.554 1.00 32.71 306 GLY A C 1
ATOM 2469 O O . GLY A 1 306 ? 32.648 -3.030 24.619 1.00 36.04 306 GLY A O 1
ATOM 2470 N N . CYS A 1 307 ? 31.425 -3.166 26.502 1.00 35.02 307 CYS A N 1
ATOM 2471 C CA . CYS A 1 307 ? 31.125 -1.741 26.499 1.00 37.77 307 CYS A CA 1
ATOM 2472 C C . CYS A 1 307 ? 32.406 -0.932 26.659 1.00 42.59 307 CYS A C 1
ATOM 2473 O O . CYS A 1 307 ? 33.286 -1.279 27.452 1.00 49.80 307 CYS A O 1
ATOM 2476 N N . ASP A 1 308 ? 32.516 0.136 25.867 1.00 39.26 308 ASP A N 1
ATOM 2477 C CA . ASP A 1 308 ? 33.611 1.101 25.950 1.00 42.86 308 ASP A CA 1
ATOM 2478 C C . ASP A 1 308 ? 34.963 0.489 25.583 1.00 44.27 308 ASP A C 1
ATOM 2479 O O . ASP A 1 308 ? 36.012 1.024 25.957 1.00 44.56 308 ASP A O 1
ATOM 2484 N N . ASP A 1 309 ? 34.959 -0.622 24.843 1.00 39.55 309 ASP A N 1
ATOM 2485 C CA . ASP A 1 309 ? 36.186 -1.342 24.493 1.00 39.22 309 ASP A CA 1
ATOM 2486 C C . ASP A 1 309 ? 36.522 -1.040 23.034 1.00 36.15 309 ASP A C 1
ATOM 2487 O O . ASP A 1 309 ? 36.219 -1.810 22.122 1.00 38.70 309 ASP A O 1
ATOM 2492 N N . GLU A 1 310 ? 37.172 0.107 22.821 1.00 34.35 310 GLU A N 1
ATOM 2493 C CA . GLU A 1 310 ? 37.520 0.522 21.466 1.00 34.56 310 GLU A CA 1
ATOM 2494 C C . GLU A 1 310 ? 38.571 -0.380 20.832 1.00 36.71 310 GLU A C 1
ATOM 2495 O O . GLU A 1 310 ? 38.635 -0.457 19.601 1.00 36.07 310 GLU A O 1
ATOM 2501 N N . ILE A 1 311 ? 39.395 -1.057 21.634 1.00 34.17 311 ILE A N 1
ATOM 2502 C CA . ILE A 1 311 ? 40.376 -1.980 21.073 1.00 40.87 311 ILE A CA 1
ATOM 2503 C C . ILE A 1 311 ? 39.679 -3.208 20.502 1.00 33.75 311 ILE A C 1
ATOM 2504 O O . ILE A 1 311 ? 39.986 -3.656 19.391 1.00 32.43 311 ILE A O 1
ATOM 2509 N N . ALA A 1 312 ? 38.726 -3.768 21.252 1.00 30.21 312 ALA A N 1
ATOM 2510 C CA . ALA A 1 312 ? 37.981 -4.919 20.755 1.00 33.32 312 ALA A CA 1
ATOM 2511 C C . ALA A 1 312 ? 37.169 -4.559 19.518 1.00 35.38 312 ALA A C 1
ATOM 2512 O O . ALA A 1 312 ? 37.050 -5.367 18.590 1.00 30.37 312 ALA A O 1
ATOM 2514 N N . LEU A 1 313 ? 36.603 -3.348 19.484 1.00 30.31 313 LEU A N 1
ATOM 2515 C CA . LEU A 1 313 ? 35.845 -2.928 18.308 1.00 32.12 313 LEU A CA 1
ATOM 2516 C C . LEU A 1 313 ? 36.734 -2.881 17.073 1.00 30.12 313 LEU A C 1
ATOM 2517 O O . LEU A 1 313 ? 36.309 -3.268 15.978 1.00 28.14 313 LEU A O 1
ATOM 2522 N N . ALA A 1 314 ? 37.977 -2.417 17.230 1.00 32.03 314 ALA A N 1
ATOM 2523 C CA . ALA A 1 314 ? 38.893 -2.358 16.096 1.00 31.50 314 ALA A CA 1
ATOM 2524 C C . ALA A 1 314 ? 39.231 -3.752 15.588 1.00 35.97 314 ALA A C 1
ATOM 2525 O O . ALA A 1 314 ? 39.299 -3.979 14.373 1.00 32.24 314 ALA A O 1
ATOM 2527 N N . LYS A 1 315 ? 39.445 -4.698 16.502 1.00 30.43 315 LYS A N 1
ATOM 2528 C CA . LYS A 1 315 ? 39.792 -6.054 16.096 1.00 33.53 315 LYS A CA 1
ATOM 2529 C C . LYS A 1 315 ? 38.630 -6.735 15.383 1.00 32.80 315 LYS A C 1
ATOM 2530 O O . LYS A 1 315 ? 38.831 -7.423 14.378 1.00 35.77 315 LYS A O 1
ATOM 2536 N N . LYS A 1 316 ? 37.408 -6.556 15.892 1.00 30.85 316 LYS A N 1
ATOM 2537 C CA . LYS A 1 316 ? 36.244 -7.125 15.221 1.00 31.83 316 LYS A CA 1
ATOM 2538 C C . LYS A 1 316 ? 36.026 -6.475 13.862 1.00 32.25 316 LYS A C 1
ATOM 2539 O O . LYS A 1 316 ? 35.654 -7.150 12.895 1.00 28.06 316 LYS A O 1
ATOM 2545 N N . LEU A 1 317 ? 36.248 -5.160 13.773 1.00 26.99 317 LEU A N 1
ATOM 2546 C CA . LEU A 1 317 ? 36.180 -4.482 12.482 1.00 27.20 317 LEU A CA 1
ATOM 2547 C C . LEU A 1 317 ? 37.170 -5.088 11.498 1.00 29.81 317 LEU A C 1
ATOM 2548 O O . LEU A 1 317 ? 36.811 -5.422 10.363 1.00 30.89 317 LEU A O 1
ATOM 2553 N N . GLU A 1 318 ? 38.426 -5.247 11.922 1.00 32.96 318 GLU A N 1
ATOM 2554 C CA . GLU A 1 318 ? 39.427 -5.844 11.047 1.00 32.63 318 GLU A CA 1
ATOM 2555 C C . GLU A 1 318 ? 39.077 -7.278 10.687 1.00 33.77 318 GLU A C 1
ATOM 2556 O O . GLU A 1 318 ? 39.406 -7.741 9.590 1.00 35.47 318 GLU A O 1
ATOM 2562 N N . LEU A 1 319 ? 38.397 -7.988 11.584 1.00 28.19 319 LEU A N 1
ATOM 2563 C CA . LEU A 1 319 ? 38.106 -9.396 11.342 1.00 31.00 319 LEU A CA 1
ATOM 2564 C C . LEU A 1 319 ? 37.123 -9.588 10.190 1.00 34.59 319 LEU A C 1
ATOM 2565 O O . LEU A 1 319 ? 37.217 -10.585 9.466 1.00 41.50 319 LEU A O 1
ATOM 2570 N N . VAL A 1 320 ? 36.181 -8.660 9.992 1.00 32.01 320 VAL A N 1
ATOM 2571 C CA . VAL A 1 320 ? 35.224 -8.815 8.899 1.00 33.86 320 VAL A CA 1
ATOM 2572 C C . VAL A 1 320 ? 35.698 -8.055 7.667 1.00 32.65 320 VAL A C 1
ATOM 2573 O O . VAL A 1 320 ? 35.384 -8.441 6.536 1.00 30.46 320 VAL A O 1
ATOM 2577 N N . LEU A 1 321 ? 36.453 -6.972 7.865 1.00 31.06 321 LEU A N 1
ATOM 2578 C CA . LEU A 1 321 ? 36.928 -6.205 6.717 1.00 29.92 321 LEU A CA 1
ATOM 2579 C C . LEU A 1 321 ? 38.065 -6.921 5.997 1.00 37.63 321 LEU A C 1
ATOM 2580 O O . LEU A 1 321 ? 38.248 -6.732 4.788 1.00 35.14 321 LEU A O 1
ATOM 2585 N N . ASN A 1 322 ? 38.829 -7.748 6.712 1.00 36.70 322 ASN A N 1
ATOM 2586 C CA . ASN A 1 322 ? 39.890 -8.556 6.124 1.00 34.80 322 ASN A CA 1
ATOM 2587 C C . ASN A 1 322 ? 39.426 -9.961 5.748 1.00 35.22 322 ASN A C 1
ATOM 2588 O O . ASN A 1 322 ? 40.260 -10.794 5.378 1.00 37.38 322 ASN A O 1
ATOM 2593 N N . ASP A 1 323 ? 38.124 -10.247 5.839 1.00 36.13 323 ASP A N 1
ATOM 2594 C CA . ASP A 1 323 ? 37.599 -11.578 5.513 1.00 33.05 323 ASP A CA 1
ATOM 2595 C C . ASP A 1 323 ? 36.155 -11.399 5.036 1.00 31.70 323 ASP A C 1
ATOM 2596 O O . ASP A 1 323 ? 35.215 -11.453 5.833 1.00 32.09 323 ASP A O 1
ATOM 2601 N N . GLU A 1 324 ? 35.993 -11.201 3.725 1.00 32.56 324 GLU A N 1
ATOM 2602 C CA . GLU A 1 324 ? 34.666 -10.931 3.177 1.00 29.68 324 GLU A CA 1
ATOM 2603 C C . GLU A 1 324 ? 33.760 -12.153 3.270 1.00 31.27 324 GLU A C 1
ATOM 2604 O O . GLU A 1 324 ? 32.551 -12.017 3.493 1.00 34.30 324 GLU A O 1
ATOM 2610 N N . ASN A 1 325 ? 34.317 -13.356 3.103 1.00 33.96 325 ASN A N 1
ATOM 2611 C CA . ASN A 1 325 ? 33.494 -14.557 3.206 1.00 29.20 325 ASN A CA 1
ATOM 2612 C C . ASN A 1 325 ? 32.920 -14.727 4.606 1.00 30.09 325 ASN A C 1
ATOM 2613 O O . ASN A 1 325 ? 31.797 -15.221 4.760 1.00 29.77 325 ASN A O 1
ATOM 2618 N N . PHE A 1 326 ? 33.672 -14.329 5.636 1.00 28.43 326 PHE A N 1
ATOM 2619 C CA . PHE A 1 326 ? 33.154 -14.393 6.998 1.00 32.31 326 PHE A CA 1
ATOM 2620 C C . PHE A 1 326 ? 32.076 -13.341 7.225 1.00 32.49 326 PHE A C 1
ATOM 2621 O O . PHE A 1 326 ? 31.080 -13.603 7.909 1.00 31.87 326 PHE A O 1
ATOM 2629 N N . ARG A 1 327 ? 32.254 -12.147 6.654 1.00 32.06 327 ARG A N 1
ATOM 2630 C CA . ARG A 1 327 ? 31.221 -11.120 6.748 1.00 28.17 327 ARG A CA 1
ATOM 2631 C C . ARG A 1 327 ? 29.945 -11.565 6.043 1.00 30.23 327 ARG A C 1
ATOM 2632 O O . ARG A 1 327 ? 28.838 -11.356 6.551 1.00 28.17 327 ARG A O 1
ATOM 2640 N N . LYS A 1 328 ? 30.085 -12.185 4.870 1.00 30.54 328 LYS A N 1
ATOM 2641 C CA . LYS A 1 328 ? 28.918 -12.637 4.118 1.00 29.88 328 LYS A CA 1
ATOM 2642 C C . LYS A 1 328 ? 28.175 -13.738 4.862 1.00 31.72 328 LYS A C 1
ATOM 2643 O O . LYS A 1 328 ? 26.942 -13.812 4.805 1.00 30.41 328 LYS A O 1
ATOM 2649 N N . GLU A 1 329 ? 28.911 -14.603 5.563 1.00 30.82 329 GLU A N 1
ATOM 2650 C CA . GLU A 1 329 ? 28.276 -15.657 6.348 1.00 32.09 329 GLU A CA 1
ATOM 2651 C C . GLU A 1 329 ? 27.447 -15.058 7.478 1.00 32.25 329 GLU A C 1
ATOM 2652 O O . GLU A 1 329 ? 26.310 -15.481 7.726 1.00 34.92 329 GLU A O 1
ATOM 2658 N N . LEU A 1 330 ? 27.999 -14.058 8.172 1.00 31.36 330 LEU A N 1
ATOM 2659 C CA . LEU A 1 330 ? 27.281 -13.434 9.279 1.00 29.42 330 LEU A CA 1
ATOM 2660 C C . LEU A 1 330 ? 25.984 -12.787 8.809 1.00 30.22 330 LEU A C 1
ATOM 2661 O O . LEU A 1 330 ? 24.941 -12.943 9.451 1.00 29.93 330 LEU A O 1
ATOM 2666 N N . VAL A 1 331 ? 26.025 -12.060 7.691 1.00 27.40 331 VAL A N 1
ATOM 2667 C CA . VAL A 1 331 ? 24.820 -11.369 7.240 1.00 28.84 331 VAL A CA 1
ATOM 2668 C C . VAL A 1 331 ? 23.825 -12.345 6.620 1.00 30.21 331 VAL A C 1
ATOM 2669 O O . VAL A 1 331 ? 22.616 -12.093 6.638 1.00 32.88 331 VAL A O 1
ATOM 2673 N N . ASN A 1 332 ? 24.301 -13.463 6.067 1.00 34.59 332 ASN A N 1
ATOM 2674 C CA . ASN A 1 332 ? 23.381 -14.483 5.574 1.00 36.20 332 ASN A CA 1
ATOM 2675 C C . ASN A 1 332 ? 22.620 -15.126 6.727 1.00 30.92 332 ASN A C 1
ATOM 2676 O O . ASN A 1 332 ? 21.402 -15.322 6.648 1.00 34.06 332 ASN A O 1
ATOM 2681 N N . ASN A 1 333 ? 23.323 -15.453 7.814 1.00 29.36 333 ASN A N 1
ATOM 2682 C CA . ASN A 1 333 ? 22.644 -15.981 8.992 1.00 36.87 333 ASN A CA 1
ATOM 2683 C C . ASN A 1 333 ? 21.705 -14.950 9.604 1.00 34.84 333 ASN A C 1
ATOM 2684 O O . ASN A 1 333 ? 20.649 -15.312 10.136 1.00 38.74 333 ASN A O 1
ATOM 2689 N N . ALA A 1 334 ? 22.065 -13.667 9.530 1.00 30.69 334 ALA A N 1
ATOM 2690 C CA . ALA A 1 334 ? 21.233 -12.627 10.128 1.00 33.30 334 ALA A CA 1
ATOM 2691 C C . ALA A 1 334 ? 19.894 -12.492 9.416 1.00 31.76 334 ALA A C 1
ATOM 2692 O O . ALA A 1 334 ? 18.917 -12.033 10.020 1.00 32.90 334 ALA A O 1
ATOM 2694 N N . LYS A 1 335 ? 19.824 -12.892 8.144 1.00 32.07 335 LYS A N 1
ATOM 2695 C CA . LYS A 1 335 ? 18.586 -12.757 7.384 1.00 33.28 335 LYS A CA 1
ATOM 2696 C C . LYS A 1 335 ? 17.446 -13.575 7.973 1.00 37.68 335 LYS A C 1
ATOM 2697 O O . LYS A 1 335 ? 16.278 -13.245 7.740 1.00 37.81 335 LYS A O 1
ATOM 2703 N N . GLN A 1 336 ? 17.755 -14.627 8.735 1.00 40.18 336 GLN A N 1
ATOM 2704 C CA . GLN A 1 336 ? 16.708 -15.421 9.368 1.00 35.09 336 GLN A CA 1
ATOM 2705 C C . GLN A 1 336 ? 15.891 -14.612 10.367 1.00 41.38 336 GLN A C 1
ATOM 2706 O O . GLN A 1 336 ? 14.784 -15.027 10.725 1.00 43.04 336 GLN A O 1
ATOM 2712 N N . ARG A 1 337 ? 16.403 -13.467 10.819 1.00 39.41 337 ARG A N 1
ATOM 2713 C CA . ARG A 1 337 ? 15.707 -12.652 11.805 1.00 35.63 337 ARG A CA 1
ATOM 2714 C C . ARG A 1 337 ? 14.787 -11.610 11.183 1.00 35.07 337 ARG A C 1
ATOM 2715 O O . ARG A 1 337 ? 14.036 -10.958 11.917 1.00 35.83 337 ARG A O 1
ATOM 2723 N N . CYS A 1 338 ? 14.821 -11.440 9.857 1.00 31.12 338 CYS A N 1
ATOM 2724 C CA . CYS A 1 338 ? 14.000 -10.416 9.218 1.00 34.28 338 CYS A CA 1
ATOM 2725 C C . CYS A 1 338 ? 12.515 -10.630 9.486 1.00 39.04 338 CYS A C 1
ATOM 2726 O O . CYS A 1 338 ? 11.755 -9.658 9.566 1.00 35.48 338 CYS A O 1
ATOM 2729 N N . LYS A 1 339 ? 12.087 -11.885 9.638 1.00 38.91 339 LYS A N 1
ATOM 2730 C CA . LYS A 1 339 ? 10.675 -12.173 9.860 1.00 44.22 339 LYS A CA 1
ATOM 2731 C C . LYS A 1 339 ? 10.212 -11.798 11.263 1.00 38.91 339 LYS A C 1
ATOM 2732 O O . LYS A 1 339 ? 9.002 -11.720 11.501 1.00 45.47 339 LYS A O 1
ATOM 2738 N N . ASP A 1 340 ? 11.138 -11.573 12.198 1.00 38.28 340 ASP A N 1
ATOM 2739 C CA . ASP A 1 340 ? 10.758 -11.232 13.564 1.00 34.42 340 ASP A CA 1
ATOM 2740 C C . ASP A 1 340 ? 10.180 -9.832 13.688 1.00 33.73 340 ASP A C 1
ATOM 2741 O O . ASP A 1 340 ? 9.585 -9.514 14.724 1.00 39.44 340 ASP A O 1
ATOM 2746 N N . PHE A 1 341 ? 10.339 -8.989 12.671 1.00 37.66 341 PHE A N 1
ATOM 2747 C CA . PHE A 1 341 ? 9.998 -7.579 12.791 1.00 33.18 341 PHE A CA 1
ATOM 2748 C C . PHE A 1 341 ? 9.084 -7.128 11.657 1.00 37.04 341 PHE A C 1
ATOM 2749 O O . PHE A 1 341 ? 9.058 -5.944 11.308 1.00 33.17 341 PHE A O 1
ATOM 2757 N N . GLU A 1 342 ? 8.326 -8.054 11.077 1.00 38.26 342 GLU A N 1
ATOM 2758 C CA . GLU A 1 342 ? 7.372 -7.683 10.043 1.00 41.14 342 GLU A CA 1
ATOM 2759 C C . GLU A 1 342 ? 6.192 -6.938 10.653 1.00 36.45 342 GLU A C 1
ATOM 2760 O O . GLU A 1 342 ? 5.726 -7.264 11.747 1.00 39.32 342 GLU A O 1
ATOM 2766 N N . ILE A 1 343 ? 5.705 -5.935 9.920 1.00 37.98 343 ILE A N 1
ATOM 2767 C CA . ILE A 1 343 ? 4.659 -5.057 10.436 1.00 41.09 343 ILE A CA 1
ATOM 2768 C C . ILE A 1 343 ? 3.375 -5.835 10.701 1.00 43.25 343 ILE A C 1
ATOM 2769 O O . ILE A 1 343 ? 2.650 -5.557 11.664 1.00 43.21 343 ILE A O 1
ATOM 2774 N N . SER A 1 344 ? 3.085 -6.833 9.864 1.00 48.07 344 SER A N 1
ATOM 2775 C CA . SER A 1 344 ? 1.773 -7.475 9.892 1.00 48.78 344 SER A CA 1
ATOM 2776 C C . SER A 1 344 ? 1.537 -8.218 11.203 1.00 45.93 344 SER A C 1
ATOM 2777 O O . SER A 1 344 ? 0.481 -8.068 11.830 1.00 48.35 344 SER A O 1
ATOM 2780 N N . ASN A 1 345 ? 2.508 -9.026 11.635 1.00 43.02 345 ASN A N 1
ATOM 2781 C CA . ASN A 1 345 ? 2.327 -9.798 12.860 1.00 45.39 345 ASN A CA 1
ATOM 2782 C C . ASN A 1 345 ? 2.339 -8.910 14.097 1.00 45.63 345 ASN A C 1
ATOM 2783 O O . ASN A 1 345 ? 1.610 -9.179 15.059 1.00 41.94 345 ASN A O 1
ATOM 2788 N N . ILE A 1 346 ? 3.151 -7.853 14.093 1.00 39.37 346 ILE A N 1
ATOM 2789 C CA . ILE A 1 346 ? 3.238 -6.978 15.256 1.00 41.98 346 ILE A CA 1
ATOM 2790 C C . ILE A 1 346 ? 1.996 -6.101 15.360 1.00 37.95 346 ILE A C 1
ATOM 2791 O O . ILE A 1 346 ? 1.523 -5.798 16.463 1.00 36.14 346 ILE A O 1
ATOM 2796 N N . LYS A 1 347 ? 1.436 -5.695 14.218 1.00 40.90 347 LYS A N 1
ATOM 2797 C CA . LYS A 1 347 ? 0.198 -4.923 14.233 1.00 36.05 347 LYS A CA 1
ATOM 2798 C C . LYS A 1 347 ? -0.940 -5.707 14.875 1.00 39.62 347 LYS A C 1
ATOM 2799 O O . LYS A 1 347 ? -1.732 -5.147 15.642 1.00 35.42 347 LYS A O 1
ATOM 2805 N N . GLU A 1 348 ? -1.036 -7.004 14.574 1.00 35.12 348 GLU A N 1
ATOM 2806 C CA . GLU A 1 348 ? -2.122 -7.802 15.130 1.00 40.15 348 GLU A CA 1
ATOM 2807 C C . GLU A 1 348 ? -1.940 -8.042 16.622 1.00 40.51 348 GLU A C 1
ATOM 2808 O O . GLU A 1 348 ? -2.932 -8.160 17.353 1.00 44.11 348 GLU A O 1
ATOM 2814 N N . GLU A 1 349 ? -0.697 -8.117 17.105 1.00 43.79 349 GLU A N 1
ATOM 2815 C CA . GLU A 1 349 ? -0.503 -8.264 18.543 1.00 42.78 349 GLU A CA 1
ATOM 2816 C C . GLU A 1 349 ? -0.838 -6.972 19.288 1.00 36.58 349 GLU A C 1
ATOM 2817 O O . GLU A 1 349 ? -1.273 -7.026 20.441 1.00 39.95 349 GLU A O 1
ATOM 2823 N N . TRP A 1 350 ? -0.656 -5.811 18.648 1.00 35.79 350 TRP A N 1
ATOM 2824 C CA . TRP A 1 350 ? -1.174 -4.577 19.236 1.00 36.99 350 TRP A CA 1
ATOM 2825 C C . TRP A 1 350 ? -2.696 -4.590 19.274 1.00 34.20 350 TRP A C 1
ATOM 2826 O O . TRP A 1 350 ? -3.299 -4.204 20.282 1.00 33.54 350 TRP A O 1
ATOM 2837 N N . LEU A 1 351 ? -3.335 -5.036 18.188 1.00 37.60 351 LEU A N 1
ATOM 2838 C CA . LEU A 1 351 ? -4.792 -5.117 18.175 1.00 38.50 351 LEU A CA 1
ATOM 2839 C C . LEU A 1 351 ? -5.309 -6.121 19.197 1.00 38.05 351 LEU A C 1
ATOM 2840 O O . LEU A 1 351 ? -6.367 -5.900 19.797 1.00 43.96 351 LEU A O 1
ATOM 2845 N N . LYS A 1 352 ? -4.582 -7.219 19.418 1.00 36.32 352 LYS A N 1
ATOM 2846 C CA . LYS A 1 352 ? -4.964 -8.149 20.478 1.00 38.10 352 LYS A CA 1
ATOM 2847 C C . LYS A 1 352 ? -4.885 -7.485 21.847 1.00 39.29 352 LYS A C 1
ATOM 2848 O O . LYS A 1 352 ? -5.772 -7.670 22.688 1.00 47.64 352 LYS A O 1
ATOM 2854 N N . LEU A 1 353 ? -3.828 -6.705 22.089 1.00 40.73 353 LEU A N 1
ATOM 2855 C CA . LEU A 1 353 ? -3.682 -6.037 23.379 1.00 40.93 353 LEU A CA 1
ATOM 2856 C C . LEU A 1 353 ? -4.759 -4.978 23.579 1.00 33.53 353 LEU A C 1
ATOM 2857 O O . LEU A 1 353 ? -5.292 -4.828 24.684 1.00 34.31 353 LEU A O 1
ATOM 2862 N N . ILE A 1 354 ? -5.090 -4.234 22.520 1.00 36.71 354 ILE A N 1
ATOM 2863 C CA . ILE A 1 354 ? -6.141 -3.223 22.609 1.00 36.02 354 ILE A CA 1
ATOM 2864 C C . ILE A 1 354 ? -7.478 -3.872 22.943 1.00 42.88 354 ILE A C 1
ATOM 2865 O O . ILE A 1 354 ? -8.236 -3.371 23.783 1.00 38.19 354 ILE A O 1
ATOM 2870 N N . VAL A 1 355 ? -7.790 -4.994 22.290 1.00 39.31 355 VAL A N 1
ATOM 2871 C CA . VAL A 1 355 ? -9.044 -5.691 22.565 1.00 45.88 355 VAL A CA 1
ATOM 2872 C C . VAL A 1 355 ? -9.056 -6.222 23.993 1.00 45.43 355 VAL A C 1
ATOM 2873 O O . VAL A 1 355 ? -10.068 -6.123 24.699 1.00 49.78 355 VAL A O 1
ATOM 2877 N N . GLU A 1 356 ? -7.932 -6.785 24.444 1.00 47.59 356 GLU A N 1
ATOM 2878 C CA . GLU A 1 356 ? -7.856 -7.299 25.809 1.00 47.59 356 GLU A CA 1
ATOM 2879 C C . GLU A 1 356 ? -8.074 -6.188 26.826 1.00 48.95 356 GLU A C 1
ATOM 2880 O O . GLU A 1 356 ? -8.686 -6.404 27.878 1.00 56.61 356 GLU A O 1
ATOM 2886 N N . VAL A 1 357 ? -7.576 -4.990 26.528 1.00 47.20 357 VAL A N 1
ATOM 2887 C CA . VAL A 1 357 ? -7.747 -3.868 27.440 1.00 44.90 357 VAL A CA 1
ATOM 2888 C C . VAL A 1 357 ? -9.158 -3.296 27.342 1.00 47.26 357 VAL A C 1
ATOM 2889 O O . VAL A 1 357 ? -9.727 -2.874 28.352 1.00 47.43 357 VAL A O 1
ATOM 2893 N N . LYS A 1 358 ? -9.758 -3.301 26.150 1.00 51.02 358 LYS A N 1
ATOM 2894 C CA . LYS A 1 358 ? -11.120 -2.796 26.006 1.00 51.11 358 LYS A CA 1
ATOM 2895 C C . LYS A 1 358 ? -12.147 -3.723 26.648 1.00 57.26 358 LYS A C 1
ATOM 2896 O O . LYS A 1 358 ? -13.219 -3.265 27.060 1.00 58.10 358 LYS A O 1
ATOM 2902 N N . ASN A 1 359 ? -11.845 -5.018 26.739 1.00 58.10 359 ASN A N 1
ATOM 2903 C CA . ASN A 1 359 ? -12.787 -5.996 27.269 1.00 54.85 359 ASN A CA 1
ATOM 2904 C C . ASN A 1 359 ? -12.688 -6.174 28.778 1.00 60.13 359 ASN A C 1
ATOM 2905 O O . ASN A 1 359 ? -13.600 -6.754 29.377 1.00 74.56 359 ASN A O 1
ATOM 2910 N N . ALA A 1 360 ? -11.614 -5.694 29.406 1.00 61.82 360 ALA A N 1
ATOM 2911 C CA . ALA A 1 360 ? -11.560 -5.654 30.862 1.00 64.09 360 ALA A CA 1
ATOM 2912 C C . ALA A 1 360 ? -12.491 -4.601 31.449 1.00 68.78 360 ALA A C 1
ATOM 2913 O O . ALA A 1 360 ? -12.504 -4.421 32.672 1.00 71.70 360 ALA A O 1
ATOM 2939 N N . LYS B 1 4 ? -4.637 46.638 18.707 1.00 41.12 4 LYS B N 1
ATOM 2940 C CA . LYS B 1 4 ? -3.890 45.392 18.639 1.00 42.53 4 LYS B CA 1
ATOM 2941 C C . LYS B 1 4 ? -2.703 45.587 17.710 1.00 38.16 4 LYS B C 1
ATOM 2942 O O . LYS B 1 4 ? -2.847 46.132 16.612 1.00 42.26 4 LYS B O 1
ATOM 2948 N N . ILE B 1 5 ? -1.530 45.160 18.164 1.00 34.95 5 ILE B N 1
ATOM 2949 C CA . ILE B 1 5 ? -0.284 45.339 17.434 1.00 33.48 5 ILE B CA 1
ATOM 2950 C C . ILE B 1 5 ? 0.422 43.994 17.387 1.00 29.04 5 ILE B C 1
ATOM 2951 O O . ILE B 1 5 ? 0.661 43.379 18.433 1.00 31.08 5 ILE B O 1
ATOM 2956 N N . SER B 1 6 ? 0.741 43.532 16.183 1.00 27.50 6 SER B N 1
ATOM 2957 C CA . SER B 1 6 ? 1.461 42.280 15.991 1.00 36.14 6 SER B CA 1
ATOM 2958 C C . SER B 1 6 ? 2.818 42.584 15.371 1.00 27.58 6 SER B C 1
ATOM 2959 O O . SER B 1 6 ? 2.893 43.160 14.280 1.00 26.40 6 SER B O 1
ATOM 2962 N N . PHE B 1 7 ? 3.880 42.215 16.080 1.00 25.07 7 PHE B N 1
ATOM 2963 C CA . PHE B 1 7 ? 5.239 42.319 15.571 1.00 24.47 7 PHE B CA 1
ATOM 2964 C C . PHE B 1 7 ? 5.647 41.004 14.924 1.00 26.29 7 PHE B C 1
ATOM 2965 O O . PHE B 1 7 ? 5.323 39.926 15.430 1.00 30.32 7 PHE B O 1
ATOM 2973 N N . ILE B 1 8 ? 6.359 41.096 13.805 1.00 23.10 8 ILE B N 1
ATOM 2974 C CA . ILE B 1 8 ? 6.905 39.928 13.126 1.00 25.31 8 ILE B CA 1
ATOM 2975 C C . ILE B 1 8 ? 8.419 40.059 13.088 1.00 27.40 8 ILE B C 1
ATOM 2976 O O . ILE B 1 8 ? 8.949 41.084 12.643 1.00 26.72 8 ILE B O 1
ATOM 2981 N N . ILE B 1 9 ? 9.112 39.020 13.554 1.00 23.96 9 ILE B N 1
ATOM 2982 C CA . ILE B 1 9 ? 10.568 38.983 13.560 1.00 30.37 9 ILE B CA 1
ATOM 2983 C C . ILE B 1 9 ? 10.994 37.530 13.397 1.00 31.63 9 ILE B C 1
ATOM 2984 O O . ILE B 1 9 ? 10.240 36.606 13.701 1.00 31.53 9 ILE B O 1
ATOM 2989 N N . ALA B 1 10 ? 12.210 37.328 12.887 1.00 30.84 10 ALA B N 1
ATOM 2990 C CA . ALA B 1 10 ? 12.675 35.974 12.601 1.00 33.42 10 ALA B CA 1
ATOM 2991 C C . ALA B 1 10 ? 12.915 35.186 13.885 1.00 31.65 10 ALA B C 1
ATOM 2992 O O . ALA B 1 10 ? 12.468 34.039 14.012 1.00 38.74 10 ALA B O 1
ATOM 2994 N N . THR B 1 11 ? 13.635 35.775 14.840 1.00 29.85 11 THR B N 1
ATOM 2995 C CA . THR B 1 11 ? 13.889 35.145 16.130 1.00 34.85 11 THR B CA 1
ATOM 2996 C C . THR B 1 11 ? 13.781 36.183 17.236 1.00 36.11 11 THR B C 1
ATOM 2997 O O . THR B 1 11 ? 13.734 37.391 16.989 1.00 34.63 11 THR B O 1
ATOM 3001 N N . LEU B 1 12 ? 13.758 35.691 18.474 1.00 34.29 12 LEU B N 1
ATOM 3002 C CA . LEU B 1 12 ? 13.941 36.520 19.657 1.00 30.21 12 LEU B CA 1
ATOM 3003 C C . LEU B 1 12 ? 15.266 36.207 20.350 1.00 31.89 12 LEU B C 1
ATOM 3004 O O . LEU B 1 12 ? 15.359 36.245 21.579 1.00 32.67 12 LEU B O 1
ATOM 3009 N N . ASN B 1 13 ? 16.290 35.882 19.566 1.00 32.54 13 ASN B N 1
ATOM 3010 C CA . ASN B 1 13 ? 17.637 35.674 20.082 1.00 34.71 13 ASN B CA 1
ATOM 3011 C C . ASN B 1 13 ? 18.258 37.028 20.420 1.00 34.61 13 ASN B C 1
ATOM 3012 O O . ASN B 1 13 ? 17.613 38.078 20.355 1.00 37.95 13 ASN B O 1
ATOM 3017 N N . SER B 1 14 ? 19.535 37.016 20.790 1.00 32.65 14 SER B N 1
ATOM 3018 C CA . SER B 1 14 ? 20.258 38.265 20.968 1.00 37.28 14 SER B CA 1
ATOM 3019 C C . SER B 1 14 ? 20.441 38.952 19.621 1.00 38.65 14 SER B C 1
ATOM 3020 O O . SER B 1 14 ? 20.563 38.305 18.579 1.00 50.07 14 SER B O 1
ATOM 3023 N N . GLY B 1 15 ? 20.449 40.269 19.647 1.00 35.14 15 GLY B N 1
ATOM 3024 C CA . GLY B 1 15 ? 20.579 41.051 18.433 1.00 33.64 15 GLY B CA 1
ATOM 3025 C C . GLY B 1 15 ? 19.940 42.417 18.599 1.00 31.47 15 GLY B C 1
ATOM 3026 O O . GLY B 1 15 ? 19.048 42.631 19.415 1.00 28.74 15 GLY B O 1
ATOM 3027 N N . GLY B 1 16 ? 20.411 43.367 17.789 1.00 30.80 16 GLY B N 1
ATOM 3028 C CA . GLY B 1 16 ? 19.938 44.736 17.915 1.00 28.03 16 GLY B CA 1
ATOM 3029 C C . GLY B 1 16 ? 18.455 44.875 17.634 1.00 26.72 16 GLY B C 1
ATOM 3030 O O . GLY B 1 16 ? 17.721 45.495 18.406 1.00 23.28 16 GLY B O 1
ATOM 3031 N N . ALA B 1 17 ? 17.995 44.301 16.519 1.00 24.39 17 ALA B N 1
ATOM 3032 C CA . ALA B 1 17 ? 16.581 44.396 16.169 1.00 28.46 17 ALA B CA 1
ATOM 3033 C C . ALA B 1 17 ? 15.704 43.754 17.235 1.00 28.24 17 ALA B C 1
ATOM 3034 O O . ALA B 1 17 ? 14.654 44.298 17.596 1.00 25.77 17 ALA B O 1
ATOM 3036 N N . GLU B 1 18 ? 16.118 42.594 17.750 1.00 28.14 18 GLU B N 1
ATOM 3037 C CA . GLU B 1 18 ? 15.372 41.954 18.828 1.00 28.07 18 GLU B CA 1
ATOM 3038 C C . GLU B 1 18 ? 15.352 42.830 20.073 1.00 25.83 18 GLU B C 1
ATOM 3039 O O . GLU B 1 18 ? 14.306 42.991 20.712 1.00 31.52 18 GLU B O 1
ATOM 3045 N N . ARG B 1 19 ? 16.504 43.404 20.431 1.00 24.89 19 ARG B N 1
ATOM 3046 C CA . ARG B 1 19 ? 16.572 44.303 21.580 1.00 28.45 19 ARG B CA 1
ATOM 3047 C C . ARG B 1 19 ? 15.610 45.474 21.420 1.00 27.76 19 ARG B C 1
ATOM 3048 O O . ARG B 1 19 ? 14.916 45.852 22.372 1.00 26.64 19 ARG B O 1
ATOM 3056 N N . VAL B 1 20 ? 15.547 46.056 20.220 1.00 24.17 20 VAL B N 1
ATOM 3057 C CA . VAL B 1 20 ? 14.627 47.163 19.975 1.00 24.86 20 VAL B CA 1
ATOM 3058 C C . VAL B 1 20 ? 13.182 46.691 20.084 1.00 25.52 20 VAL B C 1
ATOM 3059 O O . VAL B 1 20 ? 12.341 47.352 20.706 1.00 25.31 20 VAL B O 1
ATOM 3063 N N . LEU B 1 21 ? 12.871 45.539 19.481 1.00 27.90 21 LEU B N 1
ATOM 3064 C CA . LEU B 1 21 ? 11.499 45.041 19.498 1.00 23.66 21 LEU B CA 1
ATOM 3065 C C . LEU B 1 21 ? 11.016 44.793 20.921 1.00 23.71 21 LEU B C 1
ATOM 3066 O O . LEU B 1 21 ? 9.890 45.163 21.274 1.00 26.79 21 LEU B O 1
ATOM 3071 N N . VAL B 1 22 ? 11.849 44.160 21.750 1.00 20.15 22 VAL B N 1
ATOM 3072 C CA . VAL B 1 22 ? 11.435 43.839 23.113 1.00 24.71 22 VAL B CA 1
ATOM 3073 C C . VAL B 1 22 ? 11.195 45.113 23.910 1.00 23.23 22 VAL B C 1
ATOM 3074 O O . VAL B 1 22 ? 10.235 45.208 24.685 1.00 24.58 22 VAL B O 1
ATOM 3078 N N . THR B 1 23 ? 12.054 46.118 23.725 1.00 26.09 23 THR B N 1
ATOM 3079 C CA . THR B 1 23 ? 11.837 47.403 24.379 1.00 28.93 23 THR B CA 1
ATOM 3080 C C . THR B 1 23 ? 10.523 48.034 23.927 1.00 27.03 23 THR B C 1
ATOM 3081 O O . THR B 1 23 ? 9.764 48.561 24.748 1.00 27.14 23 THR B O 1
ATOM 3085 N N . LEU B 1 24 ? 10.229 47.970 22.626 1.00 22.92 24 LEU B N 1
ATOM 3086 C CA . LEU B 1 24 ? 8.986 48.540 22.112 1.00 26.16 24 LEU B CA 1
ATOM 3087 C C . LEU B 1 24 ? 7.772 47.755 22.594 1.00 26.00 24 LEU B C 1
ATOM 3088 O O . LEU B 1 24 ? 6.777 48.343 23.034 1.00 23.94 24 LEU B O 1
ATOM 3093 N N . ALA B 1 25 ? 7.828 46.424 22.503 1.00 23.04 25 ALA B N 1
ATOM 3094 C CA . ALA B 1 25 ? 6.707 45.605 22.954 1.00 25.83 25 ALA B CA 1
ATOM 3095 C C . ALA B 1 25 ? 6.428 45.825 24.434 1.00 30.18 25 ALA B C 1
ATOM 3096 O O . ALA B 1 25 ? 5.267 45.957 24.841 1.00 30.35 25 ALA B O 1
ATOM 3098 N N . ASN B 1 26 ? 7.481 45.884 25.252 1.00 25.28 26 ASN B N 1
ATOM 3099 C CA . ASN B 1 26 ? 7.295 46.080 26.686 1.00 28.77 26 ASN B CA 1
ATOM 3100 C C . ASN B 1 26 ? 6.647 47.425 26.985 1.00 28.86 26 ASN B C 1
ATOM 3101 O O . ASN B 1 26 ? 5.847 47.541 27.920 1.00 33.20 26 ASN B O 1
ATOM 3106 N N . ALA B 1 27 ? 6.981 48.455 26.206 1.00 27.39 27 ALA B N 1
ATOM 3107 C CA . ALA B 1 27 ? 6.410 49.777 26.448 1.00 29.76 27 ALA B CA 1
ATOM 3108 C C . ALA B 1 27 ? 4.950 49.837 26.017 1.00 34.78 27 ALA B C 1
ATOM 3109 O O . ALA B 1 27 ? 4.135 50.518 26.650 1.00 32.25 27 ALA B O 1
ATOM 3111 N N . LEU B 1 28 ? 4.600 49.127 24.947 1.00 32.97 28 LEU B N 1
ATOM 3112 C CA . LEU B 1 28 ? 3.264 49.211 24.375 1.00 33.29 28 LEU B CA 1
ATOM 3113 C C . LEU B 1 28 ? 2.265 48.250 25.007 1.00 36.63 28 LEU B C 1
ATOM 3114 O O . LEU B 1 28 ? 1.056 48.462 24.863 1.00 35.69 28 LEU B O 1
ATOM 3119 N N . CYS B 1 29 ? 2.726 47.212 25.705 1.00 35.16 29 CYS B N 1
ATOM 3120 C CA . CYS B 1 29 ? 1.841 46.119 26.090 1.00 40.35 29 CYS B CA 1
ATOM 3121 C C . CYS B 1 29 ? 0.913 46.452 27.250 1.00 46.51 29 CYS B C 1
ATOM 3122 O O . CYS B 1 29 ? 0.050 45.631 27.579 1.00 46.37 29 CYS B O 1
ATOM 3125 N N . LYS B 1 30 ? 1.047 47.611 27.887 1.00 43.81 30 LYS B N 1
ATOM 3126 C CA . LYS B 1 30 ? 0.108 47.889 28.972 1.00 53.91 30 LYS B CA 1
ATOM 3127 C C . LYS B 1 30 ? -1.121 48.644 28.491 1.00 44.44 30 LYS B C 1
ATOM 3128 O O . LYS B 1 30 ? -2.237 48.353 28.943 1.00 46.76 30 LYS B O 1
ATOM 3134 N N . GLU B 1 31 ? -0.953 49.600 27.577 1.00 45.30 31 GLU B N 1
ATOM 3135 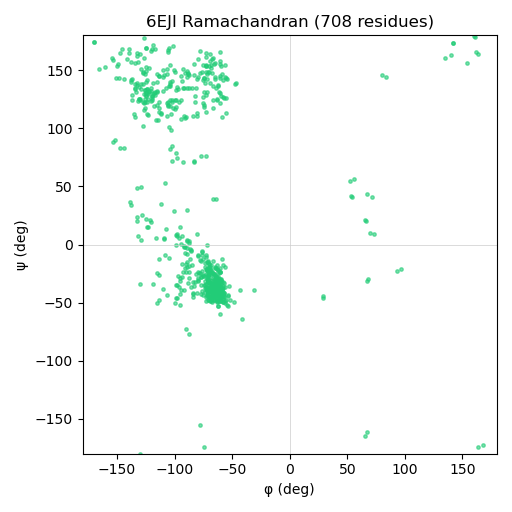C CA . GLU B 1 31 ? -2.110 50.282 27.019 1.00 46.99 31 GLU B CA 1
ATOM 3136 C C . GLU B 1 31 ? -2.745 49.511 25.867 1.00 46.68 31 GLU B C 1
ATOM 3137 O O . GLU B 1 31 ? -3.966 49.569 25.692 1.00 50.51 31 GLU B O 1
ATOM 3143 N N . HIS B 1 32 ? -1.951 48.776 25.096 1.00 41.92 32 HIS B N 1
ATOM 3144 C CA . HIS B 1 32 ? -2.440 48.043 23.936 1.00 38.26 32 HIS B CA 1
ATOM 3145 C C . HIS B 1 32 ? -2.204 46.548 24.120 1.00 34.25 32 HIS B C 1
ATOM 3146 O O . HIS B 1 32 ? -1.551 46.108 25.069 1.00 37.98 32 HIS B O 1
ATOM 3153 N N . GLU B 1 33 ? -2.757 45.760 23.199 1.00 38.27 33 GLU B N 1
ATOM 3154 C CA . GLU B 1 33 ? -2.545 44.318 23.174 1.00 40.91 33 GLU B CA 1
ATOM 3155 C C . GLU B 1 33 ? -1.480 44.003 22.133 1.00 36.40 33 GLU B C 1
ATOM 3156 O O . GLU B 1 33 ? -1.682 44.236 20.935 1.00 35.25 33 GLU B O 1
ATOM 3162 N N . VAL B 1 34 ? -0.358 43.461 22.594 1.00 33.47 34 VAL B N 1
ATOM 3163 C CA . VAL B 1 34 ? 0.833 43.268 21.780 1.00 30.39 34 VAL B CA 1
ATOM 3164 C C . VAL B 1 34 ? 1.083 41.776 21.640 1.00 28.58 34 VAL B C 1
ATOM 3165 O O . VAL B 1 34 ? 1.045 41.037 22.632 1.00 31.15 34 VAL B O 1
ATOM 3169 N N . SER B 1 35 ? 1.328 41.332 20.412 1.00 27.85 35 SER B N 1
ATOM 3170 C CA . SER B 1 35 ? 1.747 39.966 20.155 1.00 31.87 35 SER B CA 1
ATOM 3171 C C . SER B 1 35 ? 2.956 39.981 19.234 1.00 30.27 35 SER B C 1
ATOM 3172 O O . SER B 1 35 ? 3.199 40.946 18.503 1.00 29.54 35 SER B O 1
ATOM 3175 N N . ILE B 1 36 ? 3.723 38.898 19.292 1.00 28.91 36 ILE B N 1
ATOM 3176 C CA . ILE B 1 36 ? 4.905 38.720 18.462 1.00 27.84 36 ILE B CA 1
ATOM 3177 C C . ILE B 1 36 ? 4.764 37.408 17.710 1.00 31.03 36 ILE B C 1
ATOM 3178 O O . ILE B 1 36 ? 4.497 36.364 18.317 1.00 33.72 36 ILE B O 1
ATOM 3183 N N . ILE B 1 37 ? 4.921 37.466 16.394 1.00 29.19 37 ILE B N 1
ATOM 3184 C CA . ILE B 1 37 ? 5.015 36.283 15.552 1.00 31.56 37 ILE B CA 1
ATOM 3185 C C . ILE B 1 37 ? 6.480 36.113 15.185 1.00 31.82 37 ILE B C 1
ATOM 3186 O O . ILE B 1 37 ? 7.105 37.043 14.661 1.00 31.41 37 ILE B O 1
ATOM 3191 N N . LYS B 1 38 ? 7.043 34.944 15.473 1.00 29.18 38 LYS B N 1
ATOM 3192 C CA . LYS B 1 38 ? 8.438 34.685 15.157 1.00 32.27 38 LYS B CA 1
ATOM 3193 C C . LYS B 1 38 ? 8.567 33.436 14.297 1.00 34.66 38 LYS B C 1
ATOM 3194 O O . LYS B 1 38 ? 7.754 32.510 14.384 1.00 35.63 38 LYS B O 1
ATOM 3200 N N . PHE B 1 39 ? 9.599 33.434 13.450 1.00 37.80 39 PHE B N 1
ATOM 3201 C CA . PHE B 1 39 ? 9.771 32.359 12.480 1.00 37.37 39 PHE B CA 1
ATOM 3202 C C . PHE B 1 39 ? 10.382 31.115 13.103 1.00 39.78 39 PHE B C 1
ATOM 3203 O O . PHE B 1 39 ? 10.122 30.002 12.631 1.00 45.66 39 PHE B O 1
ATOM 3211 N N . HIS B 1 40 ? 11.190 31.276 14.147 1.00 42.80 40 HIS B N 1
ATOM 3212 C CA . HIS B 1 40 ? 11.936 30.173 14.730 1.00 40.70 40 HIS B CA 1
ATOM 3213 C C . HIS B 1 40 ? 11.598 30.014 16.205 1.00 43.49 40 HIS B C 1
ATOM 3214 O O . HIS B 1 40 ? 11.230 30.976 16.886 0.89 43.19 40 HIS B O 1
ATOM 3221 N N . THR B 1 41 ? 11.724 28.781 16.688 1.00 48.90 41 THR B N 1
ATOM 3222 C CA . THR B 1 41 ? 11.402 28.464 18.066 1.00 48.91 41 THR B CA 1
ATOM 3223 C C . THR B 1 41 ? 12.544 28.871 18.994 1.00 41.04 41 THR B C 1
ATOM 3224 O O . THR B 1 41 ? 13.691 29.048 18.576 1.00 43.73 41 THR B O 1
ATOM 3228 N N . GLY B 1 42 ? 12.210 29.018 20.274 1.00 35.58 42 GLY B N 1
ATOM 3229 C CA . GLY B 1 42 ? 13.183 29.408 21.271 1.00 37.90 42 GLY B CA 1
ATOM 3230 C C . GLY B 1 42 ? 12.606 30.384 22.272 1.00 41.51 42 GLY B C 1
ATOM 3231 O O . GLY B 1 42 ? 11.550 30.973 22.020 1.00 45.75 42 GLY B O 1
ATOM 3232 N N . GLU B 1 43 ? 13.265 30.559 23.408 1.00 43.86 43 GLU B N 1
ATOM 3233 C CA . GLU B 1 43 ? 12.810 31.526 24.392 1.00 41.55 43 GLU B CA 1
ATOM 3234 C C . GLU B 1 43 ? 13.493 32.869 24.167 1.00 37.03 43 GLU B C 1
ATOM 3235 O O . GLU B 1 43 ? 14.614 32.941 23.661 1.00 37.48 43 GLU B O 1
ATOM 3241 N N . SER B 1 44 ? 12.788 33.937 24.535 1.00 41.30 44 SER B N 1
ATOM 3242 C CA . SER B 1 44 ? 13.278 35.290 24.303 1.00 33.10 44 SER B CA 1
ATOM 3243 C C . SER B 1 44 ? 14.519 35.553 25.146 1.00 35.52 44 SER B C 1
ATOM 3244 O O . SER B 1 44 ? 14.492 35.402 26.372 1.00 34.04 44 SER B O 1
ATOM 3247 N N . PHE B 1 45 ? 15.609 35.950 24.484 1.00 33.18 45 PHE B N 1
ATOM 3248 C CA . PHE B 1 45 ? 16.850 36.234 25.197 1.00 29.73 45 PHE B CA 1
ATOM 3249 C C . PHE B 1 45 ? 16.702 37.452 26.100 1.00 31.08 45 PHE B C 1
ATOM 3250 O O . PHE B 1 45 ? 17.182 37.452 27.240 1.00 34.16 45 PHE B O 1
ATOM 3258 N N . TYR B 1 46 ? 16.044 38.499 25.614 1.00 30.00 46 TYR B N 1
ATOM 3259 C CA . TYR B 1 46 ? 15.804 39.683 26.423 1.00 29.75 46 TYR B CA 1
ATOM 3260 C C . TYR B 1 46 ? 14.493 39.547 27.185 1.00 31.05 46 TYR B C 1
ATOM 3261 O O . TYR B 1 46 ? 13.544 38.910 26.719 1.00 30.31 46 TYR B O 1
ATOM 3270 N N . LYS B 1 47 ? 14.449 40.162 28.365 1.00 31.13 47 LYS B N 1
ATOM 3271 C CA . LYS B 1 47 ? 13.313 39.997 29.262 1.00 31.84 47 LYS B CA 1
ATOM 3272 C C . LYS B 1 47 ? 12.063 40.626 28.663 1.00 33.09 47 LYS B C 1
ATOM 3273 O O . LYS B 1 47 ? 12.004 41.844 28.459 1.00 29.12 47 LYS B O 1
ATOM 3279 N N . LEU B 1 48 ? 11.058 39.795 28.414 1.00 35.37 48 LEU B N 1
ATOM 3280 C CA . LEU B 1 48 ? 9.815 40.196 27.772 1.00 31.65 48 LEU B CA 1
ATOM 3281 C C . LEU B 1 48 ? 8.698 40.221 28.807 1.00 29.97 48 LEU B C 1
ATOM 3282 O O . LEU B 1 48 ? 8.575 39.291 29.612 1.00 32.88 48 LEU B O 1
ATOM 3287 N N . GLU B 1 49 ? 7.888 41.281 28.781 1.00 30.26 49 GLU B N 1
ATOM 3288 C CA . GLU B 1 49 ? 6.782 41.410 29.724 1.00 35.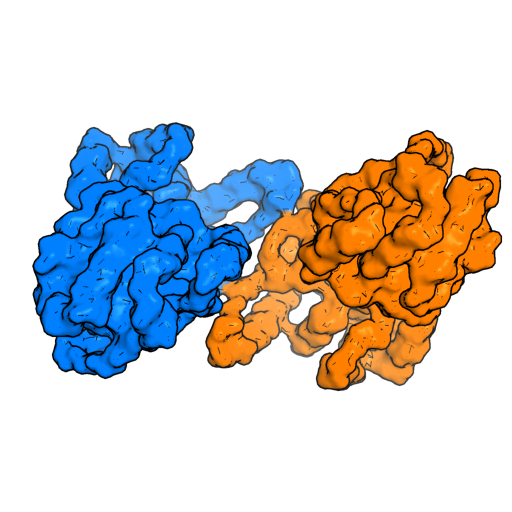49 49 GLU B CA 1
ATOM 3289 C C . GLU B 1 49 ? 5.819 40.236 29.595 1.00 35.51 49 GLU B C 1
ATOM 3290 O O . GLU B 1 49 ? 5.600 39.703 28.503 1.00 33.86 49 GLU B O 1
ATOM 3296 N N . ASN B 1 50 ? 5.227 39.847 30.728 1.00 39.21 50 ASN B N 1
ATOM 3297 C CA . ASN B 1 50 ? 4.376 38.661 30.758 1.00 40.45 50 ASN B CA 1
ATOM 3298 C C . ASN B 1 50 ? 3.116 38.836 29.913 1.00 36.70 50 ASN B C 1
ATOM 3299 O O . ASN B 1 50 ? 2.552 37.844 29.438 1.00 40.16 50 ASN B O 1
ATOM 3304 N N . GLU B 1 51 ? 2.667 40.077 29.704 1.00 38.75 51 GLU B N 1
ATOM 3305 C CA . GLU B 1 51 ? 1.448 40.316 28.935 1.00 41.30 51 GLU B CA 1
ATOM 3306 C C . GLU B 1 51 ? 1.624 40.048 27.448 1.00 39.48 51 GLU B C 1
ATOM 3307 O O . GLU B 1 51 ? 0.629 39.830 26.750 1.00 45.36 51 GLU B O 1
ATOM 3313 N N . VAL B 1 52 ? 2.856 40.083 26.944 1.00 36.29 52 VAL B N 1
ATOM 3314 C CA . VAL B 1 52 ? 3.068 39.961 25.509 1.00 36.59 52 VAL B CA 1
ATOM 3315 C C . VAL B 1 52 ? 2.808 38.526 25.074 1.00 37.48 52 VAL B C 1
ATOM 3316 O O . VAL B 1 52 ? 3.339 37.573 25.660 1.00 37.85 52 VAL B O 1
ATOM 3320 N N . LYS B 1 53 ? 1.978 38.367 24.048 1.00 32.71 53 LYS B N 1
ATOM 3321 C CA . LYS B 1 53 ? 1.685 37.062 23.475 1.00 32.80 53 LYS B CA 1
ATOM 3322 C C . LYS B 1 53 ? 2.713 36.734 22.401 1.00 33.91 53 LYS B C 1
ATOM 3323 O O . LYS B 1 53 ? 3.055 37.581 21.573 1.00 34.79 53 LYS B O 1
ATOM 3329 N N . VAL B 1 54 ? 3.219 35.504 22.426 1.00 30.46 54 VAL B N 1
ATOM 3330 C CA . VAL B 1 54 ? 4.253 35.066 21.496 1.00 35.55 54 VAL B CA 1
ATOM 3331 C C . VAL B 1 54 ? 3.778 33.805 20.791 1.00 38.68 54 VAL B C 1
ATOM 3332 O O . VAL B 1 54 ? 3.288 32.872 21.438 1.00 37.88 54 VAL B O 1
ATOM 3336 N N . THR B 1 55 ? 3.928 33.782 19.469 1.00 35.32 55 THR B N 1
ATOM 3337 C CA . THR B 1 55 ? 3.595 32.626 18.651 1.00 37.07 55 THR B CA 1
ATOM 3338 C C . THR B 1 55 ? 4.754 32.327 17.714 1.00 39.71 55 THR B C 1
ATOM 3339 O O . THR B 1 55 ? 5.320 33.238 17.103 1.00 39.17 55 THR B O 1
ATOM 3343 N N . SER B 1 56 ? 5.103 31.050 17.605 1.00 40.32 56 SER B N 1
ATOM 3344 C CA . SER B 1 56 ? 6.133 30.600 16.682 1.00 40.69 56 SER B CA 1
ATOM 3345 C C . SER B 1 56 ? 5.488 29.928 15.480 1.00 40.51 56 SER B C 1
ATOM 3346 O O . SER B 1 56 ? 4.546 29.143 15.625 1.00 43.97 56 SER B O 1
ATOM 3349 N N . LEU B 1 57 ? 5.993 30.244 14.293 1.00 39.77 57 LEU B N 1
ATOM 3350 C CA . LEU B 1 57 ? 5.590 29.498 13.113 1.00 43.24 57 LEU B CA 1
ATOM 3351 C C . LEU B 1 57 ? 6.134 28.077 13.190 1.00 45.91 57 LEU B C 1
ATOM 3352 O O . LEU B 1 57 ? 7.162 27.815 13.820 1.00 45.47 57 LEU B O 1
ATOM 3357 N N . GLU B 1 58 ? 5.417 27.155 12.555 1.00 54.37 58 GLU B N 1
ATOM 3358 C CA . GLU B 1 58 ? 5.872 25.776 12.462 1.00 51.26 58 GLU B CA 1
ATOM 3359 C C . GLU B 1 58 ? 7.242 25.721 11.793 1.00 53.99 58 GLU B C 1
ATOM 3360 O O . GLU B 1 58 ? 7.526 26.480 10.863 1.00 55.76 58 GLU B O 1
ATOM 3366 N N . GLN B 1 59 ? 8.106 24.835 12.288 1.00 46.71 59 GLN B N 1
ATOM 3367 C CA . GLN B 1 59 ? 9.428 24.642 11.705 1.00 59.66 59 GLN B CA 1
ATOM 3368 C C . GLN B 1 59 ? 9.372 23.582 10.615 1.00 63.65 59 GLN B C 1
ATOM 3369 O O . GLN B 1 59 ? 8.643 22.595 10.727 1.00 65.94 59 GLN B O 1
ATOM 3375 N N . PHE B 1 60 ? 10.162 23.792 9.566 1.00 63.31 60 PHE B N 1
ATOM 3376 C CA . PHE B 1 60 ? 10.159 22.921 8.405 1.00 63.64 60 PHE B CA 1
ATOM 3377 C C . PHE B 1 60 ? 11.577 22.452 8.111 1.00 65.11 60 PHE B C 1
ATOM 3378 O O . PHE B 1 60 ? 12.560 23.054 8.551 1.00 71.43 60 PHE B O 1
ATOM 3386 N N . ARG B 1 61 ? 11.670 21.362 7.356 1.00 68.88 61 ARG B N 1
ATOM 3387 C CA . ARG B 1 61 ? 12.938 20.699 7.096 1.00 70.79 61 ARG B CA 1
ATOM 3388 C C . ARG B 1 61 ? 13.627 21.295 5.874 1.00 68.62 61 ARG B C 1
ATOM 3389 O O . ARG B 1 61 ? 12.979 21.716 4.913 1.00 70.73 61 ARG B O 1
ATOM 3397 N N . PHE B 1 62 ? 14.959 21.318 5.921 1.00 71.93 62 PHE B N 1
ATOM 3398 C CA . PHE B 1 62 ? 15.773 21.928 4.874 1.00 72.67 62 PHE B CA 1
ATOM 3399 C C . PHE B 1 62 ? 16.992 21.067 4.565 1.00 74.80 62 PHE B C 1
ATOM 3400 O O . PHE B 1 62 ? 18.080 21.583 4.290 1.00 76.07 62 PHE B O 1
ATOM 3408 N N . ASP B 1 63 ? 16.836 19.743 4.598 1.00 75.64 63 ASP B N 1
ATOM 3409 C CA . ASP B 1 63 ? 17.976 18.856 4.397 1.00 81.14 63 ASP B CA 1
ATOM 3410 C C . ASP B 1 63 ? 18.102 18.326 2.975 1.00 80.19 63 ASP B C 1
ATOM 3411 O O . ASP B 1 63 ? 19.226 18.150 2.495 1.00 82.46 63 ASP B O 1
ATOM 3416 N N . THR B 1 64 ? 16.994 18.063 2.291 1.00 79.11 64 THR B N 1
ATOM 3417 C CA . THR B 1 64 ? 17.017 17.599 0.911 1.00 77.09 64 THR B CA 1
ATOM 3418 C C . THR B 1 64 ? 16.604 18.730 -0.024 1.00 73.17 64 THR B C 1
ATOM 3419 O O . THR B 1 64 ? 16.074 19.758 0.403 1.00 77.14 64 THR B O 1
ATOM 3423 N N . LEU B 1 65 ? 16.862 18.528 -1.319 1.00 72.62 65 LEU B N 1
ATOM 3424 C CA . LEU B 1 65 ? 16.542 19.555 -2.307 1.00 73.46 65 LEU B CA 1
ATOM 3425 C C . LEU B 1 65 ? 15.042 19.802 -2.382 1.00 72.41 65 LEU B C 1
ATOM 3426 O O . LEU B 1 65 ? 14.597 20.952 -2.465 1.00 72.73 65 LEU B O 1
ATOM 3431 N N . TYR B 1 66 ? 14.254 18.727 -2.364 1.00 69.40 66 TYR B N 1
ATOM 3432 C CA . TYR B 1 66 ? 12.803 18.854 -2.352 1.00 67.45 66 TYR B CA 1
ATOM 3433 C C . TYR B 1 66 ? 12.332 19.704 -1.177 1.00 73.61 66 TYR B C 1
ATOM 3434 O O . TYR B 1 66 ? 11.550 20.645 -1.348 1.00 71.10 66 TYR B O 1
ATOM 3443 N N . HIS B 1 67 ? 12.811 19.387 0.027 1.00 74.70 67 HIS B N 1
ATOM 3444 C CA . HIS B 1 67 ? 12.409 20.152 1.201 1.00 66.96 67 HIS B CA 1
ATOM 3445 C C . HIS B 1 67 ? 12.977 21.565 1.178 1.00 67.22 67 HIS B C 1
ATOM 3446 O O . HIS B 1 67 ? 12.350 22.487 1.709 1.00 69.18 67 HIS B O 1
ATOM 3453 N N . LYS B 1 68 ? 14.148 21.759 0.567 1.00 68.23 68 LYS B N 1
ATOM 3454 C CA . LYS B 1 68 ? 14.717 23.098 0.487 1.00 66.01 68 LYS B CA 1
ATOM 3455 C C . LYS B 1 68 ? 13.817 24.074 -0.264 1.00 67.33 68 LYS B C 1
ATOM 3456 O O . LYS B 1 68 ? 13.921 25.284 -0.041 1.00 66.27 68 LYS B O 1
ATOM 3462 N N . ILE B 1 69 ? 12.936 23.587 -1.134 1.00 67.04 69 ILE B N 1
ATOM 3463 C CA . ILE B 1 69 ? 12.021 24.449 -1.872 1.00 67.23 69 ILE B CA 1
ATOM 3464 C C . ILE B 1 69 ? 10.580 24.277 -1.409 1.00 64.90 69 ILE B C 1
ATOM 3465 O O . ILE B 1 69 ? 9.842 25.257 -1.322 1.00 63.46 69 ILE B O 1
ATOM 3470 N N . ALA B 1 70 ? 10.161 23.047 -1.092 1.00 62.20 70 ALA B N 1
ATOM 3471 C CA . ALA B 1 70 ? 8.804 22.856 -0.585 1.00 63.26 70 ALA B CA 1
ATOM 3472 C C . ALA B 1 70 ? 8.591 23.592 0.731 1.00 59.33 70 ALA B C 1
ATOM 3473 O O . ALA B 1 70 ? 7.496 24.109 0.981 1.00 54.90 70 ALA B O 1
ATOM 3475 N N . SER B 1 71 ? 9.624 23.664 1.575 1.00 57.75 71 SER B N 1
ATOM 3476 C CA . SER B 1 71 ? 9.465 24.294 2.882 1.00 57.53 71 SER B CA 1
ATOM 3477 C C . SER B 1 71 ? 9.341 25.808 2.777 1.00 55.86 71 SER B C 1
ATOM 3478 O O . SER B 1 71 ? 8.755 26.438 3.664 1.00 58.91 71 SER B O 1
ATOM 3481 N N . ARG B 1 72 ? 9.886 26.416 1.720 1.00 55.14 72 ARG B N 1
ATOM 3482 C CA . ARG B 1 72 ? 9.709 27.854 1.557 1.00 54.13 72 ARG B CA 1
ATOM 3483 C C . ARG B 1 72 ? 8.278 28.197 1.172 1.00 51.41 72 ARG B C 1
ATOM 3484 O O . ARG B 1 72 ? 7.773 29.260 1.549 1.00 50.22 72 ARG B O 1
ATOM 3492 N N . PHE B 1 73 ? 7.610 27.313 0.432 1.00 50.14 73 PHE B N 1
ATOM 3493 C CA . PHE B 1 73 ? 6.184 27.491 0.191 1.00 53.54 73 PHE B CA 1
ATOM 3494 C C . PHE B 1 73 ? 5.386 27.235 1.461 1.00 48.45 73 PHE B C 1
ATOM 3495 O O . PHE B 1 73 ? 4.443 27.973 1.770 1.00 47.50 73 PHE B O 1
ATOM 3503 N N . LYS B 1 74 ? 5.759 26.201 2.217 1.00 48.86 74 LYS B N 1
ATOM 3504 C CA . LYS B 1 74 ? 5.062 25.905 3.463 1.00 50.73 74 LYS B CA 1
ATOM 3505 C C . LYS B 1 74 ? 5.254 27.013 4.488 1.00 47.71 74 LYS B C 1
ATOM 3506 O O . LYS B 1 74 ? 4.322 27.347 5.230 1.00 47.77 74 LYS B O 1
ATOM 3512 N N . LYS B 1 75 ? 6.452 27.598 4.551 1.00 49.10 75 LYS B N 1
ATOM 3513 C CA . LYS B 1 75 ? 6.656 28.696 5.490 1.00 52.01 75 LYS B CA 1
ATOM 3514 C C . LYS B 1 75 ? 5.940 29.957 5.018 1.00 45.67 75 LYS B C 1
ATOM 3515 O O . LYS B 1 75 ? 5.448 30.739 5.838 1.00 38.19 75 LYS B O 1
ATOM 3521 N N . PHE B 1 76 ? 5.863 30.174 3.699 1.00 44.95 76 PHE B N 1
ATOM 3522 C CA . PHE B 1 76 ? 5.091 31.304 3.188 1.00 40.56 76 PHE B CA 1
ATOM 3523 C C . PHE B 1 76 ? 3.637 31.206 3.632 1.00 45.69 76 PHE B C 1
ATOM 3524 O O . PHE B 1 76 ? 3.046 32.190 4.091 1.00 42.02 76 PHE B O 1
ATOM 3532 N N . PHE B 1 77 ? 3.040 30.021 3.497 1.00 49.58 77 PHE B N 1
ATOM 3533 C CA . PHE B 1 77 ? 1.633 29.867 3.844 1.00 47.61 77 PHE B CA 1
ATOM 3534 C C . PHE B 1 77 ? 1.413 29.793 5.348 1.00 45.13 77 PHE B C 1
ATOM 3535 O O . PHE B 1 77 ? 0.337 30.168 5.826 1.00 46.33 77 PHE B O 1
ATOM 3543 N N . ALA B 1 78 ? 2.402 29.317 6.106 1.00 37.06 78 ALA B N 1
ATOM 3544 C CA . ALA B 1 78 ? 2.305 29.399 7.559 1.00 40.98 78 ALA B CA 1
ATOM 3545 C C . ALA B 1 78 ? 2.267 30.852 8.015 1.00 44.24 78 ALA B C 1
ATOM 3546 O O . ALA B 1 78 ? 1.499 31.211 8.915 1.00 43.40 78 ALA B O 1
ATOM 3548 N N . LEU B 1 79 ? 3.083 31.706 7.391 1.00 39.54 79 LEU B N 1
ATOM 3549 C CA . LEU B 1 79 ? 3.074 33.126 7.727 1.00 41.18 79 LEU B CA 1
ATOM 3550 C C . LEU B 1 79 ? 1.766 33.781 7.301 1.00 39.39 79 LEU B C 1
ATOM 3551 O O . LEU B 1 79 ? 1.167 34.544 8.066 1.00 39.44 79 LEU B O 1
ATOM 3556 N N . ARG B 1 80 ? 1.309 33.492 6.079 1.00 40.75 80 ARG B N 1
ATOM 3557 C CA . ARG B 1 80 ? 0.053 34.062 5.603 1.00 43.20 80 ARG B CA 1
ATOM 3558 C C . ARG B 1 80 ? -1.104 33.693 6.520 1.00 47.93 80 ARG B C 1
ATOM 3559 O O . ARG B 1 80 ? -1.940 34.542 6.851 1.00 49.02 80 ARG B O 1
ATOM 3567 N N . LYS B 1 81 ? -1.165 32.431 6.947 1.00 43.88 81 LYS B N 1
ATOM 3568 C CA . LYS B 1 81 ? -2.222 32.006 7.857 1.00 47.64 81 LYS B CA 1
ATOM 3569 C C . LYS B 1 81 ? -2.094 32.689 9.215 1.00 47.65 81 LYS B C 1
ATOM 3570 O O . LYS B 1 81 ? -3.095 33.128 9.790 1.00 51.36 81 LYS B O 1
ATOM 3576 N N . ALA B 1 82 ? -0.867 32.797 9.734 1.00 44.61 82 ALA B N 1
ATOM 3577 C CA . ALA B 1 82 ? -0.658 33.495 10.999 1.00 49.29 82 ALA B CA 1
ATOM 3578 C C . ALA B 1 82 ? -1.113 34.946 10.919 1.00 48.65 82 ALA B C 1
ATOM 3579 O O . ALA B 1 82 ? -1.565 35.509 11.923 1.00 47.61 82 ALA B O 1
ATOM 3581 N N . LEU B 1 83 ? -1.008 35.566 9.741 1.00 45.55 83 LEU B N 1
ATOM 3582 C CA . LEU B 1 83 ? -1.444 36.951 9.600 1.00 46.64 83 LEU B CA 1
ATOM 3583 C C . LEU B 1 83 ? -2.963 37.051 9.557 1.00 53.67 83 LEU B C 1
ATOM 3584 O O . LEU B 1 83 ? -3.550 37.928 10.203 1.00 56.24 83 LEU B O 1
ATOM 3589 N N . LYS B 1 84 ? -3.619 36.163 8.805 1.00 58.43 84 LYS B N 1
ATOM 3590 C CA . LYS B 1 84 ? -5.078 36.165 8.778 1.00 54.72 84 LYS B CA 1
ATOM 3591 C C . LYS B 1 84 ? -5.654 35.778 10.133 1.00 55.88 84 LYS B C 1
ATOM 3592 O O . LYS B 1 84 ? -6.625 36.385 10.595 1.00 63.84 84 LYS B O 1
ATOM 3598 N N . GLU B 1 85 ? -5.079 34.751 10.768 1.00 63.65 85 GLU B N 1
ATOM 3599 C CA . GLU B 1 85 ? -5.511 34.377 12.111 1.00 65.99 85 GLU B CA 1
ATOM 3600 C C . GLU B 1 85 ? -5.498 35.593 13.029 1.00 66.96 85 GLU B C 1
ATOM 3601 O O . GLU B 1 85 ? -6.481 35.876 13.723 1.00 70.96 85 GLU B O 1
ATOM 3607 N N . SER B 1 86 ? -4.409 36.358 13.005 1.00 65.16 86 SER B N 1
ATOM 3608 C CA . SER B 1 86 ? -4.275 37.487 13.913 1.00 63.40 86 SER B CA 1
ATOM 3609 C C . SER B 1 86 ? -5.280 38.580 13.603 1.00 59.94 86 SER B C 1
ATOM 3610 O O . SER B 1 86 ? -5.511 38.944 12.439 1.00 63.62 86 SER B O 1
ATOM 3613 N N . LYS B 1 87 ? -5.879 39.105 14.670 1.00 56.83 87 LYS B N 1
ATOM 3614 C CA . LYS B 1 87 ? -6.833 40.219 14.668 1.00 55.05 87 LYS B CA 1
ATOM 3615 C C . LYS B 1 87 ? -6.132 41.561 14.805 1.00 52.42 87 LYS B C 1
ATOM 3616 O O . LYS B 1 87 ? -6.696 42.487 15.389 1.00 57.66 87 LYS B O 1
ATOM 3622 N N . ALA B 1 88 ? -4.897 41.681 14.324 1.00 45.70 88 ALA B N 1
ATOM 3623 C CA . ALA B 1 88 ? -4.150 42.896 14.591 1.00 41.83 88 ALA B CA 1
ATOM 3624 C C . ALA B 1 88 ? -4.709 44.065 13.786 1.00 38.05 88 ALA B C 1
ATOM 3625 O O . ALA B 1 88 ? -5.228 43.894 12.680 1.00 36.41 88 ALA B O 1
ATOM 3627 N N . ASP B 1 89 ? -4.640 45.252 14.377 1.00 39.63 89 ASP B N 1
ATOM 3628 C CA . ASP B 1 89 ? -4.936 46.460 13.633 1.00 34.00 89 ASP B CA 1
ATOM 3629 C C . ASP B 1 89 ? -3.761 46.890 12.769 0.98 40.55 89 ASP B C 1
ATOM 3630 O O . ASP B 1 89 ? -3.967 47.586 11.770 0.92 38.14 89 ASP B O 1
ATOM 3635 N N . VAL B 1 90 ? -2.543 46.478 13.116 1.00 31.64 90 VAL B N 1
ATOM 3636 C CA . VAL B 1 90 ? -1.358 46.834 12.342 1.00 34.45 90 VAL B CA 1
ATOM 3637 C C . VAL B 1 90 ? -0.314 45.734 12.493 1.00 33.26 90 VAL B C 1
ATOM 3638 O O . VAL B 1 90 ? -0.183 45.122 13.558 1.00 30.84 90 VAL B O 1
ATOM 3642 N N . PHE B 1 91 ? 0.411 45.472 11.409 1.00 32.32 91 PHE B N 1
ATOM 3643 C CA . PHE B 1 91 ? 1.566 44.584 11.410 1.00 32.31 91 PHE B CA 1
ATOM 3644 C C . PHE B 1 91 ? 2.841 45.416 11.368 1.00 28.45 91 PHE B C 1
ATOM 3645 O O . PHE B 1 91 ? 2.911 46.422 10.656 1.00 27.74 91 PHE B O 1
ATOM 3653 N N . ILE B 1 92 ? 3.847 44.997 12.134 1.00 27.27 92 ILE B N 1
ATOM 3654 C CA . ILE B 1 92 ? 5.145 45.666 12.176 1.00 28.95 92 ILE B CA 1
ATOM 3655 C C . ILE B 1 92 ? 6.221 44.591 12.105 1.00 26.53 92 ILE B C 1
ATOM 3656 O O . ILE B 1 92 ? 6.413 43.836 13.065 1.00 24.33 92 ILE B O 1
ATOM 3661 N N . SER B 1 93 ? 6.929 44.523 10.980 1.00 21.79 93 SER B N 1
ATOM 3662 C CA . SER B 1 93 ? 7.979 43.533 10.787 1.00 28.14 93 SER B CA 1
ATOM 3663 C C . SER B 1 93 ? 9.356 44.171 10.936 1.00 29.18 93 SER B C 1
ATOM 3664 O O . SER B 1 93 ? 9.533 45.374 10.727 1.00 26.22 93 SER B O 1
ATOM 3667 N N . PHE B 1 94 ? 10.332 43.341 11.301 1.00 31.32 94 PHE B N 1
ATOM 3668 C CA . PHE B 1 94 ? 11.697 43.770 11.578 1.00 27.96 94 PHE B CA 1
ATOM 3669 C C . PHE B 1 94 ? 12.665 42.998 10.692 1.00 32.36 94 PHE B C 1
ATOM 3670 O O . PHE B 1 94 ? 12.551 41.774 10.572 1.00 35.71 94 PHE B O 1
ATOM 3678 N N . LEU B 1 95 ? 13.607 43.725 10.076 1.00 32.38 95 LEU B N 1
ATOM 3679 C CA . LEU B 1 95 ? 14.710 43.200 9.266 1.00 34.73 95 LEU B CA 1
ATOM 3680 C C . LEU B 1 95 ? 14.288 42.839 7.845 1.00 31.98 95 LEU B C 1
ATOM 3681 O O . LEU B 1 95 ? 13.176 42.350 7.621 1.00 34.47 95 LEU B O 1
ATOM 3686 N N . ASP B 1 96 ? 15.205 43.044 6.891 1.00 30.18 96 ASP B N 1
ATOM 3687 C CA . ASP B 1 96 ? 14.837 43.124 5.478 1.00 31.57 96 ASP B CA 1
ATOM 3688 C C . ASP B 1 96 ? 14.225 41.823 4.969 1.00 34.59 96 ASP B C 1
ATOM 3689 O O . ASP B 1 96 ? 13.137 41.830 4.382 1.00 34.11 96 ASP B O 1
ATOM 3694 N N . THR B 1 97 ? 14.911 40.695 5.171 1.00 32.75 97 THR B N 1
ATOM 3695 C CA . THR B 1 97 ? 14.384 39.428 4.670 1.00 34.61 97 THR B CA 1
ATOM 3696 C C . THR B 1 97 ? 13.024 39.118 5.285 1.00 36.22 97 THR B C 1
ATOM 3697 O O . THR B 1 97 ? 12.136 38.584 4.609 1.00 32.46 97 THR B O 1
ATOM 3701 N N . THR B 1 98 ? 12.833 39.465 6.561 1.00 33.21 98 THR B N 1
ATOM 3702 C CA . THR B 1 98 ? 11.522 39.304 7.184 1.00 30.66 98 THR B CA 1
ATOM 3703 C C . THR B 1 98 ? 10.519 40.303 6.618 1.00 31.51 98 THR B C 1
ATOM 3704 O O . THR B 1 98 ? 9.349 39.962 6.406 1.00 34.19 98 THR B O 1
ATOM 3708 N N . ASN B 1 99 ? 10.956 41.544 6.377 1.00 29.21 99 ASN B N 1
ATOM 3709 C CA . ASN B 1 99 ? 10.086 42.543 5.762 1.00 26.56 99 ASN B CA 1
ATOM 3710 C C . ASN B 1 99 ? 9.556 42.054 4.420 1.00 30.86 99 ASN B C 1
ATOM 3711 O O . ASN B 1 99 ? 8.363 42.180 4.123 1.00 30.83 99 ASN B O 1
ATOM 3716 N N . ILE B 1 100 ? 10.440 41.488 3.596 1.00 29.51 100 ILE B N 1
ATOM 3717 C CA . ILE B 1 100 ? 10.043 41.022 2.272 1.00 31.88 100 ILE B CA 1
ATOM 3718 C C . ILE B 1 100 ? 9.038 39.883 2.382 1.00 34.75 100 ILE B C 1
ATOM 3719 O O . ILE B 1 100 ? 8.041 39.846 1.650 1.00 36.10 100 ILE B O 1
ATOM 3724 N N . ALA B 1 101 ? 9.279 38.939 3.295 1.00 33.36 101 ALA B N 1
ATOM 3725 C CA . ALA B 1 101 ? 8.356 37.822 3.469 1.00 30.44 101 ALA B CA 1
ATOM 3726 C C . ALA B 1 101 ? 6.980 38.303 3.911 1.00 33.26 101 ALA B C 1
ATOM 3727 O O . ALA B 1 101 ? 5.957 37.748 3.495 1.00 36.86 101 ALA B O 1
ATOM 3729 N N . CYS B 1 102 ? 6.934 39.338 4.753 1.00 32.19 102 CYS B N 1
ATOM 3730 C CA . CYS B 1 102 ? 5.651 39.842 5.229 1.00 36.83 102 CYS B CA 1
ATOM 3731 C C . CYS B 1 102 ? 4.892 40.561 4.122 1.00 38.95 102 CYS B C 1
ATOM 3732 O O . CYS B 1 102 ? 3.667 40.433 4.022 1.00 37.91 102 CYS B O 1
ATOM 3735 N N . ILE B 1 103 ? 5.599 41.320 3.282 1.00 33.46 103 ILE B N 1
ATOM 3736 C CA . ILE B 1 103 ? 4.942 42.035 2.189 1.00 36.52 103 ILE B CA 1
ATOM 3737 C C . ILE B 1 103 ? 4.239 41.053 1.260 1.00 35.65 103 ILE B C 1
ATOM 3738 O O . ILE B 1 103 ? 3.083 41.256 0.869 1.00 32.05 103 ILE B O 1
ATOM 3743 N N . LEU B 1 104 ? 4.916 39.959 0.913 1.00 39.31 104 LEU B N 1
ATOM 3744 C CA . LEU B 1 104 ? 4.323 38.988 0.001 1.00 41.18 104 LEU B CA 1
ATOM 3745 C C . LEU B 1 104 ? 3.197 38.211 0.673 1.00 40.19 104 LEU B C 1
ATOM 3746 O O . LEU B 1 104 ? 2.138 37.998 0.071 1.00 39.74 104 LEU B O 1
ATOM 3751 N N . ALA B 1 105 ? 3.401 37.779 1.919 1.00 35.25 105 ALA B N 1
ATOM 3752 C CA . ALA B 1 105 ? 2.367 37.021 2.615 1.00 35.59 105 ALA B CA 1
ATOM 3753 C C . ALA B 1 105 ? 1.145 37.870 2.942 1.00 42.09 105 ALA B C 1
ATOM 3754 O O . ALA B 1 105 ? 0.057 37.316 3.138 1.00 48.07 105 ALA B O 1
ATOM 3756 N N . ASN B 1 106 ? 1.297 39.190 3.002 1.00 40.15 106 ASN B N 1
ATOM 3757 C CA . ASN B 1 106 ? 0.201 40.096 3.315 1.00 38.15 106 ASN B CA 1
ATOM 3758 C C . ASN B 1 106 ? -0.593 40.511 2.084 1.00 40.13 106 ASN B C 1
ATOM 3759 O O . ASN B 1 106 ? -1.527 41.309 2.210 1.00 37.63 106 ASN B O 1
ATOM 3764 N N . ILE B 1 107 ? -0.240 39.998 0.904 1.00 41.25 107 ILE B N 1
ATOM 3765 C CA . ILE B 1 107 ? -0.949 40.359 -0.320 1.00 47.79 107 ILE B CA 1
ATOM 3766 C C . ILE B 1 107 ? -2.408 39.948 -0.193 1.00 51.52 107 ILE B C 1
ATOM 3767 O O . ILE B 1 107 ? -2.721 38.773 0.032 1.00 50.61 107 ILE B O 1
ATOM 3772 N N . GLY B 1 108 ? -3.310 40.917 -0.329 1.00 51.07 108 GLY B N 1
ATOM 3773 C CA . GLY B 1 108 ? -4.730 40.657 -0.349 1.00 54.21 108 GLY B CA 1
ATOM 3774 C C . GLY B 1 108 ? -5.437 40.845 0.978 1.00 60.61 108 GLY B C 1
ATOM 3775 O O . GLY B 1 108 ? -6.661 41.013 0.992 1.00 64.51 108 GLY B O 1
ATOM 3776 N N . LEU B 1 109 ? -4.714 40.799 2.090 1.00 52.82 109 LEU B N 1
ATOM 3777 C CA . LEU B 1 109 ? -5.319 41.096 3.379 1.00 49.54 109 LEU B CA 1
ATOM 3778 C C . LEU B 1 109 ? -5.341 42.607 3.587 1.00 50.35 109 LEU B C 1
ATOM 3779 O O . LEU B 1 109 ? -4.550 43.344 3.001 1.00 55.48 109 LEU B O 1
ATOM 3784 N N . LYS B 1 110 ? -6.267 43.067 4.425 1.00 49.10 110 LYS B N 1
ATOM 3785 C CA . LYS B 1 110 ? -6.480 44.501 4.570 1.00 52.25 110 LYS B CA 1
ATOM 3786 C C . LYS B 1 110 ? -5.788 45.097 5.793 1.00 45.18 110 LYS B C 1
ATOM 3787 O O . LYS B 1 110 ? -6.000 46.276 6.093 1.00 54.58 110 LYS B O 1
ATOM 3793 N N . THR B 1 111 ? -4.946 44.334 6.483 1.00 43.25 111 THR B N 1
ATOM 3794 C CA . THR B 1 111 ? -4.206 44.904 7.606 1.00 45.75 111 THR B CA 1
ATOM 3795 C C . THR B 1 111 ? -2.979 45.651 7.094 1.00 44.21 111 THR B C 1
ATOM 3796 O O . THR B 1 111 ? -2.192 45.085 6.328 1.00 42.51 111 THR B O 1
ATOM 3800 N N . PRO B 1 112 ? -2.786 46.907 7.485 1.00 39.13 112 PRO B N 1
ATOM 3801 C CA . PRO B 1 112 ? -1.601 47.642 7.034 1.00 37.32 112 PRO B CA 1
ATOM 3802 C C . PRO B 1 112 ? -0.330 47.109 7.677 1.00 31.08 112 PRO B C 1
ATOM 3803 O O . PRO B 1 112 ? -0.328 46.638 8.817 1.00 31.72 112 PRO B O 1
ATOM 3807 N N . LEU B 1 113 ? 0.767 47.198 6.925 1.00 34.65 113 LEU B N 1
ATOM 3808 C CA . LEU B 1 113 ? 2.048 46.619 7.315 1.00 32.12 113 LEU B CA 1
ATOM 3809 C C . LEU B 1 113 ? 3.114 47.705 7.350 1.00 33.48 113 LEU B C 1
ATOM 3810 O O . LEU B 1 113 ? 3.327 48.402 6.352 1.00 31.49 113 LEU B O 1
ATOM 3815 N N . ILE B 1 114 ? 3.784 47.838 8.491 1.00 30.28 114 ILE B N 1
ATOM 3816 C CA . ILE B 1 114 ? 4.934 48.724 8.640 1.00 28.61 114 ILE B CA 1
ATOM 3817 C C . ILE B 1 114 ? 6.187 47.861 8.685 1.00 24.57 114 ILE B C 1
ATOM 3818 O O . ILE B 1 114 ? 6.305 46.971 9.536 1.00 25.53 114 ILE B O 1
ATOM 3823 N N . ILE B 1 115 ? 7.122 48.111 7.775 1.00 24.41 115 ILE B N 1
ATOM 3824 C CA . ILE B 1 115 ? 8.400 47.410 7.777 1.00 25.81 115 ILE B CA 1
ATOM 3825 C C . ILE B 1 115 ? 9.442 48.303 8.433 1.00 28.02 115 ILE B C 1
ATOM 3826 O O . ILE B 1 115 ? 9.377 49.536 8.357 1.00 24.45 115 ILE B O 1
ATOM 3831 N N . SER B 1 116 ? 10.410 47.672 9.093 1.00 27.56 116 SER B N 1
ATOM 3832 C CA . SER B 1 116 ? 11.390 48.370 9.914 1.00 29.92 116 SER B CA 1
ATOM 3833 C C . SER B 1 116 ? 12.787 47.896 9.543 1.00 28.77 116 SER B C 1
ATOM 3834 O O . SER B 1 116 ? 13.064 46.692 9.575 1.00 25.45 116 SER B O 1
ATOM 3837 N N . GLU B 1 117 ? 13.660 48.835 9.191 1.00 26.99 117 GLU B N 1
ATOM 3838 C CA . GLU B 1 117 ? 15.034 48.527 8.821 1.00 30.12 117 GLU B CA 1
ATOM 3839 C C . GLU B 1 117 ? 15.960 48.737 10.012 1.00 32.08 117 GLU B C 1
ATOM 3840 O O . GLU B 1 117 ? 15.854 49.738 10.726 1.00 33.20 117 GLU B O 1
ATOM 3846 N N . HIS B 1 118 ? 16.870 47.788 10.218 1.00 28.19 118 HIS B N 1
ATOM 3847 C CA . HIS B 1 118 ? 17.783 47.806 11.358 1.00 32.34 118 HIS B CA 1
ATOM 3848 C C . HIS B 1 118 ? 19.205 47.526 10.906 0.96 33.89 118 HIS B C 1
ATOM 3849 O O . HIS B 1 118 ? 19.927 46.698 11.468 0.57 31.32 118 HIS B O 1
ATOM 3856 N N . SER B 1 119 ? 19.612 48.240 9.863 1.00 29.86 119 SER B N 1
ATOM 3857 C CA . SER B 1 119 ? 20.983 48.283 9.377 1.00 35.07 119 SER B CA 1
ATOM 3858 C C . SER B 1 119 ? 21.043 49.394 8.340 1.00 32.62 119 SER B C 1
ATOM 3859 O O . SER B 1 119 ? 20.025 49.998 7.993 1.00 30.81 119 SER B O 1
ATOM 3862 N N . ASN B 1 120 ? 22.249 49.667 7.862 1.00 28.63 120 ASN B N 1
ATOM 3863 C CA . ASN B 1 120 ? 22.392 50.529 6.702 1.00 30.58 120 ASN B CA 1
ATOM 3864 C C . ASN B 1 120 ? 21.935 49.778 5.458 1.00 28.68 120 ASN B C 1
ATOM 3865 O O . ASN B 1 120 ? 22.050 48.552 5.375 1.00 28.93 120 ASN B O 1
ATOM 3870 N N . GLU B 1 121 ? 21.393 50.520 4.486 1.00 29.79 121 GLU B N 1
ATOM 3871 C CA . GLU B 1 121 ? 20.920 49.874 3.264 1.00 26.00 121 GLU B CA 1
ATOM 3872 C C . GLU B 1 121 ? 22.037 49.099 2.579 1.00 26.97 121 GLU B C 1
ATOM 3873 O O . 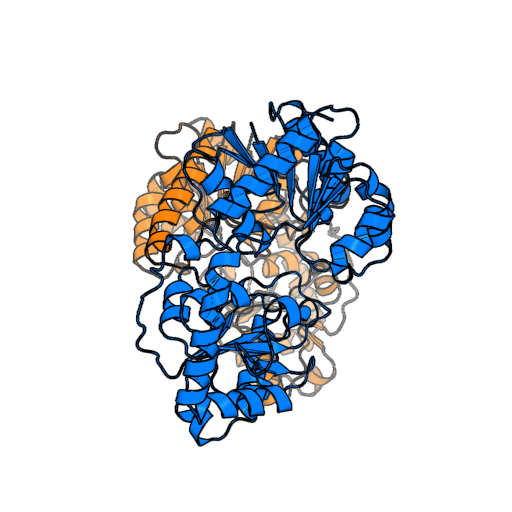GLU B 1 121 ? 21.781 48.060 1.960 1.00 30.89 121 GLU B O 1
ATOM 3879 N N . ALA B 1 122 ? 23.277 49.577 2.688 1.00 26.06 122 ALA B N 1
ATOM 3880 C CA . ALA B 1 122 ? 24.394 48.929 2.016 1.00 29.61 122 ALA B CA 1
ATOM 3881 C C . ALA B 1 122 ? 24.786 47.607 2.661 1.00 27.43 122 ALA B C 1
ATOM 3882 O O . ALA B 1 122 ? 25.575 46.863 2.069 1.00 25.25 122 ALA B O 1
ATOM 3884 N N . TYR B 1 123 ? 24.255 47.297 3.846 1.00 25.63 123 TYR B N 1
ATOM 3885 C CA . TYR B 1 123 ? 24.605 46.050 4.521 1.00 30.59 123 TYR B CA 1
ATOM 3886 C C . TYR B 1 123 ? 24.137 44.840 3.717 1.00 28.67 123 TYR B C 1
ATOM 3887 O O . TYR B 1 123 ? 24.815 43.806 3.680 1.00 29.52 123 TYR B O 1
ATOM 3896 N N . LEU B 1 124 ? 22.984 44.954 3.064 1.00 27.77 124 LEU B N 1
ATOM 3897 C CA . LEU B 1 124 ? 22.477 43.887 2.209 1.00 28.78 124 LEU B CA 1
ATOM 3898 C C . LEU B 1 124 ? 23.272 43.853 0.907 1.00 27.54 124 LEU B C 1
ATOM 3899 O O . LEU B 1 124 ? 23.261 44.823 0.143 1.00 32.42 124 LEU B O 1
ATOM 3904 N N . LYS B 1 125 ? 23.957 42.738 0.649 1.00 29.00 125 LYS B N 1
ATOM 3905 C CA . LYS B 1 125 ? 24.933 42.704 -0.438 1.00 33.47 125 LYS B CA 1
ATOM 3906 C C . LYS B 1 125 ? 24.494 41.915 -1.675 1.00 31.72 125 LYS B C 1
ATOM 3907 O O . LYS B 1 125 ? 24.735 42.389 -2.793 1.00 37.03 125 LYS B O 1
ATOM 3913 N N . PRO B 1 126 ? 23.882 40.731 -1.557 1.00 33.11 126 PRO B N 1
ATOM 3914 C CA . PRO B 1 126 ? 23.506 39.991 -2.774 1.00 37.21 126 PRO B CA 1
ATOM 3915 C C . PRO B 1 126 ? 22.517 40.780 -3.623 1.00 37.29 126 PRO B C 1
ATOM 3916 O O . PRO B 1 126 ? 21.511 41.287 -3.124 1.00 41.50 126 PRO B O 1
ATOM 3920 N N . LYS B 1 127 ? 22.812 40.878 -4.925 1.00 41.78 127 LYS B N 1
ATOM 3921 C CA . LYS B 1 127 ? 22.009 41.727 -5.801 1.00 46.63 127 LYS B CA 1
ATOM 3922 C C . LYS B 1 127 ? 20.594 41.196 -5.993 1.00 41.02 127 LYS B C 1
ATOM 3923 O O . LYS B 1 127 ? 19.690 41.979 -6.304 1.00 43.46 127 LYS B O 1
ATOM 3929 N N . THR B 1 128 ? 20.377 39.893 -5.810 1.00 37.61 128 THR B N 1
ATOM 3930 C CA . THR B 1 128 ? 19.023 39.359 -5.916 1.00 39.46 128 THR B CA 1
ATOM 3931 C C . THR B 1 128 ? 18.169 39.787 -4.728 1.00 38.29 128 THR B C 1
ATOM 3932 O O . THR B 1 128 ? 16.990 40.121 -4.895 1.00 34.84 128 THR B O 1
ATOM 3936 N N . TRP B 1 129 ? 18.744 39.787 -3.523 1.00 38.11 129 TRP B N 1
ATOM 3937 C CA . TRP B 1 129 ? 18.018 40.303 -2.366 1.00 36.20 129 TRP B CA 1
ATOM 3938 C C . TRP B 1 129 ? 17.826 41.810 -2.467 1.00 32.84 129 TRP B C 1
ATOM 3939 O O . TRP B 1 129 ? 16.770 42.333 -2.090 1.00 36.22 129 TRP B O 1
ATOM 3950 N N . ARG B 1 130 ? 18.835 42.527 -2.968 1.00 30.22 130 ARG B N 1
ATOM 3951 C CA . ARG B 1 130 ? 18.669 43.956 -3.207 1.00 35.04 130 ARG B CA 1
ATOM 3952 C C . ARG B 1 130 ? 17.597 44.218 -4.255 1.00 36.12 130 ARG B C 1
ATOM 3953 O O . ARG B 1 130 ? 16.887 45.227 -4.179 1.00 35.71 130 ARG B O 1
ATOM 3961 N N . PHE B 1 131 ? 17.460 43.321 -5.233 1.00 35.25 131 PHE B N 1
ATOM 3962 C CA . PHE B 1 131 ? 16.401 43.461 -6.227 1.00 35.21 131 PHE B CA 1
ATOM 3963 C C . PHE B 1 131 ? 15.032 43.204 -5.608 1.00 35.18 131 PHE B C 1
ATOM 3964 O O . PHE B 1 131 ? 14.092 43.982 -5.812 1.00 37.01 131 PHE B O 1
ATOM 3972 N N . LEU B 1 132 ? 14.902 42.109 -4.852 1.00 34.15 132 LEU B N 1
ATOM 3973 C CA . LEU B 1 132 ? 13.637 41.812 -4.185 1.00 34.23 132 LEU B CA 1
ATOM 3974 C C . LEU B 1 132 ? 13.236 42.934 -3.237 1.00 35.02 132 LEU B C 1
ATOM 3975 O O . LEU B 1 132 ? 12.054 43.280 -3.138 1.00 30.42 132 LEU B O 1
ATOM 3980 N N . ARG B 1 133 ? 14.208 43.509 -2.526 1.00 31.96 133 ARG B N 1
ATOM 3981 C CA . ARG B 1 133 ? 13.918 44.650 -1.665 1.00 35.56 133 ARG B CA 1
ATOM 3982 C C . ARG B 1 133 ? 13.411 45.831 -2.481 1.00 29.61 133 ARG B C 1
ATOM 3983 O O . ARG B 1 133 ? 12.454 46.506 -2.084 1.00 32.25 133 ARG B O 1
ATOM 3991 N N . ARG B 1 134 ? 14.030 46.081 -3.637 1.00 29.47 134 ARG B N 1
ATOM 3992 C CA . ARG B 1 134 ? 13.638 47.207 -4.475 1.00 33.14 134 ARG B CA 1
ATOM 3993 C C . ARG B 1 134 ? 12.213 47.063 -4.999 1.00 35.47 134 ARG B C 1
ATOM 3994 O O . ARG B 1 134 ? 11.500 48.064 -5.135 1.00 36.49 134 ARG B O 1
ATOM 4002 N N . VAL B 1 135 ? 11.773 45.837 -5.289 1.00 31.48 135 VAL B N 1
ATOM 4003 C CA . VAL B 1 135 ? 10.456 45.652 -5.889 1.00 35.15 135 VAL B CA 1
ATOM 4004 C C . VAL B 1 135 ? 9.351 45.417 -4.862 1.00 39.74 135 VAL B C 1
ATOM 4005 O O . VAL B 1 135 ? 8.179 45.693 -5.158 1.00 42.26 135 VAL B O 1
ATOM 4009 N N . SER B 1 136 ? 9.683 44.939 -3.661 1.00 37.83 136 SER B N 1
ATOM 4010 C CA . SER B 1 136 ? 8.656 44.640 -2.669 1.00 31.32 136 SER B CA 1
ATOM 4011 C C . SER B 1 136 ? 8.419 45.793 -1.699 1.00 34.35 136 SER B C 1
ATOM 4012 O O . SER B 1 136 ? 7.269 46.056 -1.331 1.00 36.02 136 SER B O 1
ATOM 4015 N N . TYR B 1 137 ? 9.479 46.482 -1.276 1.00 37.45 137 TYR B N 1
ATOM 4016 C CA . TYR B 1 137 ? 9.328 47.602 -0.347 1.00 30.18 137 TYR B CA 1
ATOM 4017 C C . TYR B 1 137 ? 8.317 48.657 -0.791 1.00 34.68 137 TYR B C 1
ATOM 4018 O O . TYR B 1 137 ? 7.646 49.225 0.088 1.00 34.95 137 TYR B O 1
ATOM 4027 N N . PRO B 1 138 ? 8.155 48.978 -2.082 1.00 34.33 138 PRO B N 1
ATOM 4028 C CA . PRO B 1 138 ? 7.116 49.948 -2.466 1.00 36.83 138 PRO B CA 1
ATOM 4029 C C . PRO B 1 138 ? 5.697 49.561 -2.067 1.00 35.56 138 PRO B C 1
ATOM 4030 O O . PRO B 1 138 ? 4.808 50.417 -2.137 1.00 33.67 138 PRO B O 1
ATOM 4034 N N . PHE B 1 139 ? 5.442 48.328 -1.648 1.00 32.22 139 PHE B N 1
ATOM 4035 C CA . PHE B 1 139 ? 4.082 47.929 -1.320 1.00 36.16 139 PHE B CA 1
ATOM 4036 C C . PHE B 1 139 ? 3.783 47.962 0.173 1.00 37.69 139 PHE B C 1
ATOM 4037 O O . PHE B 1 139 ? 2.650 47.668 0.568 1.00 40.27 139 PHE B O 1
ATOM 4045 N N . CYS B 1 140 ? 4.751 48.327 1.008 1.00 37.05 140 CYS B N 1
ATOM 4046 C CA . CYS B 1 140 ? 4.468 48.511 2.422 1.00 40.29 140 CYS B CA 1
ATOM 4047 C C . CYS B 1 140 ? 3.664 49.792 2.632 1.00 35.84 140 CYS B C 1
ATOM 4048 O O . CYS B 1 140 ? 3.574 50.656 1.755 1.00 32.98 140 CYS B O 1
ATOM 4051 N N . ASP B 1 141 ? 3.072 49.912 3.818 1.00 32.63 141 ASP B N 1
ATOM 4052 C CA . ASP B 1 141 ? 2.332 51.121 4.156 1.00 31.01 141 ASP B CA 1
ATOM 4053 C C . ASP B 1 141 ? 3.222 52.196 4.759 1.00 36.12 141 ASP B C 1
ATOM 4054 O O . ASP B 1 141 ? 2.933 53.388 4.604 1.00 40.90 141 ASP B O 1
ATOM 4059 N N . ALA B 1 142 ? 4.301 51.801 5.431 1.00 34.00 142 ALA B N 1
ATOM 4060 C CA . ALA B 1 142 ? 5.299 52.741 5.917 1.00 31.89 142 ALA B CA 1
ATOM 4061 C C . ALA B 1 142 ? 6.585 51.978 6.192 1.00 27.95 142 ALA B C 1
ATOM 4062 O O . ALA B 1 142 ? 6.561 50.778 6.476 1.00 28.65 142 ALA B O 1
ATOM 4064 N N . LEU B 1 143 ? 7.706 52.688 6.099 1.00 28.74 143 LEU B N 1
ATOM 4065 C CA . LEU B 1 143 ? 9.019 52.125 6.385 1.00 26.52 143 LEU B CA 1
ATOM 4066 C C . LEU B 1 143 ? 9.728 53.024 7.385 1.00 29.74 143 LEU B C 1
ATOM 4067 O O . LEU B 1 143 ? 9.906 54.220 7.129 1.00 27.10 143 LEU B O 1
ATOM 4072 N N . SER B 1 144 ? 10.127 52.455 8.518 1.00 24.79 144 SER B N 1
ATOM 4073 C CA . SER B 1 144 ? 10.939 53.175 9.484 1.00 27.44 144 SER B CA 1
ATOM 4074 C C . SER B 1 144 ? 12.411 52.903 9.212 1.00 29.64 144 SER B C 1
ATOM 4075 O O . SER B 1 144 ? 12.810 51.757 8.979 1.00 23.35 144 SER B O 1
ATOM 4078 N N . VAL B 1 145 ? 13.214 53.966 9.226 1.00 30.82 145 VAL B N 1
ATOM 4079 C CA . VAL B 1 145 ? 14.651 53.870 9.014 1.00 26.98 145 VAL B CA 1
ATOM 4080 C C . VAL B 1 145 ? 15.362 54.519 10.195 1.00 29.57 145 VAL B C 1
ATOM 4081 O O . VAL B 1 145 ? 14.754 55.194 11.027 1.00 32.59 145 VAL B O 1
ATOM 4085 N N . LEU B 1 146 ? 16.677 54.313 10.246 1.00 29.28 146 LEU B N 1
ATOM 4086 C CA . LEU B 1 146 ? 17.488 54.697 11.392 1.00 28.49 146 LEU B CA 1
ATOM 4087 C C . LEU B 1 146 ? 18.330 55.943 11.159 1.00 34.30 146 LEU B C 1
ATOM 4088 O O . LEU B 1 146 ? 18.889 56.480 12.122 1.00 33.71 146 LEU B O 1
ATOM 4093 N N . GLY B 1 147 ? 18.443 56.412 9.920 1.00 33.63 147 GLY B N 1
ATOM 4094 C CA . GLY B 1 147 ? 19.272 57.567 9.635 1.00 32.13 147 GLY B CA 1
ATOM 4095 C C . GLY B 1 147 ? 18.796 58.291 8.396 1.00 38.29 147 GLY B C 1
ATOM 4096 O O . GLY B 1 147 ? 18.080 57.734 7.557 1.00 37.31 147 GLY B O 1
ATOM 4097 N N . SER B 1 148 ? 19.212 59.556 8.291 1.00 41.74 148 SER B N 1
ATOM 4098 C CA . SER B 1 148 ? 18.809 60.385 7.160 1.00 40.98 148 SER B CA 1
ATOM 4099 C C . SER B 1 148 ? 19.372 59.862 5.846 1.00 35.37 148 SER B C 1
ATOM 4100 O O . SER B 1 148 ? 18.744 60.033 4.795 1.00 35.63 148 SER B O 1
ATOM 4103 N N . SER B 1 149 ? 20.552 59.237 5.881 1.00 32.98 149 SER B N 1
ATOM 4104 C CA . SER B 1 149 ? 21.113 58.643 4.671 1.00 33.10 149 SER B CA 1
ATOM 4105 C C . SER B 1 149 ? 20.201 57.551 4.129 1.00 41.50 149 SER B C 1
ATOM 4106 O O . SER B 1 149 ? 19.894 57.517 2.931 1.00 38.69 149 SER B O 1
ATOM 4109 N N . ASP B 1 150 ? 19.758 56.644 5.003 1.00 35.66 150 ASP B N 1
ATOM 4110 C CA . ASP B 1 150 ? 18.816 55.611 4.588 1.00 32.95 150 ASP B CA 1
ATOM 4111 C C . ASP B 1 150 ? 17.481 56.202 4.162 1.00 32.63 150 ASP B C 1
ATOM 4112 O O . ASP B 1 150 ? 16.819 55.655 3.273 1.00 30.21 150 ASP B O 1
ATOM 4117 N N . LYS B 1 151 ? 17.066 57.308 4.785 1.00 32.84 151 LYS B N 1
ATOM 4118 C CA . LYS B 1 151 ? 15.781 57.905 4.440 1.00 32.15 151 LYS B CA 1
ATOM 4119 C C . LYS B 1 151 ? 15.772 58.412 3.004 1.00 34.44 151 LYS B C 1
ATOM 4120 O O . LYS B 1 151 ? 14.791 58.217 2.278 1.00 35.63 151 LYS B O 1
ATOM 4126 N N . VAL B 1 152 ? 16.853 59.065 2.571 1.00 32.24 152 VAL B N 1
ATOM 4127 C CA . VAL B 1 152 ? 16.884 59.543 1.194 1.00 39.41 152 VAL B CA 1
ATOM 4128 C C . VAL B 1 152 ? 17.017 58.375 0.226 1.00 37.58 152 VAL B C 1
ATOM 4129 O O . VAL B 1 152 ? 16.499 58.433 -0.897 1.00 39.24 152 VAL B O 1
ATOM 4133 N N . TYR B 1 153 ? 17.684 57.293 0.637 1.00 33.03 153 TYR B N 1
ATOM 4134 C CA . TYR B 1 153 ? 17.804 56.132 -0.240 1.00 34.99 153 TYR B CA 1
ATOM 4135 C C . TYR B 1 153 ? 16.442 55.503 -0.497 1.00 36.40 153 TYR B C 1
ATOM 4136 O O . TYR B 1 153 ? 16.089 55.201 -1.642 1.00 33.11 153 TYR B O 1
ATOM 4145 N N . TYR B 1 154 ? 15.659 55.300 0.563 1.00 29.87 154 TYR B N 1
ATOM 4146 C CA . TYR B 1 154 ? 14.402 54.578 0.420 1.00 31.97 154 TYR B CA 1
ATOM 4147 C C . TYR B 1 154 ? 13.267 55.460 -0.080 1.00 32.44 154 TYR B C 1
ATOM 4148 O O . TYR B 1 154 ? 12.382 54.967 -0.788 1.00 33.44 154 TYR B O 1
ATOM 4157 N N . GLU B 1 155 ? 13.260 56.749 0.261 1.00 31.60 155 GLU B N 1
ATOM 4158 C CA . GLU B 1 155 ? 12.130 57.560 -0.180 1.00 37.74 155 GLU B CA 1
ATOM 4159 C C . GLU B 1 155 ? 12.155 57.845 -1.676 1.00 38.86 155 GLU B C 1
ATOM 4160 O O . GLU B 1 155 ? 11.239 58.511 -2.174 1.00 46.05 155 GLU B O 1
ATOM 4166 N N . ARG B 1 156 ? 13.165 57.356 -2.402 1.00 39.35 156 ARG B N 1
ATOM 4167 C CA . ARG B 1 156 ? 13.122 57.417 -3.858 1.00 43.58 156 ARG B CA 1
ATOM 4168 C C . ARG B 1 156 ? 12.085 56.455 -4.426 1.00 40.98 156 ARG B C 1
ATOM 4169 O O . ARG B 1 156 ? 11.472 56.749 -5.459 1.00 52.28 156 ARG B O 1
ATOM 4177 N N . PHE B 1 157 ? 11.862 55.311 -3.768 1.00 40.79 157 PHE B N 1
ATOM 4178 C CA . PHE B 1 157 ? 10.893 54.334 -4.248 1.00 38.31 157 PHE B CA 1
ATOM 4179 C C . PHE B 1 157 ? 9.893 53.871 -3.195 1.00 36.76 157 PHE B C 1
ATOM 4180 O O . PHE B 1 157 ? 9.071 52.996 -3.492 1.00 37.25 157 PHE B O 1
ATOM 4188 N N . VAL B 1 158 ? 9.924 54.436 -1.991 1.00 35.45 158 VAL B N 1
ATOM 4189 C CA . VAL B 1 158 ? 8.985 54.119 -0.921 1.00 31.89 158 VAL B CA 1
ATOM 4190 C C . VAL B 1 158 ? 8.245 55.403 -0.566 1.00 36.15 158 VAL B C 1
ATOM 4191 O O . VAL B 1 158 ? 8.877 56.437 -0.323 1.00 34.31 158 VAL B O 1
ATOM 4195 N N . LYS B 1 159 ? 6.908 55.345 -0.559 1.00 42.27 159 LYS B N 1
ATOM 4196 C CA . LYS B 1 159 ? 6.122 56.572 -0.442 1.00 41.33 159 LYS B CA 1
ATOM 4197 C C . LYS B 1 159 ? 6.232 57.199 0.937 1.00 41.57 159 LYS B C 1
ATOM 4198 O O . LYS B 1 159 ? 6.303 58.425 1.052 1.00 43.27 159 LYS B O 1
ATOM 4204 N N . ARG B 1 160 ? 6.243 56.390 1.991 1.00 37.78 160 ARG B N 1
ATOM 4205 C CA . ARG B 1 160 ? 6.222 56.909 3.354 1.00 38.41 160 ARG B CA 1
ATOM 4206 C C . ARG B 1 160 ? 7.360 56.301 4.162 1.00 34.99 160 ARG B C 1
ATOM 4207 O O . ARG B 1 160 ? 7.269 55.157 4.621 1.00 28.57 160 ARG B O 1
ATOM 4215 N N . VAL B 1 161 ? 8.420 57.083 4.349 1.00 31.85 161 VAL B N 1
ATOM 4216 C CA . VAL B 1 161 ? 9.580 56.691 5.138 1.00 30.15 161 VAL B CA 1
ATOM 4217 C C . VAL B 1 161 ? 9.719 57.668 6.295 1.00 33.03 161 VAL B C 1
ATOM 4218 O O . VAL B 1 161 ? 9.721 58.887 6.085 1.00 35.94 161 VAL B O 1
ATOM 4222 N N . LYS B 1 162 ? 9.849 57.139 7.509 1.00 26.71 162 LYS B N 1
ATOM 4223 C CA . LYS B 1 162 ? 9.980 57.956 8.708 1.00 30.63 162 LYS B CA 1
ATOM 4224 C C . LYS B 1 162 ? 11.236 57.558 9.469 1.00 33.58 162 LYS B C 1
ATOM 4225 O O . LYS B 1 162 ? 11.486 56.368 9.686 1.00 30.69 162 LYS B O 1
ATOM 4231 N N . LEU B 1 163 ? 12.019 58.557 9.870 1.00 31.96 163 LEU B N 1
ATOM 4232 C CA . LEU B 1 163 ? 13.212 58.334 10.680 1.00 31.38 163 LEU B CA 1
ATOM 4233 C C . LEU B 1 163 ? 12.784 58.162 12.133 1.00 32.93 163 LEU B C 1
ATOM 4234 O O . LEU B 1 163 ? 12.298 59.108 12.761 1.00 37.43 163 LEU B O 1
ATOM 4239 N N . LEU B 1 164 ? 12.963 56.957 12.666 1.00 37.97 164 LEU B N 1
ATOM 4240 C CA . LEU B 1 164 ? 12.637 56.644 14.054 1.00 32.29 164 LEU B CA 1
ATOM 4241 C C . LEU B 1 164 ? 13.881 56.083 14.727 1.00 35.44 164 LEU B C 1
ATOM 4242 O O . LEU B 1 164 ? 14.333 54.983 14.388 1.00 35.80 164 LEU B O 1
ATOM 4247 N N . LEU B 1 165 ? 14.432 56.831 15.678 1.00 29.68 165 LEU B N 1
ATOM 4248 C CA . LEU B 1 165 ? 15.570 56.337 16.434 1.00 28.86 165 LEU B CA 1
ATOM 4249 C C . LEU B 1 165 ? 15.144 55.185 17.342 1.00 34.41 165 LEU B C 1
ATOM 4250 O O . LEU B 1 165 ? 13.969 55.028 17.688 1.00 31.02 165 LEU B O 1
ATOM 4255 N N . ASN B 1 166 ? 16.121 54.367 17.722 1.00 29.72 166 ASN B N 1
ATOM 4256 C CA . ASN B 1 166 ? 15.835 53.219 18.572 1.00 25.53 166 ASN B CA 1
ATOM 4257 C C . ASN B 1 166 ? 15.751 53.648 20.036 1.00 28.46 166 ASN B C 1
ATOM 4258 O O . ASN B 1 166 ? 16.604 54.403 20.512 1.00 30.28 166 ASN B O 1
ATOM 4263 N N . PRO B 1 167 ? 14.745 53.179 20.770 1.00 31.26 167 PRO B N 1
ATOM 4264 C CA . PRO B 1 167 ? 14.707 53.440 22.211 1.00 29.74 167 PRO B CA 1
ATOM 4265 C C . PRO B 1 167 ? 15.703 52.554 22.939 1.00 29.67 167 PRO B C 1
ATOM 4266 O O . PRO B 1 167 ? 15.904 51.388 22.589 1.00 31.33 167 PRO B O 1
ATOM 4270 N N . CYS B 1 168 ? 16.346 53.123 23.952 1.00 29.54 168 CYS B N 1
ATOM 4271 C CA . CYS B 1 168 ? 17.254 52.373 24.808 1.00 25.96 168 CYS B CA 1
ATOM 4272 C C . CYS B 1 168 ? 16.539 52.060 26.114 1.00 28.17 168 CYS B C 1
ATOM 4273 O O . CYS B 1 168 ? 16.076 52.973 26.807 1.00 27.89 168 CYS B O 1
ATOM 4276 N N . HIS B 1 169 ? 16.450 50.771 26.445 1.00 28.10 169 HIS B N 1
ATOM 4277 C CA . HIS B 1 169 ? 15.747 50.365 27.655 1.00 32.57 169 HIS B CA 1
ATOM 4278 C C . HIS B 1 169 ? 16.424 50.885 28.915 1.00 31.28 169 HIS B C 1
ATOM 4279 O O . HIS B 1 169 ? 15.777 50.961 29.966 1.00 41.14 169 HIS B O 1
ATOM 4286 N N . PHE B 1 170 ? 17.706 51.248 28.835 1.00 31.42 170 PHE B N 1
ATOM 4287 C CA . PHE B 1 170 ? 18.397 51.810 29.988 1.00 33.36 170 PHE B CA 1
ATOM 4288 C C . PHE B 1 170 ? 17.915 53.211 30.330 1.00 35.59 170 PHE B C 1
ATOM 4289 O O . PHE B 1 170 ? 18.179 53.687 31.439 1.00 39.41 170 PHE B O 1
ATOM 4297 N N . SER B 1 171 ? 17.221 53.883 29.408 1.00 31.21 171 SER B N 1
ATOM 4298 C CA . SER B 1 171 ? 16.711 55.217 29.699 1.00 40.02 171 SER B CA 1
ATOM 4299 C C . SER B 1 171 ? 15.695 55.208 30.832 1.00 46.99 171 SER B C 1
ATOM 4300 O O . SER B 1 171 ? 15.476 56.248 31.462 1.00 54.45 171 SER B O 1
ATOM 4303 N N . ASP B 1 172 ? 15.081 54.060 31.110 1.00 54.04 172 ASP B N 1
ATOM 4304 C CA . ASP B 1 172 ? 14.080 53.941 32.162 1.00 59.70 172 ASP B CA 1
ATOM 4305 C C . ASP B 1 172 ? 14.586 53.184 33.381 1.00 60.77 172 ASP B C 1
ATOM 4306 O O . ASP B 1 172 ? 13.781 52.797 34.234 1.00 61.58 172 ASP B O 1
ATOM 4311 N N . GLU B 1 173 ? 15.896 52.970 33.492 1.00 49.44 173 GLU B N 1
ATOM 4312 C CA . GLU B 1 173 ? 16.427 52.163 34.582 1.00 46.86 173 GLU B CA 1
ATOM 4313 C C . GLU B 1 173 ? 17.566 52.867 35.305 1.00 47.07 173 GLU B C 1
ATOM 4314 O O . GLU B 1 173 ? 17.730 52.705 36.519 1.00 51.24 173 GLU B O 1
ATOM 4320 N N . ILE B 1 174 ? 18.361 53.646 34.576 1.00 46.22 174 ILE B N 1
ATOM 4321 C CA . ILE B 1 174 ? 19.557 54.277 35.121 1.00 45.54 174 ILE B CA 1
ATOM 4322 C C . ILE B 1 174 ? 19.235 55.756 35.364 1.00 46.44 174 ILE B C 1
ATOM 4323 O O . ILE B 1 174 ? 19.023 56.495 34.391 1.00 46.10 174 ILE B O 1
ATOM 4328 N N . PRO B 1 175 ? 19.178 56.209 36.614 1.00 52.26 175 PRO B N 1
ATOM 4329 C CA . PRO B 1 175 ? 18.955 57.640 36.863 1.00 51.95 175 PRO B CA 1
ATOM 4330 C C . PRO B 1 175 ? 20.058 58.489 36.249 1.00 51.75 175 PRO B C 1
ATOM 4331 O O . PRO B 1 175 ? 21.229 58.105 36.226 1.00 49.68 175 PRO B O 1
ATOM 4335 N N . PHE B 1 176 ? 19.659 59.656 35.737 1.00 57.15 176 PHE B N 1
ATOM 4336 C CA . PHE B 1 176 ? 20.596 60.548 35.062 1.00 57.81 176 PHE B CA 1
ATOM 4337 C C . PHE B 1 176 ? 21.686 61.038 36.006 1.00 62.92 176 PHE B C 1
ATOM 4338 O O . PHE B 1 176 ? 22.802 61.334 35.565 1.00 56.38 176 PHE B O 1
ATOM 4346 N N . ASP B 1 177 ? 21.386 61.118 37.303 1.00 61.66 177 ASP B N 1
ATOM 4347 C CA . ASP B 1 177 ? 22.306 61.610 38.322 1.00 59.32 177 ASP B CA 1
ATOM 4348 C C . ASP B 1 177 ? 23.319 60.564 38.774 1.00 63.14 177 ASP B C 1
ATOM 4349 O O . ASP B 1 177 ? 24.008 60.791 39.771 1.00 68.99 177 ASP B O 1
ATOM 4354 N N . SER B 1 178 ? 23.397 59.425 38.094 1.00 61.52 178 SER B N 1
ATOM 4355 C CA . SER B 1 178 ? 24.174 58.310 38.615 1.00 56.98 178 SER B CA 1
ATOM 4356 C C . SER B 1 178 ? 25.664 58.616 38.587 1.00 52.24 178 SER B C 1
ATOM 4357 O O . SER B 1 178 ? 26.179 59.217 37.640 1.00 55.17 178 SER B O 1
ATOM 4360 N N . SER B 1 179 ? 26.350 58.216 39.650 1.00 50.80 179 SER B N 1
ATOM 4361 C CA . SER B 1 179 ? 27.799 58.204 39.693 1.00 56.35 179 SER B CA 1
ATOM 4362 C C . SER B 1 179 ? 28.276 56.763 39.597 1.00 52.23 179 SER B C 1
ATOM 4363 O O . SER B 1 179 ? 27.609 55.837 40.067 1.00 48.97 179 SER B O 1
ATOM 4366 N N . PHE B 1 180 ? 29.424 56.581 38.966 1.00 51.74 180 PHE B N 1
ATOM 4367 C CA . PHE B 1 180 ? 30.007 55.268 38.766 1.00 50.64 180 PHE B CA 1
ATOM 4368 C C . PHE B 1 180 ? 31.451 55.333 39.239 1.00 47.51 180 PHE B C 1
ATOM 4369 O O . PHE B 1 180 ? 32.145 56.316 38.981 1.00 54.07 180 PHE B O 1
ATOM 4377 N N . GLU B 1 181 ? 31.902 54.304 39.944 1.00 52.21 181 GLU B N 1
ATOM 4378 C CA . GLU B 1 181 ? 33.306 54.222 40.304 1.00 59.07 181 GLU B CA 1
ATOM 4379 C C . GLU B 1 181 ? 33.963 53.210 39.366 1.00 52.70 181 GLU B C 1
ATOM 4380 O O . GLU B 1 181 ? 33.883 52.002 39.559 1.00 51.21 181 GLU B O 1
ATOM 4386 N N . LYS B 1 182 ? 34.605 53.760 38.335 1.00 48.68 182 LYS B N 1
ATOM 4387 C CA . LYS B 1 182 ? 35.089 53.017 37.192 1.00 44.98 182 LYS B CA 1
ATOM 4388 C C . LYS B 1 182 ? 36.350 52.240 37.527 1.00 38.33 182 LYS B C 1
ATOM 4389 O O . LYS B 1 182 ? 37.169 52.656 38.353 1.00 44.39 182 LYS B O 1
ATOM 4395 N N . GLU B 1 183 ? 36.502 51.103 36.862 1.00 36.70 183 GLU B N 1
ATOM 4396 C CA . GLU B 1 183 ? 37.715 50.305 36.933 1.00 37.50 183 GLU B CA 1
ATOM 4397 C C . GLU B 1 183 ? 38.512 50.464 35.644 1.00 35.37 183 GLU B C 1
ATOM 4398 O O . GLU B 1 183 ? 38.028 50.994 34.641 1.00 33.37 183 GLU B O 1
ATOM 4404 N N . ASN B 1 184 ? 39.757 49.999 35.683 1.00 33.10 184 ASN B N 1
ATOM 4405 C CA . ASN B 1 184 ? 40.601 50.003 34.496 1.00 32.31 184 ASN B CA 1
ATOM 4406 C C . ASN B 1 184 ? 40.135 48.927 33.525 1.00 36.30 184 ASN B C 1
ATOM 4407 O O . ASN B 1 184 ? 40.761 47.869 33.406 1.00 34.47 184 ASN B O 1
ATOM 4412 N N . LEU B 1 185 ? 39.035 49.200 32.825 1.00 33.26 185 LEU B N 1
ATOM 4413 C CA . LEU B 1 185 ? 38.331 48.209 32.027 1.00 30.07 185 LEU B CA 1
ATOM 4414 C C . LEU B 1 185 ? 37.986 48.813 30.675 1.00 27.32 185 LEU B C 1
ATOM 4415 O O . LEU B 1 185 ? 37.499 49.946 30.605 1.00 28.10 185 LEU B O 1
ATOM 4420 N N . VAL B 1 186 ? 38.246 48.061 29.608 1.00 29.49 186 VAL B N 1
ATOM 4421 C CA . VAL B 1 186 ? 37.916 48.466 28.246 1.00 26.09 186 VAL B CA 1
ATOM 4422 C C . VAL B 1 186 ? 37.066 47.369 27.623 1.00 30.12 186 VAL B C 1
ATOM 4423 O O . VAL B 1 186 ? 37.427 46.188 27.687 1.00 28.83 186 VAL B O 1
ATOM 4427 N N . LEU B 1 187 ? 35.943 47.756 27.021 1.00 25.20 187 LEU B N 1
ATOM 4428 C CA . LEU B 1 187 ? 34.955 46.809 26.528 1.00 24.04 187 LEU B CA 1
ATOM 4429 C C . LEU B 1 187 ? 34.921 46.760 25.008 1.00 21.85 187 LEU B C 1
ATOM 4430 O O . LEU B 1 187 ? 35.117 47.769 24.323 1.00 28.04 187 LEU B O 1
ATOM 4435 N N . PHE B 1 188 ? 34.661 45.560 24.497 1.00 21.62 188 PHE B N 1
ATOM 4436 C CA . PHE B 1 188 ? 34.162 45.342 23.147 1.00 22.52 188 PHE B CA 1
ATOM 4437 C C . PHE B 1 188 ? 32.914 44.487 23.295 1.00 25.20 188 PHE B C 1
ATOM 4438 O O . PHE B 1 188 ? 32.971 43.403 23.884 1.00 27.37 188 PHE B O 1
ATOM 4446 N N . ILE B 1 189 ? 31.784 44.986 22.801 1.00 25.28 189 ILE B N 1
ATOM 4447 C CA . ILE B 1 189 ? 30.501 44.311 22.952 1.00 25.79 189 ILE B CA 1
ATOM 4448 C C . ILE B 1 189 ? 29.884 44.160 21.571 1.00 28.42 189 ILE B C 1
ATOM 4449 O O . ILE B 1 189 ? 29.576 45.161 20.914 1.00 27.00 189 ILE B O 1
ATOM 4454 N N . GLY B 1 190 ? 29.710 42.925 21.129 1.00 28.6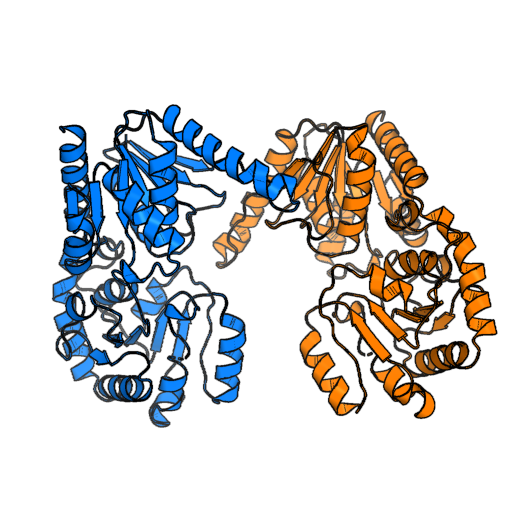8 190 GLY B N 1
ATOM 4455 C CA . GLY B 1 190 ? 29.099 42.696 19.839 1.00 34.84 190 GLY B CA 1
ATOM 4456 C C . GLY B 1 190 ? 29.328 41.293 19.333 1.00 35.41 190 GLY B C 1
ATOM 4457 O O . GLY B 1 190 ? 30.185 40.550 19.816 1.00 36.17 190 GLY B O 1
ATOM 4458 N N . ARG B 1 191 ? 28.519 40.935 18.339 1.00 39.54 191 ARG B N 1
ATOM 4459 C CA . ARG B 1 191 ? 28.675 39.683 17.611 1.00 35.70 191 ARG B CA 1
ATOM 4460 C C . ARG B 1 191 ? 30.076 39.574 17.023 1.00 36.63 191 ARG B C 1
ATOM 4461 O O . ARG B 1 191 ? 30.666 40.568 16.594 1.00 35.63 191 ARG B O 1
ATOM 4469 N N . LEU B 1 192 ? 30.615 38.357 17.014 1.00 35.28 192 LEU B N 1
ATOM 4470 C CA . LEU B 1 192 ? 31.978 38.120 16.545 1.00 34.64 192 LEU B CA 1
ATOM 4471 C C . LEU B 1 192 ? 31.921 37.634 15.098 1.00 40.01 192 LEU B C 1
ATOM 4472 O O . LEU B 1 192 ? 32.116 36.456 14.799 1.00 39.17 192 LEU B O 1
ATOM 4477 N N . ASP B 1 193 ? 31.645 38.566 14.185 1.00 33.20 193 ASP B N 1
ATOM 4478 C CA . ASP B 1 193 ? 31.689 38.280 12.756 1.00 37.36 193 ASP B CA 1
ATOM 4479 C C . ASP B 1 193 ? 32.597 39.296 12.066 1.00 33.97 193 ASP B C 1
ATOM 4480 O O . ASP B 1 193 ? 33.125 40.220 12.694 1.00 34.52 193 ASP B O 1
ATOM 4485 N N . HIS B 1 194 ? 32.771 39.115 10.753 1.00 32.82 194 HIS B N 1
ATOM 4486 C CA . HIS B 1 194 ? 33.716 39.934 10.000 1.00 32.03 194 HIS B CA 1
ATOM 4487 C C . HIS B 1 194 ? 33.340 41.410 10.041 1.00 34.09 194 HIS B C 1
ATOM 4488 O O . HIS B 1 194 ? 34.212 42.275 10.181 1.00 34.19 194 HIS B O 1
ATOM 4495 N N . ASN B 1 195 ? 32.046 41.716 9.920 1.00 30.59 195 ASN B N 1
ATOM 4496 C CA . ASN B 1 195 ? 31.615 43.108 9.844 1.00 28.50 195 ASN B CA 1
ATOM 4497 C C . ASN B 1 195 ? 31.916 43.860 11.134 1.00 30.10 195 ASN B C 1
ATOM 4498 O O . ASN B 1 195 ? 32.303 45.034 11.100 1.00 24.52 195 ASN B O 1
ATOM 4503 N N . LYS B 1 196 ? 31.736 43.206 12.283 1.00 26.18 196 LYS B N 1
ATOM 4504 C CA . LYS B 1 196 ? 32.055 43.844 13.555 1.00 27.43 196 LYS B CA 1
ATOM 4505 C C . LYS B 1 196 ? 33.555 44.016 13.749 1.00 25.91 196 LYS B C 1
ATOM 4506 O O . LYS B 1 196 ? 33.972 44.830 14.580 1.00 25.24 196 LYS B O 1
ATOM 4512 N N . ASN B 1 197 ? 34.364 43.266 13.002 1.00 35.23 197 ASN B N 1
ATOM 4513 C CA . ASN B 1 197 ? 35.810 43.438 12.953 1.00 25.58 197 ASN B CA 1
ATOM 4514 C C . ASN B 1 197 ? 36.486 43.440 14.340 1.00 27.37 197 ASN B C 1
ATOM 4515 O O . ASN B 1 197 ? 37.209 44.371 14.666 1.00 31.36 197 ASN B O 1
ATOM 4520 N N . PRO B 1 198 ? 36.260 42.395 15.144 1.00 29.28 198 PRO B N 1
ATOM 4521 C CA . PRO B 1 198 ? 36.921 42.355 16.460 1.00 26.38 198 PRO B CA 1
ATOM 4522 C C . PRO B 1 198 ? 38.433 42.214 16.380 1.00 33.96 198 PRO B C 1
ATOM 4523 O O . PRO B 1 198 ? 39.107 42.444 17.393 1.00 30.48 198 PRO B O 1
ATOM 4527 N N . VAL B 1 199 ? 38.989 41.854 15.222 1.00 29.28 199 VAL B N 1
ATOM 4528 C CA . VAL B 1 199 ? 40.439 41.742 15.108 1.00 30.04 199 VAL B CA 1
ATOM 4529 C C . VAL B 1 199 ? 41.092 43.114 15.242 1.00 34.45 199 VAL B C 1
ATOM 4530 O O . VAL B 1 199 ? 42.174 43.247 15.827 1.00 36.06 199 VAL B O 1
ATOM 4542 N N . PHE B 1 201 ? 40.184 45.376 17.217 1.00 29.77 201 PHE B N 1
ATOM 4543 C CA . PHE B 1 201 ? 40.288 45.586 18.658 1.00 24.68 201 PHE B CA 1
ATOM 4544 C C . PHE B 1 201 ? 41.520 44.896 19.232 1.00 27.72 201 PHE B C 1
ATOM 4545 O O . PHE B 1 201 ? 42.253 45.484 20.036 1.00 24.48 201 PHE B O 1
ATOM 4553 N N . LEU B 1 202 ? 41.773 43.651 18.819 1.00 31.99 202 LEU B N 1
ATOM 4554 C CA . LEU B 1 202 ? 42.905 42.902 19.360 1.00 30.55 202 LEU B CA 1
ATOM 4555 C C . LEU B 1 202 ? 44.234 43.514 18.937 1.00 31.52 202 LEU B C 1
ATOM 4556 O O . LEU B 1 202 ? 45.154 43.639 19.755 1.00 31.82 202 LEU B O 1
ATOM 4561 N N . LYS B 1 203 ? 44.361 43.885 17.661 1.00 27.27 203 LYS B N 1
ATOM 4562 C CA . LYS B 1 203 ? 45.610 44.467 17.183 1.00 30.68 203 LYS B CA 1
ATOM 4563 C C . LYS B 1 203 ? 45.883 45.820 17.826 1.00 33.39 203 LYS B C 1
ATOM 4564 O O . LYS B 1 203 ? 47.046 46.182 18.031 1.00 38.13 203 LYS B O 1
ATOM 4570 N N . ALA B 1 204 ? 44.832 46.577 18.151 1.00 31.45 204 ALA B N 1
ATOM 4571 C CA . ALA B 1 204 ? 45.030 47.857 18.821 1.00 31.68 204 ALA B CA 1
ATOM 4572 C C . ALA B 1 204 ? 45.580 47.662 20.228 1.00 32.88 204 ALA B C 1
ATOM 4573 O O . ALA B 1 204 ? 46.444 48.427 20.674 1.00 35.48 204 ALA B O 1
ATOM 4575 N N . ILE B 1 205 ? 45.092 46.643 20.940 1.00 28.30 205 ILE B N 1
ATOM 4576 C CA . ILE B 1 205 ? 45.584 46.354 22.285 1.00 30.11 205 ILE B CA 1
ATOM 4577 C C . ILE B 1 205 ? 47.071 46.027 22.251 1.00 37.36 205 ILE B C 1
ATOM 4578 O O . ILE B 1 205 ? 47.829 46.409 23.152 1.00 32.57 205 ILE B O 1
ATOM 4583 N N . ALA B 1 206 ? 47.513 45.320 21.208 1.00 37.77 206 ALA B N 1
ATOM 4584 C CA . ALA B 1 206 ? 48.914 44.921 21.122 1.00 38.09 206 ALA B CA 1
ATOM 4585 C C . ALA B 1 206 ? 49.838 46.121 20.960 1.00 37.17 206 ALA B C 1
ATOM 4586 O O . ALA B 1 206 ? 51.014 46.048 21.334 1.00 44.79 206 ALA B O 1
ATOM 4588 N N . HIS B 1 207 ? 49.335 47.224 20.411 1.00 35.31 207 HIS B N 1
ATOM 4589 C CA . HIS B 1 207 ? 50.136 48.426 20.215 1.00 36.28 207 HIS B CA 1
ATOM 4590 C C . HIS B 1 207 ? 50.073 49.389 21.392 1.00 35.79 207 HIS B C 1
ATOM 4591 O O . HIS B 1 207 ? 50.731 50.433 21.350 1.00 37.89 207 HIS B O 1
ATOM 4598 N N . LEU B 1 208 ? 49.300 49.080 22.428 1.00 33.46 208 LEU B N 1
ATOM 4599 C CA . LEU B 1 208 ? 49.220 49.966 23.579 1.00 40.03 208 LEU B CA 1
ATOM 4600 C C . LEU B 1 208 ? 50.503 49.894 24.396 1.00 37.93 208 LEU B C 1
ATOM 4601 O O . LEU B 1 208 ? 51.218 48.889 24.376 1.00 36.13 208 LEU B O 1
ATOM 4606 N N . ASP B 1 209 ? 50.796 50.986 25.109 1.00 46.55 209 ASP B N 1
ATOM 4607 C CA . ASP B 1 209 ? 51.924 51.004 26.032 1.00 41.59 209 ASP B CA 1
ATOM 4608 C C . ASP B 1 209 ? 51.915 49.753 26.895 1.00 48.53 209 ASP B C 1
ATOM 4609 O O . ASP B 1 209 ? 50.856 49.293 27.331 1.00 43.17 209 ASP B O 1
ATOM 4614 N N . LYS B 1 210 ? 53.104 49.187 27.115 1.00 48.10 210 LYS B N 1
ATOM 4615 C CA . LYS B 1 210 ? 53.226 48.119 28.099 1.00 49.61 210 LYS B CA 1
ATOM 4616 C C . LYS B 1 210 ? 52.537 48.527 29.396 1.00 47.69 210 LYS B C 1
ATOM 4617 O O . LYS B 1 210 ? 51.682 47.799 29.916 1.00 53.93 210 LYS B O 1
ATOM 4623 N N . ASN B 1 211 ? 52.851 49.730 29.886 1.00 52.64 211 ASN B N 1
ATOM 4624 C CA . ASN B 1 211 ? 52.233 50.318 31.071 1.00 53.03 211 ASN B CA 1
ATOM 4625 C C . ASN B 1 211 ? 50.721 50.127 31.108 1.00 60.58 211 ASN B C 1
ATOM 4626 O O . ASN B 1 211 ? 50.151 49.870 32.174 1.00 55.90 211 ASN B O 1
ATOM 4631 N N . LEU B 1 212 ? 50.059 50.241 29.953 1.00 53.89 212 LEU B N 1
ATOM 4632 C CA . LEU B 1 212 ? 48.603 50.137 29.929 1.00 46.16 212 LEU B CA 1
ATOM 4633 C C . LEU B 1 212 ? 48.130 48.689 29.870 1.00 43.26 212 LEU B C 1
ATOM 4634 O O . LEU B 1 212 ? 47.171 48.324 30.560 1.00 48.46 212 LEU B O 1
ATOM 4639 N N . GLN B 1 213 ? 48.774 47.853 29.049 1.00 42.29 213 GLN B N 1
ATOM 4640 C CA . GLN B 1 213 ? 48.347 46.460 28.935 1.00 39.68 213 GLN B CA 1
ATOM 4641 C C . GLN B 1 213 ? 48.445 45.729 30.266 1.00 47.96 213 GLN B C 1
ATOM 4642 O O . GLN B 1 213 ? 47.675 44.794 30.520 1.00 54.49 213 GLN B O 1
ATOM 4648 N N . GLU B 1 214 ? 49.380 46.138 31.127 1.00 55.07 214 GLU B N 1
ATOM 4649 C CA . GLU B 1 214 ? 49.576 45.488 32.417 1.00 56.81 214 GLU B CA 1
ATOM 4650 C C . GLU B 1 214 ? 48.585 45.965 33.474 1.00 51.18 214 GLU B C 1
ATOM 4651 O O . GLU B 1 214 ? 48.279 45.211 34.405 1.00 55.75 214 GLU B O 1
ATOM 4657 N N . ASN B 1 215 ? 48.055 47.181 33.341 1.00 45.73 215 ASN B N 1
ATOM 4658 C CA . ASN B 1 215 ? 47.184 47.759 34.356 1.00 48.20 215 ASN B CA 1
ATOM 4659 C C . ASN B 1 215 ? 45.729 47.861 33.925 1.00 49.38 215 ASN B C 1
ATOM 4660 O O . ASN B 1 215 ? 44.917 48.412 34.675 1.00 41.22 215 ASN B O 1
ATOM 4665 N N . TYR B 1 216 ? 45.372 47.346 32.751 1.00 42.84 216 TYR B N 1
ATOM 4666 C CA . TYR B 1 216 ? 44.003 47.418 32.261 1.00 41.12 216 TYR B CA 1
ATOM 4667 C C . TYR B 1 216 ? 43.515 46.037 31.861 1.00 41.64 216 TYR B C 1
ATOM 4668 O O . TYR B 1 216 ? 44.288 45.203 31.381 1.00 39.69 216 TYR B O 1
ATOM 4677 N N . LYS B 1 217 ? 42.230 45.824 32.016 1.00 35.86 217 LYS B N 1
ATOM 4678 C CA . LYS B 1 217 ? 41.593 44.610 31.646 1.00 36.84 217 LYS B CA 1
ATOM 4679 C C . LYS B 1 217 ? 40.829 44.851 30.354 1.00 35.18 217 LYS B C 1
ATOM 4680 O O . LYS B 1 217 ? 40.235 45.859 30.202 1.00 30.46 217 LYS B O 1
ATOM 4686 N N . PHE B 1 218 ? 40.884 43.913 29.424 1.00 36.46 218 PHE B N 1
ATOM 4687 C CA . PHE B 1 218 ? 40.223 44.035 28.132 1.00 28.91 218 PHE B CA 1
ATOM 4688 C C . PHE B 1 218 ? 39.238 42.889 27.976 1.00 32.94 218 PHE B C 1
ATOM 4689 O O . PHE B 1 218 ? 39.619 41.717 28.072 1.00 41.65 218 PHE B O 1
ATOM 4697 N N . VAL B 1 219 ? 37.977 43.231 27.735 1.00 34.20 219 VAL B N 1
ATOM 4698 C CA . VAL B 1 219 ? 36.865 42.292 27.789 1.00 27.66 219 VAL B CA 1
ATOM 4699 C C . VAL B 1 219 ? 36.158 42.288 26.442 1.00 30.70 219 VAL B C 1
ATOM 4700 O O . VAL B 1 219 ? 35.860 43.353 25.888 1.00 30.32 219 VAL B O 1
ATOM 4704 N N . ILE B 1 220 ? 35.904 41.095 25.911 1.00 31.57 220 ILE B N 1
ATOM 4705 C CA . ILE B 1 220 ? 35.067 40.913 24.731 1.00 27.22 220 ILE B CA 1
ATOM 4706 C C . ILE B 1 220 ? 33.810 40.169 25.157 1.00 34.90 220 ILE B C 1
ATOM 4707 O O . ILE B 1 220 ? 33.874 38.999 25.556 1.00 38.16 220 ILE B O 1
ATOM 4712 N N . ALA B 1 221 ? 32.668 40.845 25.068 1.00 29.44 221 ALA B N 1
ATOM 4713 C CA . ALA B 1 221 ? 31.373 40.258 25.380 1.00 28.92 221 ALA B CA 1
ATOM 4714 C C . ALA B 1 221 ? 30.625 40.002 24.079 1.00 31.63 221 ALA B C 1
ATOM 4715 O O . ALA B 1 221 ? 30.351 40.939 23.321 1.00 33.15 221 ALA B O 1
ATOM 4717 N N . GLY B 1 222 ? 30.297 38.737 23.827 1.00 33.52 222 GLY B N 1
ATOM 4718 C CA . GLY B 1 222 ? 29.609 38.340 22.614 1.00 33.70 222 GLY B CA 1
ATOM 4719 C C . GLY B 1 222 ? 30.109 37.013 22.082 1.00 36.53 222 GLY B C 1
ATOM 4720 O O . GLY B 1 222 ? 31.085 36.460 22.598 1.00 35.51 222 GLY B O 1
ATOM 4721 N N . ASP B 1 223 ? 29.452 36.485 21.053 1.00 37.07 223 ASP B N 1
ATOM 4722 C CA . ASP B 1 223 ? 29.889 35.240 20.443 1.00 38.56 223 ASP B CA 1
ATOM 4723 C C . ASP B 1 223 ? 29.565 35.282 18.957 1.00 39.08 223 ASP B C 1
ATOM 4724 O O . ASP B 1 223 ? 28.783 36.115 18.493 1.00 39.69 223 ASP B O 1
ATOM 4729 N N . GLY B 1 224 ? 30.182 34.373 18.214 1.00 39.66 224 GLY B N 1
ATOM 4730 C CA . GLY B 1 224 ? 29.982 34.331 16.782 1.00 37.21 224 GLY B CA 1
ATOM 4731 C C . GLY B 1 224 ? 30.999 33.426 16.116 1.00 45.81 224 GLY B C 1
ATOM 4732 O O . GLY B 1 224 ? 31.778 32.734 16.777 1.00 42.40 224 GLY B O 1
ATOM 4733 N N . GLU B 1 225 ? 30.980 33.469 14.781 1.00 48.76 225 GLU B N 1
ATOM 4734 C CA . GLU B 1 225 ? 31.780 32.549 13.978 1.00 49.76 225 GLU B CA 1
ATOM 4735 C C . GLU B 1 225 ? 33.274 32.703 14.236 1.00 54.88 225 GLU B C 1
ATOM 4736 O O . GLU B 1 225 ? 34.025 31.733 14.103 1.00 56.14 225 GLU B O 1
ATOM 4742 N N . LEU B 1 226 ? 33.724 33.900 14.604 1.00 50.14 226 LEU B N 1
ATOM 4743 C CA . LEU B 1 226 ? 35.149 34.187 14.711 1.00 41.10 226 LEU B CA 1
ATOM 4744 C C . LEU B 1 226 ? 35.733 33.882 16.085 1.00 38.50 226 LEU B C 1
ATOM 4745 O O . LEU B 1 226 ? 36.922 34.137 16.296 1.00 41.98 226 LEU B O 1
ATOM 4750 N N . ARG B 1 227 ? 34.939 33.336 17.012 1.00 39.99 227 ARG B N 1
ATOM 4751 C CA . ARG B 1 227 ? 35.397 33.152 18.389 1.00 44.05 227 ARG B CA 1
ATOM 4752 C C . ARG B 1 227 ? 36.709 32.375 18.450 1.00 46.16 227 ARG B C 1
ATOM 4753 O O . ARG B 1 227 ? 37.633 32.751 19.178 1.00 49.24 227 ARG B O 1
ATOM 4761 N N . GLN B 1 228 ? 36.817 31.297 17.671 1.00 49.36 228 GLN B N 1
ATOM 4762 C CA . GLN B 1 228 ? 37.992 30.435 17.776 1.00 52.18 228 GLN B CA 1
ATOM 4763 C C . GLN B 1 228 ? 39.222 31.085 17.149 1.00 51.44 228 GLN B C 1
ATOM 4764 O O . GLN B 1 228 ? 40.324 30.993 17.704 1.00 49.88 228 GLN B O 1
ATOM 4770 N N . GLU B 1 229 ? 39.066 31.741 15.993 1.00 54.89 229 GLU B N 1
ATOM 4771 C CA . GLU B 1 229 ? 40.217 32.410 15.387 1.00 49.55 229 GLU B CA 1
ATOM 4772 C C . GLU B 1 229 ? 40.699 33.580 16.232 1.00 46.90 229 GLU B C 1
ATOM 4773 O O . GLU B 1 229 ? 41.884 33.926 16.192 1.00 47.11 229 GLU B O 1
ATOM 4779 N N . LEU B 1 230 ? 39.793 34.214 16.977 1.00 46.96 230 LEU B N 1
ATOM 4780 C CA . LEU B 1 230 ? 40.186 35.352 17.799 1.00 43.09 230 LEU B CA 1
ATOM 4781 C C . LEU B 1 230 ? 41.000 34.905 19.005 1.00 42.00 230 LEU B C 1
ATOM 4782 O O . LEU B 1 230 ? 41.943 35.593 19.414 1.00 47.16 230 LEU B O 1
ATOM 4787 N N . GLU B 1 231 ? 40.652 33.756 19.588 1.00 44.79 231 GLU B N 1
ATOM 4788 C CA . GLU B 1 231 ? 41.416 33.251 20.723 1.00 44.76 231 GLU B CA 1
ATOM 4789 C C . GLU B 1 231 ? 42.825 32.843 20.311 1.00 48.05 231 GLU B C 1
ATOM 4790 O O . GLU B 1 231 ? 43.767 32.997 21.097 1.00 52.39 231 GLU B O 1
ATOM 4796 N N . TYR B 1 232 ? 42.989 32.329 19.090 1.00 50.55 232 TYR B N 1
ATOM 4797 C CA . TYR B 1 232 ? 44.327 32.018 18.595 1.00 52.53 232 TYR B CA 1
ATOM 4798 C C . TYR B 1 232 ? 45.145 33.284 18.393 1.00 51.78 232 TYR B C 1
ATOM 4799 O O . TYR B 1 232 ? 46.321 33.340 18.774 1.00 55.06 232 TYR B O 1
ATOM 4808 N N . LYS B 1 233 ? 44.538 34.309 17.792 1.00 51.63 233 LYS B N 1
ATOM 4809 C CA . LYS B 1 233 ? 45.239 35.565 17.552 1.00 46.00 233 LYS B CA 1
ATOM 4810 C C . LYS B 1 233 ? 45.664 36.236 18.854 1.00 42.24 233 LYS B C 1
ATOM 4811 O O . LYS B 1 233 ? 46.727 36.861 18.908 1.00 46.26 233 LYS B O 1
ATOM 4817 N N . VAL B 1 234 ? 44.845 36.118 19.902 1.00 46.49 234 VAL B N 1
ATOM 4818 C CA . VAL B 1 234 ? 45.212 36.666 21.206 1.00 46.37 234 VAL B CA 1
ATOM 4819 C C . VAL B 1 234 ? 46.526 36.062 21.685 1.00 47.95 234 VAL B C 1
ATOM 4820 O O . VAL B 1 234 ? 47.364 36.751 22.281 1.00 52.36 234 VAL B O 1
ATOM 4824 N N . LYS B 1 235 ? 46.736 34.771 21.417 1.00 54.79 235 LYS B N 1
ATOM 4825 C CA . LYS B 1 235 ? 47.992 34.135 21.802 1.00 57.05 235 LYS B CA 1
ATOM 4826 C C . LYS B 1 235 ? 49.139 34.600 20.916 1.00 48.62 235 LYS B C 1
ATOM 4827 O O . LYS B 1 235 ? 50.209 34.969 21.414 1.00 52.52 235 LYS B O 1
ATOM 4833 N N . SER B 1 236 ? 48.937 34.581 19.596 1.00 49.72 236 SER B N 1
ATOM 4834 C CA . SER B 1 236 ? 49.965 35.048 18.668 1.00 49.50 236 SER B CA 1
ATOM 4835 C C . SER B 1 236 ? 50.421 36.460 19.013 1.00 54.00 236 SER B C 1
ATOM 4836 O O . SER B 1 236 ? 51.621 36.756 19.001 1.00 51.46 236 SER B O 1
ATOM 4839 N N . LEU B 1 237 ? 49.475 37.346 19.336 1.00 53.38 237 LEU B N 1
ATOM 4840 C CA . LEU B 1 237 ? 49.810 38.715 19.706 1.00 46.56 237 LEU B CA 1
ATOM 4841 C C . LEU B 1 237 ? 50.413 38.822 21.099 1.00 43.30 237 LEU B C 1
ATOM 4842 O O . LEU B 1 237 ? 51.052 39.835 21.402 1.00 49.33 237 LEU B O 1
ATOM 4847 N N . GLY B 1 238 ? 50.215 37.820 21.949 1.00 42.63 238 GLY B N 1
ATOM 4848 C CA . GLY B 1 238 ? 50.711 37.886 23.314 1.00 44.46 238 GLY B CA 1
ATOM 4849 C C . GLY B 1 238 ? 50.033 38.935 24.170 1.00 46.89 238 GLY B C 1
ATOM 4850 O O . GLY B 1 238 ? 50.714 39.663 24.905 1.00 50.91 238 GLY B O 1
ATOM 4851 N N . ILE B 1 239 ? 48.707 39.037 24.090 1.00 46.45 239 ILE B N 1
ATOM 4852 C CA . ILE B 1 239 ? 47.938 39.974 24.895 1.00 42.00 239 ILE B CA 1
ATOM 4853 C C . ILE B 1 239 ? 46.951 39.187 25.751 1.00 45.45 239 ILE B C 1
ATOM 4854 O O . ILE B 1 239 ? 46.728 37.993 25.549 1.00 44.94 239 ILE B O 1
ATOM 4859 N N . LYS B 1 240 ? 46.354 39.883 26.717 1.00 43.19 240 LYS B N 1
ATOM 4860 C CA . LYS B 1 240 ? 45.386 39.306 27.646 1.00 45.62 240 LYS B CA 1
ATOM 4861 C C . LYS B 1 240 ? 44.014 39.894 27.360 1.00 46.15 240 LYS B C 1
ATOM 4862 O O . LYS B 1 240 ? 43.788 41.089 27.580 1.00 42.93 240 LYS B O 1
ATOM 4868 N N . VAL B 1 241 ? 43.101 39.055 26.880 1.00 42.51 241 VAL B N 1
ATOM 4869 C CA . VAL B 1 241 ? 41.727 39.453 26.600 1.00 39.09 241 VAL B CA 1
ATOM 4870 C C . VAL B 1 241 ? 40.806 38.385 27.165 1.00 44.11 241 VAL B C 1
ATOM 4871 O O . VAL B 1 241 ? 41.050 37.188 26.979 1.00 47.55 241 VAL B O 1
ATOM 4875 N N . ASP B 1 242 ? 39.753 38.812 27.853 1.00 46.02 242 ASP B N 1
ATOM 4876 C CA . ASP B 1 242 ? 38.785 37.891 28.430 1.00 45.88 242 ASP B CA 1
ATOM 4877 C C . ASP B 1 242 ? 37.570 37.790 27.523 1.00 42.57 242 ASP B C 1
ATOM 4878 O O . ASP B 1 242 ? 36.879 38.786 27.281 1.00 41.57 242 ASP B O 1
ATOM 4883 N N . PHE B 1 243 ? 37.324 36.586 27.020 1.00 44.56 243 PHE B N 1
ATOM 4884 C CA . PHE B 1 243 ? 36.130 36.280 26.247 1.00 38.25 243 PHE B CA 1
ATOM 4885 C C . PHE B 1 243 ? 35.070 35.764 27.211 1.00 40.03 243 PHE B C 1
ATOM 4886 O O . PHE B 1 243 ? 35.212 34.675 27.776 1.00 45.46 243 PHE B O 1
ATOM 4894 N N . LEU B 1 244 ? 34.023 36.555 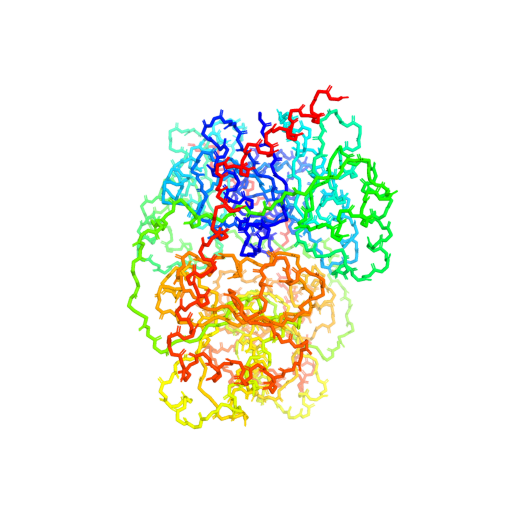27.419 1.00 37.65 244 LEU B N 1
ATOM 4895 C CA . LEU B 1 244 ? 32.917 36.160 28.279 1.00 36.96 244 LEU B CA 1
ATOM 4896 C C . LEU B 1 244 ? 31.830 35.407 27.528 1.00 38.28 244 LEU B C 1
ATOM 4897 O O . LEU B 1 244 ? 30.863 34.959 28.152 1.00 33.08 244 LEU B O 1
ATOM 4902 N N . GLY B 1 245 ? 31.966 35.255 26.214 1.00 34.49 245 GLY B N 1
ATOM 4903 C CA . GLY B 1 245 ? 30.863 34.722 25.453 1.00 37.68 245 GLY B CA 1
ATOM 4904 C C . GLY B 1 245 ? 29.691 35.692 25.490 1.00 35.21 245 GLY B C 1
ATOM 4905 O O . GLY B 1 245 ? 29.817 36.864 25.855 1.00 36.68 245 GLY B O 1
ATOM 4906 N N . ARG B 1 246 ? 28.525 35.180 25.105 1.00 34.84 246 ARG B N 1
ATOM 4907 C CA . ARG B 1 246 ? 27.314 35.987 25.158 1.00 35.22 246 ARG B CA 1
ATOM 4908 C C . ARG B 1 246 ? 26.841 36.122 26.601 1.00 35.67 246 ARG B C 1
ATOM 4909 O O . ARG B 1 246 ? 26.658 35.124 27.303 1.00 42.26 246 ARG B O 1
ATOM 4917 N N . VAL B 1 247 ? 26.636 37.362 27.035 1.00 38.54 247 VAL B N 1
ATOM 4918 C CA . VAL B 1 247 ? 26.383 37.699 28.430 1.00 34.23 247 VAL B CA 1
ATOM 4919 C C . VAL B 1 247 ? 25.009 38.343 28.543 1.00 37.88 247 VAL B C 1
ATOM 4920 O O . VAL B 1 247 ? 24.622 39.150 27.693 1.00 38.24 247 VAL B O 1
ATOM 4924 N N . GLU B 1 248 ? 24.265 37.985 29.585 1.00 35.19 248 GLU B N 1
ATOM 4925 C CA . GLU B 1 248 ? 22.986 38.653 29.790 1.00 37.85 248 GLU B CA 1
ATOM 4926 C C . GLU B 1 248 ? 23.134 39.946 30.578 1.00 38.80 248 GLU B C 1
ATOM 4927 O O . GLU B 1 248 ? 22.429 40.922 30.303 1.00 36.59 248 GLU B O 1
ATOM 4933 N N . ASN B 1 249 ? 24.047 39.974 31.548 1.00 36.24 249 ASN B N 1
ATOM 4934 C CA . ASN B 1 249 ? 24.239 41.137 32.415 1.00 39.71 249 ASN B CA 1
ATOM 4935 C C . ASN B 1 249 ? 25.331 42.037 31.833 1.00 38.04 249 ASN B C 1
ATOM 4936 O O . ASN B 1 249 ? 26.444 42.149 32.352 1.00 38.85 249 ASN B O 1
ATOM 4941 N N . VAL B 1 250 ? 24.988 42.690 30.718 1.00 33.72 250 VAL B N 1
ATOM 4942 C CA . VAL B 1 250 ? 25.881 43.700 30.162 1.00 33.61 250 VAL B CA 1
ATOM 4943 C C . VAL B 1 250 ? 25.880 44.961 31.010 1.00 31.19 250 VAL B C 1
ATOM 4944 O O . VAL B 1 250 ? 26.828 45.753 30.938 1.00 30.95 250 VAL B O 1
ATOM 4948 N N . LYS B 1 251 ? 24.831 45.171 31.811 1.00 30.37 251 LYS B N 1
ATOM 4949 C CA . LYS B 1 251 ? 24.776 46.338 32.686 1.00 30.73 251 LYS B CA 1
ATOM 4950 C C . LYS B 1 251 ? 25.972 46.379 33.626 1.00 33.64 251 LYS B C 1
ATOM 4951 O O . LYS B 1 251 ? 26.556 47.444 33.854 1.00 34.70 251 LYS B O 1
ATOM 4957 N N . ALA B 1 252 ? 26.356 45.225 34.177 1.00 29.33 252 ALA B N 1
ATOM 4958 C CA . ALA B 1 252 ? 27.510 45.184 35.068 1.00 29.43 252 ALA B CA 1
ATOM 4959 C C . ALA B 1 252 ? 28.772 45.643 34.348 1.00 34.23 252 ALA B C 1
ATOM 4960 O O . ALA B 1 252 ? 29.572 46.400 34.908 1.00 40.60 252 ALA B O 1
ATOM 4962 N N . LEU B 1 253 ? 28.947 45.233 33.089 1.00 29.22 253 LEU B N 1
ATOM 4963 C CA . LEU B 1 253 ? 30.130 45.643 32.337 1.00 31.55 253 LEU B CA 1
ATOM 4964 C C . LEU B 1 253 ? 30.171 47.157 32.150 1.00 30.03 253 LEU B C 1
ATOM 4965 O O . LEU B 1 253 ? 31.198 47.796 32.413 1.00 27.32 253 LEU B O 1
ATOM 4970 N N . TYR B 1 254 ? 29.058 47.750 31.704 1.00 28.96 254 TYR B N 1
ATOM 4971 C CA . TYR B 1 254 ? 29.031 49.186 31.437 1.00 25.02 254 TYR B CA 1
ATOM 4972 C C . TYR B 1 254 ? 29.327 50.000 32.691 1.00 28.50 254 TYR B C 1
ATOM 4973 O O . TYR B 1 254 ? 29.972 51.052 32.618 1.00 28.08 254 TYR B O 1
ATOM 4982 N N . GLU B 1 255 ? 28.852 49.538 33.851 1.00 26.34 255 GLU B N 1
ATOM 4983 C CA . GLU B 1 255 ? 29.009 50.320 35.073 1.00 30.38 255 GLU B CA 1
ATOM 4984 C C . GLU B 1 255 ? 30.478 50.478 35.449 1.00 33.22 255 GLU B C 1
ATOM 4985 O O . GLU B 1 255 ? 30.890 51.540 35.929 1.00 37.20 255 GLU B O 1
ATOM 4991 N N . LYS B 1 256 ? 31.287 49.441 35.228 1.00 30.78 256 LYS B N 1
ATOM 4992 C CA . LYS B 1 256 ? 32.692 49.485 35.613 1.00 34.26 256 LYS B CA 1
ATOM 4993 C C . LYS B 1 256 ? 33.612 49.993 34.512 1.00 33.79 256 LYS B C 1
ATOM 4994 O O . LYS B 1 256 ? 34.732 50.422 34.811 1.00 33.67 256 LYS B O 1
ATOM 5000 N N . ALA B 1 257 ? 33.175 49.958 33.256 1.00 27.49 257 ALA B N 1
ATOM 5001 C CA . ALA B 1 257 ? 34.065 50.233 32.136 1.00 28.80 257 ALA B CA 1
ATOM 5002 C C . ALA B 1 257 ? 34.277 51.725 31.941 1.00 26.14 257 ALA B C 1
ATOM 5003 O O . ALA B 1 257 ? 33.358 52.528 32.117 1.00 27.74 257 ALA B O 1
ATOM 5005 N N . LYS B 1 258 ? 35.494 52.092 31.549 1.00 26.63 258 LYS B N 1
ATOM 5006 C CA . LYS B 1 258 ? 35.771 53.478 31.202 1.00 26.50 258 LYS B CA 1
ATOM 5007 C C . LYS B 1 258 ? 35.652 53.742 29.709 1.00 27.13 258 LYS B C 1
ATOM 5008 O O . LYS B 1 258 ? 35.273 54.851 29.315 1.00 26.61 258 LYS B O 1
ATOM 5014 N N . VAL B 1 259 ? 35.952 52.754 28.865 1.00 21.29 259 VAL B N 1
ATOM 5015 C CA . VAL B 1 259 ? 35.982 52.935 27.418 1.00 24.25 259 VAL B CA 1
ATOM 5016 C C . VAL B 1 259 ? 35.319 51.741 26.744 1.00 23.65 259 VAL B C 1
ATOM 5017 O O . VAL B 1 259 ? 35.460 50.600 27.196 1.00 24.74 259 VAL B O 1
ATOM 5021 N N . LEU B 1 260 ? 34.590 52.007 25.661 1.00 20.13 260 LEU B N 1
ATOM 5022 C CA . LEU B 1 260 ? 34.079 50.974 24.772 1.00 22.87 260 LEU B CA 1
ATOM 5023 C C . LEU B 1 260 ? 34.548 51.261 23.352 1.00 25.08 260 LEU B C 1
ATOM 5024 O O . LEU B 1 260 ? 34.561 52.417 22.916 1.00 21.88 260 LEU B O 1
ATOM 5029 N N . CYS B 1 261 ? 34.927 50.208 22.630 1.00 19.72 261 CYS B N 1
ATOM 5030 C CA . CYS B 1 261 ? 35.413 50.325 21.261 1.00 22.05 261 CYS B CA 1
ATOM 5031 C C . CYS B 1 261 ? 34.482 49.586 20.311 1.00 23.53 261 CYS B C 1
ATOM 5032 O O . CYS B 1 261 ? 34.127 48.428 20.555 1.00 24.62 261 CYS B O 1
ATOM 5035 N N . LEU B 1 262 ? 34.092 50.263 19.233 1.00 25.24 262 LEU B N 1
ATOM 5036 C CA . LEU B 1 262 ? 33.334 49.669 18.140 1.00 26.95 262 LEU B CA 1
ATOM 5037 C C . LEU B 1 262 ? 34.175 49.759 16.875 1.00 24.33 262 LEU B C 1
ATOM 5038 O O . LEU B 1 262 ? 34.689 50.833 16.547 1.00 22.06 262 LEU B O 1
ATOM 5043 N N . CYS B 1 263 ? 34.316 48.637 16.167 1.00 22.48 263 CYS B N 1
ATOM 5044 C CA . CYS B 1 263 ? 35.247 48.547 15.047 1.00 25.59 263 CYS B CA 1
ATOM 5045 C C . CYS B 1 263 ? 34.558 48.185 13.735 1.00 28.13 263 CYS B C 1
ATOM 5046 O O . CYS B 1 263 ? 35.222 47.726 12.800 1.00 24.33 263 CYS B O 1
ATOM 5049 N N . SER B 1 264 ? 33.251 48.409 13.631 1.00 25.97 264 SER B N 1
ATOM 5050 C CA . SER B 1 264 ? 32.481 47.873 12.516 1.00 27.73 264 SER B CA 1
ATOM 5051 C C . SER B 1 264 ? 32.777 48.601 11.208 1.00 29.29 264 SER B C 1
ATOM 5052 O O . SER B 1 264 ? 33.180 49.767 11.190 1.00 24.33 264 SER B O 1
ATOM 5055 N N . PHE B 1 265 ? 32.560 47.887 10.099 1.00 28.21 265 PHE B N 1
ATOM 5056 C CA . PHE B 1 265 ? 32.609 48.504 8.778 1.00 27.22 265 PHE B CA 1
ATOM 5057 C C . PHE B 1 265 ? 31.282 49.164 8.423 1.00 33.14 265 PHE B C 1
ATOM 5058 O O . PHE B 1 265 ? 31.266 50.258 7.849 1.00 28.36 265 PHE B O 1
ATOM 5066 N N . VAL B 1 266 ? 30.165 48.510 8.740 1.00 29.81 266 VAL B N 1
ATOM 5067 C CA . VAL B 1 266 ? 28.837 48.980 8.361 1.00 29.11 266 VAL B CA 1
ATOM 5068 C C . VAL B 1 266 ? 27.896 48.807 9.546 1.00 26.43 266 VAL B C 1
ATOM 5069 O O . VAL B 1 266 ? 27.816 47.720 10.127 1.00 30.36 266 VAL B O 1
ATOM 5073 N N . GLU B 1 267 ? 27.181 49.873 9.903 1.00 24.27 267 GLU B N 1
ATOM 5074 C CA . GLU B 1 267 ? 26.190 49.822 10.970 1.00 29.32 267 GLU B CA 1
ATOM 5075 C C . GLU B 1 267 ? 24.984 50.662 10.579 1.00 27.19 267 GLU B C 1
ATOM 5076 O O . GLU B 1 267 ? 25.065 51.547 9.722 1.00 28.89 267 GLU B O 1
ATOM 5082 N N . GLY B 1 268 ? 23.858 50.376 11.223 1.00 27.72 268 GLY B N 1
ATOM 5083 C CA . GLY B 1 268 ? 22.704 51.243 11.119 1.00 26.44 268 GLY B CA 1
ATOM 5084 C C . GLY B 1 268 ? 22.742 52.295 12.206 1.00 32.95 268 GLY B C 1
ATOM 5085 O O . GLY B 1 268 ? 23.031 53.467 11.947 1.00 33.71 268 GLY B O 1
ATOM 5086 N N . LEU B 1 269 ? 22.470 51.868 13.436 1.00 29.81 269 LEU B N 1
ATOM 5087 C CA . LEU B 1 269 ? 22.532 52.745 14.606 1.00 28.10 269 LEU B CA 1
ATOM 5088 C C . LEU B 1 269 ? 22.976 51.895 15.786 1.00 27.43 269 LEU B C 1
ATOM 5089 O O . LEU B 1 269 ? 22.154 51.419 16.579 1.00 25.34 269 LEU B O 1
ATOM 5094 N N . PRO B 1 270 ? 24.285 51.678 15.931 1.00 26.46 270 PRO B N 1
ATOM 5095 C CA . PRO B 1 270 ? 24.774 50.610 16.819 1.00 25.55 270 PRO B CA 1
ATOM 5096 C C . PRO B 1 270 ? 24.342 50.807 18.266 1.00 26.75 270 PRO B C 1
ATOM 5097 O O . PRO B 1 270 ? 24.517 51.880 18.848 1.00 24.39 270 PRO B O 1
ATOM 5101 N N . THR B 1 271 ? 23.785 49.739 18.846 1.00 25.95 271 THR B N 1
ATOM 5102 C CA . THR B 1 271 ? 23.164 49.831 20.162 1.00 26.61 271 THR B CA 1
ATOM 5103 C C . THR B 1 271 ? 24.174 50.151 21.259 1.00 26.42 271 THR B C 1
ATOM 5104 O O . THR B 1 271 ? 23.836 50.857 22.216 1.00 25.75 271 THR B O 1
ATOM 5108 N N . VAL B 1 272 ? 25.409 49.653 21.145 1.00 23.87 272 VAL B N 1
ATOM 5109 C CA . VAL B 1 272 ? 26.385 49.873 22.207 1.00 23.24 272 VAL B CA 1
ATOM 5110 C C . VAL B 1 272 ? 26.860 51.320 22.259 1.00 27.26 272 VAL B C 1
ATOM 5111 O O . VAL B 1 272 ? 27.334 51.770 23.309 1.00 26.95 272 VAL B O 1
ATOM 5115 N N . LEU B 1 273 ? 26.757 52.065 21.157 1.00 26.30 273 LEU B N 1
ATOM 5116 C CA . LEU B 1 273 ? 27.081 53.485 21.189 1.00 24.41 273 LEU B CA 1
ATOM 5117 C C . LEU B 1 273 ? 25.951 54.324 21.766 1.00 27.47 273 LEU B C 1
ATOM 5118 O O . LEU B 1 273 ? 26.140 55.524 21.991 1.00 26.18 273 LEU B O 1
ATOM 5123 N N . ILE B 1 274 ? 24.789 53.722 21.993 1.00 23.32 274 ILE B N 1
ATOM 5124 C CA . ILE B 1 274 ? 23.686 54.364 22.692 1.00 21.53 274 ILE B CA 1
ATOM 5125 C C . ILE B 1 274 ? 23.657 53.959 24.159 1.00 23.25 274 ILE B C 1
ATOM 5126 O O . ILE B 1 274 ? 23.529 54.806 25.043 1.00 24.43 274 ILE B O 1
ATOM 5131 N N . GLU B 1 275 ? 23.804 52.660 24.431 1.00 24.59 275 GLU B N 1
ATOM 5132 C CA . GLU B 1 275 ? 23.816 52.175 25.808 1.00 26.37 275 GLU B CA 1
ATOM 5133 C C . GLU B 1 275 ? 24.968 52.772 26.608 1.00 28.11 275 GLU B C 1
ATOM 5134 O O . GLU B 1 275 ? 24.845 52.960 27.824 1.00 24.42 275 GLU B O 1
ATOM 5140 N N . SER B 1 276 ? 26.084 53.094 25.946 1.00 22.98 276 SER B N 1
ATOM 5141 C CA . SER B 1 276 ? 27.233 53.658 26.649 1.00 23.80 276 SER B CA 1
ATOM 5142 C C . SER B 1 276 ? 26.919 55.020 27.254 1.00 27.10 276 SER B C 1
ATOM 5143 O O . SER B 1 276 ? 27.526 55.406 28.260 1.00 25.75 276 SER B O 1
ATOM 5146 N N . LEU B 1 277 ? 25.977 55.758 26.658 1.00 26.70 277 LEU B N 1
ATOM 5147 C CA . LEU B 1 277 ? 25.694 57.120 27.104 1.00 28.03 277 LEU B CA 1
ATOM 5148 C C . LEU B 1 277 ? 25.214 57.158 28.548 1.00 27.01 277 LEU B C 1
ATOM 5149 O O . LEU B 1 277 ? 25.488 58.124 29.271 1.00 30.43 277 LEU B O 1
ATOM 5154 N N . TYR B 1 278 ? 24.508 56.119 28.987 1.00 22.62 278 TYR B N 1
ATOM 5155 C CA . TYR B 1 278 ? 23.875 56.109 30.297 1.00 24.84 278 TYR B CA 1
ATOM 5156 C C . TYR B 1 278 ? 24.805 55.642 31.408 1.00 31.00 278 TYR B C 1
ATOM 5157 O O . TYR B 1 278 ? 24.414 55.687 32.579 1.00 29.23 278 TYR B O 1
ATOM 5166 N N . PHE B 1 279 ? 26.022 55.213 31.076 1.00 26.63 279 PHE B N 1
ATOM 5167 C CA . PHE B 1 279 ? 26.958 54.701 32.068 1.00 28.77 279 PHE B CA 1
ATOM 5168 C C . PHE B 1 279 ? 28.285 55.447 32.074 1.00 29.10 279 PHE B C 1
ATOM 5169 O O . PHE B 1 279 ? 29.254 54.952 32.663 1.00 26.12 279 PHE B O 1
ATOM 5177 N N . GLU B 1 280 ? 28.355 56.620 31.442 1.00 26.81 280 GLU B N 1
ATOM 5178 C CA . GLU B 1 280 ? 29.583 57.415 31.384 1.00 30.50 280 GLU B CA 1
ATOM 5179 C C . GLU B 1 280 ? 30.748 56.590 30.840 1.00 25.55 280 GLU B C 1
ATOM 5180 O O . GLU B 1 280 ? 31.876 56.660 31.333 1.00 23.77 280 GLU B O 1
ATOM 5186 N N . VAL B 1 281 ? 30.463 55.791 29.816 1.00 23.87 281 VAL B N 1
ATOM 5187 C CA . VAL B 1 281 ? 31.467 54.990 29.126 1.00 21.54 281 VAL B CA 1
ATOM 5188 C C . VAL B 1 281 ? 31.912 55.769 27.897 1.00 26.63 281 VAL B C 1
ATOM 5189 O O . VAL B 1 281 ? 31.087 56.125 27.046 1.00 23.98 281 VAL B O 1
ATOM 5193 N N . CYS B 1 282 ? 33.212 56.040 27.801 1.00 22.48 282 CYS B N 1
ATOM 5194 C CA . CYS B 1 282 ? 33.727 56.813 26.679 1.00 22.11 282 CYS B CA 1
ATOM 5195 C C . CYS B 1 282 ? 33.691 55.975 25.409 1.00 24.64 282 CYS B C 1
ATOM 5196 O O . CYS B 1 282 ? 34.145 54.826 25.395 1.00 23.30 282 CYS B O 1
ATOM 5199 N N . ARG B 1 283 ? 33.154 56.553 24.341 1.00 19.35 283 ARG B N 1
ATOM 5200 C CA . ARG B 1 283 ? 32.924 55.836 23.096 1.00 24.03 283 ARG B CA 1
ATOM 5201 C C . ARG B 1 283 ? 34.042 56.145 22.108 1.00 23.82 283 ARG B C 1
ATOM 5202 O O . ARG B 1 283 ? 34.303 57.314 21.801 1.00 25.23 283 ARG B O 1
ATOM 5210 N N . ILE B 1 284 ? 34.701 55.097 21.624 1.00 20.40 284 ILE B N 1
ATOM 5211 C CA . ILE B 1 284 ? 35.638 55.183 20.512 1.00 21.32 284 ILE B CA 1
ATOM 5212 C C . ILE B 1 284 ? 35.111 54.286 19.405 1.00 23.97 284 ILE B C 1
ATOM 5213 O O . ILE B 1 284 ? 34.847 53.100 19.635 1.00 25.81 284 ILE B O 1
ATOM 5218 N N . SER B 1 285 ? 34.951 54.847 18.212 1.00 21.76 285 SER B N 1
ATOM 5219 C CA . SER B 1 285 ? 34.289 54.130 17.136 1.00 27.55 285 SER B CA 1
ATOM 5220 C C . SER B 1 285 ? 35.033 54.336 15.830 1.00 34.95 285 SER B C 1
ATOM 5221 O O . SER B 1 285 ? 35.503 55.439 15.537 1.00 27.64 285 SER B O 1
ATOM 5224 N N . SER B 1 286 ? 35.144 53.263 15.054 1.00 27.57 286 SER B N 1
ATOM 5225 C CA . SER B 1 286 ? 35.486 53.408 13.651 1.00 26.77 286 SER B CA 1
ATOM 5226 C C . SER B 1 286 ? 34.420 54.253 12.964 1.00 29.53 286 SER B C 1
ATOM 5227 O O . SER B 1 286 ? 33.270 54.320 13.405 1.00 25.49 286 SER B O 1
ATOM 5230 N N . SER B 1 287 ? 34.810 54.919 11.879 1.00 30.76 287 SER B N 1
ATOM 5231 C CA . SER B 1 287 ? 33.855 55.705 11.101 1.00 33.21 287 SER B CA 1
ATOM 5232 C C . SER B 1 287 ? 33.122 54.758 10.149 1.00 30.26 287 SER B C 1
ATOM 5233 O O . SER B 1 287 ? 33.331 54.747 8.934 1.00 34.24 287 SER B O 1
ATOM 5236 N N . TYR B 1 288 ? 32.257 53.934 10.741 1.00 29.79 288 TYR B N 1
ATOM 5237 C CA . TYR B 1 288 ? 31.536 52.921 9.987 1.00 28.51 288 TYR B CA 1
ATOM 5238 C C . TYR B 1 288 ? 30.682 53.574 8.910 1.00 29.81 288 TYR B C 1
ATOM 5239 O O . TYR B 1 288 ? 30.327 54.754 8.991 1.00 26.05 288 TYR B O 1
ATOM 5248 N N . TYR B 1 289 ? 30.342 52.787 7.891 1.00 30.49 289 TYR B N 1
ATOM 5249 C CA . TYR B 1 289 ? 29.758 53.378 6.695 1.00 31.23 289 TYR B CA 1
ATOM 5250 C C . TYR B 1 289 ? 28.473 54.141 6.996 1.00 38.34 289 TYR B C 1
ATOM 5251 O O . TYR B 1 289 ? 27.446 53.547 7.345 1.00 23.38 289 TYR B O 1
ATOM 5260 N N . ASN B 1 290 ? 28.658 55.425 6.855 0.46 40.50 290 ASN B N 1
ATOM 5261 C CA . ASN B 1 290 ? 27.810 56.541 6.973 1.00 32.46 290 ASN B CA 1
ATOM 5262 C C . ASN B 1 290 ? 27.133 57.143 8.166 1.00 33.44 290 ASN B C 1
ATOM 5263 O O . ASN B 1 290 ? 27.005 58.315 8.164 0.88 43.25 290 ASN B O 1
ATOM 5268 N N . GLY B 1 291 ? 26.766 56.444 9.209 1.00 29.51 291 GLY B N 1
ATOM 5269 C CA . GLY B 1 291 ? 26.100 57.142 10.295 1.00 28.11 291 GLY B CA 1
ATOM 5270 C C . GLY B 1 291 ? 26.890 57.578 11.522 1.00 31.64 291 GLY B C 1
ATOM 5271 O O . GLY B 1 291 ? 26.270 58.078 12.465 1.00 32.28 291 GLY B O 1
ATOM 5272 N N . ALA B 1 292 ? 28.218 57.445 11.541 1.00 32.94 292 ALA B N 1
ATOM 5273 C CA . ALA B 1 292 ? 28.959 57.565 12.798 1.00 32.04 292 ALA B CA 1
ATOM 5274 C C . ALA B 1 292 ? 28.816 58.947 13.429 1.00 34.01 292 ALA B C 1
ATOM 5275 O O . ALA B 1 292 ? 28.738 59.072 14.658 1.00 33.24 292 ALA B O 1
ATOM 5277 N N . LYS B 1 293 ? 28.791 59.996 12.605 1.00 38.58 293 LYS B N 1
ATOM 5278 C CA . LYS B 1 293 ? 28.816 61.363 13.114 1.00 39.53 293 LYS B CA 1
ATOM 5279 C C . LYS B 1 293 ? 27.455 61.786 13.641 1.00 35.85 293 LYS B C 1
ATOM 5280 O O . LYS B 1 293 ? 27.352 62.813 14.323 1.00 40.13 293 LYS B O 1
ATOM 5286 N N . ASP B 1 294 ? 26.407 61.023 13.329 1.00 30.88 294 ASP B N 1
ATOM 5287 C CA . ASP B 1 294 ? 25.115 61.223 13.960 1.00 29.37 294 ASP B CA 1
ATOM 5288 C C . ASP B 1 294 ? 25.105 60.762 15.410 1.00 32.42 294 ASP B C 1
ATOM 5289 O O . ASP B 1 294 ? 24.180 61.119 16.147 1.00 38.14 294 ASP B O 1
ATOM 5294 N N . LEU B 1 295 ? 26.102 59.985 15.834 1.00 31.76 295 LEU B N 1
ATOM 5295 C CA . LEU B 1 295 ? 26.189 59.512 17.208 1.00 36.27 295 LEU B CA 1
ATOM 5296 C C . LEU B 1 295 ? 27.375 60.069 17.978 1.00 34.11 295 LEU B C 1
ATOM 5297 O O . LEU B 1 295 ? 27.312 60.146 19.206 1.00 32.58 295 LEU B O 1
ATOM 5302 N N . ILE B 1 296 ? 28.450 60.451 17.294 1.00 31.68 296 ILE B N 1
ATOM 5303 C CA . ILE B 1 296 ? 29.668 60.926 17.939 1.00 30.75 296 ILE B CA 1
ATOM 5304 C C . ILE B 1 296 ? 30.101 62.214 17.257 1.00 33.06 296 ILE B C 1
ATOM 5305 O O . ILE B 1 296 ? 30.288 62.241 16.035 1.00 33.37 296 ILE B O 1
ATOM 5310 N N . LYS B 1 297 ? 30.240 63.280 18.040 1.00 34.08 297 LYS B N 1
ATOM 5311 C CA . LYS B 1 297 ? 30.961 64.471 17.611 1.00 33.89 297 LYS B CA 1
ATOM 5312 C C . LYS B 1 297 ? 32.418 64.282 18.014 1.00 30.62 297 LYS B C 1
ATOM 5313 O O . LYS B 1 297 ? 32.745 64.304 19.205 1.00 30.48 297 LYS B O 1
ATOM 5319 N N . ASP B 1 298 ? 33.283 64.079 17.023 1.00 31.73 298 ASP B N 1
ATOM 5320 C CA . ASP B 1 298 ? 34.676 63.741 17.283 1.00 34.49 298 ASP B CA 1
ATOM 5321 C C . ASP B 1 298 ? 35.342 64.804 18.150 1.00 34.48 298 ASP B C 1
ATOM 5322 O O . ASP B 1 298 ? 35.308 65.996 17.828 1.00 34.54 298 ASP B O 1
ATOM 5327 N N . ASN B 1 299 ? 35.928 64.358 19.264 1.00 30.95 299 ASN B N 1
ATOM 5328 C CA . ASN B 1 299 ? 36.645 65.164 20.253 1.00 33.71 299 ASN B CA 1
ATOM 5329 C C . ASN B 1 299 ? 35.724 66.012 21.120 1.00 28.39 299 ASN B C 1
ATOM 5330 O O . ASN B 1 299 ? 36.211 66.858 21.881 1.00 31.79 299 ASN B O 1
ATOM 5335 N N . HIS B 1 300 ? 34.411 65.806 21.042 1.00 31.18 300 HIS B N 1
ATOM 5336 C CA . HIS B 1 300 ? 33.454 66.516 21.878 1.00 27.08 300 HIS B CA 1
ATOM 5337 C C . HIS B 1 300 ? 32.708 65.591 22.827 1.00 29.65 300 HIS B C 1
ATOM 5338 O O . HIS B 1 300 ? 32.639 65.865 24.029 1.00 32.88 300 HIS B O 1
ATOM 5345 N N . ASP B 1 301 ? 32.146 64.489 22.319 1.00 28.84 301 ASP B N 1
ATOM 5346 C CA . ASP B 1 301 ? 31.486 63.500 23.166 1.00 25.69 301 ASP B CA 1
ATOM 5347 C C . ASP B 1 301 ? 31.927 62.080 22.827 1.00 28.31 301 ASP B C 1
ATOM 5348 O O . ASP B 1 301 ? 31.197 61.124 23.109 1.00 26.78 301 ASP B O 1
ATOM 5353 N N . GLY B 1 302 ? 33.104 61.929 22.242 1.00 31.11 302 GLY B N 1
ATOM 5354 C CA . GLY B 1 302 ? 33.580 60.641 21.786 1.00 22.71 302 GLY B CA 1
ATOM 5355 C C . GLY B 1 302 ? 34.680 60.834 20.765 1.00 26.66 302 GLY B C 1
ATOM 5356 O O . GLY B 1 302 ? 35.051 61.956 20.422 1.00 29.36 302 GLY B O 1
ATOM 5357 N N . LEU B 1 303 ? 35.196 59.709 20.278 1.00 24.17 303 LEU B N 1
ATOM 5358 C CA . LEU B 1 303 ? 36.321 59.736 19.355 1.00 27.66 303 LEU B CA 1
ATOM 5359 C C . LEU B 1 303 ? 36.059 58.798 18.187 1.00 30.23 303 LEU B C 1
ATOM 5360 O O . LEU B 1 303 ? 35.554 57.688 18.374 1.00 27.22 303 LEU B O 1
ATOM 5365 N N . LEU B 1 304 ? 36.411 59.250 16.985 1.00 28.56 304 LEU B N 1
ATOM 5366 C CA . LEU B 1 304 ? 36.240 58.473 15.767 1.00 29.18 304 LEU B CA 1
ATOM 5367 C C . LEU B 1 304 ? 37.599 58.154 15.156 1.00 29.74 304 LEU B C 1
ATOM 5368 O O . LEU B 1 304 ? 38.546 58.939 15.263 1.00 33.88 304 LEU B O 1
ATOM 5373 N N . VAL B 1 305 ? 37.690 56.986 14.519 1.00 27.83 305 VAL B N 1
ATOM 5374 C CA . VAL B 1 305 ? 38.884 56.585 13.788 1.00 26.79 305 VAL B CA 1
ATOM 5375 C C . VAL B 1 305 ? 38.463 56.057 12.425 1.00 30.37 305 VAL B C 1
ATOM 5376 O O . VAL B 1 305 ? 37.300 55.717 12.193 1.00 29.62 305 VAL B O 1
ATOM 5380 N N . GLY B 1 306 ? 39.430 55.999 11.514 1.00 29.86 306 GLY B N 1
ATOM 5381 C CA . GLY B 1 306 ? 39.173 55.414 10.214 1.00 26.37 306 GLY B CA 1
ATOM 5382 C C . GLY B 1 306 ? 38.875 53.931 10.320 1.00 34.61 306 GLY B C 1
ATOM 5383 O O . GLY B 1 306 ? 39.273 53.256 11.270 1.00 34.79 306 GLY B O 1
ATOM 5384 N N . CYS B 1 307 ? 38.148 53.421 9.329 1.00 38.58 307 CYS B N 1
ATOM 5385 C CA . CYS B 1 307 ? 37.830 52.000 9.305 1.00 38.01 307 CYS B CA 1
ATOM 5386 C C . CYS B 1 307 ? 39.104 51.177 9.167 1.00 39.00 307 CYS B C 1
ATOM 5387 O O . CYS B 1 307 ? 39.984 51.502 8.364 1.00 45.20 307 CYS B O 1
ATOM 5390 N N . ASP B 1 308 ? 39.207 50.124 9.980 1.00 38.15 308 ASP B N 1
ATOM 5391 C CA . ASP B 1 308 ? 40.296 49.152 9.937 1.00 39.64 308 ASP B CA 1
ATOM 5392 C C . ASP B 1 308 ? 41.643 49.748 10.335 1.00 41.74 308 ASP B C 1
ATOM 5393 O O . ASP B 1 308 ? 42.691 49.181 10.008 1.00 48.21 308 ASP B O 1
ATOM 5398 N N . ASP B 1 309 ? 41.644 50.875 11.053 1.00 41.20 309 ASP B N 1
ATOM 5399 C CA . ASP B 1 309 ? 42.878 51.561 11.439 1.00 39.26 309 ASP B CA 1
ATOM 5400 C C . ASP B 1 309 ? 43.178 51.238 12.901 1.00 32.98 309 ASP B C 1
ATOM 5401 O O . ASP B 1 309 ? 42.835 51.984 13.821 1.00 33.07 309 ASP B O 1
ATOM 5406 N N . GLU B 1 310 ? 43.845 50.101 13.109 1.00 34.19 310 GLU B N 1
ATOM 5407 C CA . GLU B 1 310 ? 44.168 49.663 14.463 1.00 35.45 310 GLU B CA 1
ATOM 5408 C C . GLU B 1 310 ? 45.217 50.547 15.124 1.00 36.87 310 GLU B C 1
ATOM 5409 O O . GLU B 1 310 ? 45.287 50.588 16.357 1.00 32.25 310 GLU B O 1
ATOM 5415 N N . ILE B 1 311 ? 46.033 51.251 14.338 1.00 35.67 311 ILE B N 1
ATOM 5416 C CA . ILE B 1 311 ? 47.018 52.157 14.918 1.00 35.15 311 ILE B CA 1
ATOM 5417 C C . ILE B 1 311 ? 46.330 53.394 15.479 1.00 33.24 311 ILE B C 1
ATOM 5418 O O . ILE B 1 311 ? 46.627 53.839 16.595 1.00 31.73 311 ILE B O 1
ATOM 5423 N N . ALA B 1 312 ? 45.393 53.961 14.715 1.00 32.37 312 ALA B N 1
ATOM 5424 C CA . ALA B 1 312 ? 44.639 55.112 15.198 1.00 32.49 312 ALA B CA 1
ATOM 5425 C C . ALA B 1 312 ? 43.817 54.757 16.430 1.00 34.13 312 ALA B C 1
ATOM 5426 O O . ALA B 1 312 ? 43.708 55.562 17.362 1.00 32.66 312 ALA B O 1
ATOM 5428 N N . LEU B 1 313 ? 43.227 53.557 16.453 1.00 28.37 313 LEU B N 1
ATOM 5429 C CA . LEU B 1 313 ? 42.479 53.136 17.634 1.00 31.38 313 LEU B CA 1
ATOM 5430 C C . LEU B 1 313 ? 43.377 53.114 18.864 1.00 28.97 313 LEU B C 1
ATOM 5431 O O . LEU B 1 313 ? 42.983 53.584 19.938 1.00 26.51 313 LEU B O 1
ATOM 5436 N N . ALA B 1 314 ? 44.599 52.596 18.719 1.00 29.45 314 ALA B N 1
ATOM 5437 C CA . ALA B 1 314 ? 45.530 52.579 19.842 1.00 32.16 314 ALA B CA 1
ATOM 5438 C C . ALA B 1 314 ? 45.875 53.993 20.302 1.00 30.44 314 ALA B C 1
ATOM 5439 O O . ALA B 1 314 ? 45.974 54.245 21.508 1.00 29.82 314 ALA B O 1
ATOM 5441 N N . LYS B 1 315 ? 46.061 54.930 19.361 1.00 26.22 315 LYS B N 1
ATOM 5442 C CA . LYS B 1 315 ? 46.309 56.324 19.737 1.00 31.71 315 LYS B CA 1
ATOM 5443 C C . LYS B 1 315 ? 45.167 56.865 20.579 1.00 32.37 315 LYS B C 1
ATOM 5444 O O . LYS B 1 315 ? 45.380 57.493 21.623 1.00 34.15 315 LYS B O 1
ATOM 5450 N N . LYS B 1 316 ? 43.938 56.663 20.106 1.00 28.96 316 LYS B N 1
ATOM 5451 C CA . LYS B 1 316 ? 42.788 57.247 20.778 1.00 29.71 316 LYS B CA 1
ATOM 5452 C C . LYS B 1 316 ? 42.556 56.589 22.128 1.00 28.74 316 LYS B C 1
ATOM 5453 O O . LYS B 1 316 ? 42.206 57.268 23.100 1.00 28.79 316 LYS B O 1
ATOM 5459 N N . LEU B 1 317 ? 42.756 55.270 22.210 1.00 24.26 317 LEU B N 1
ATOM 5460 C CA . LEU B 1 317 ? 42.697 54.586 23.498 1.00 28.98 317 LEU B CA 1
ATOM 5461 C C . LEU B 1 317 ? 43.668 55.212 24.490 1.00 33.71 317 LEU B C 1
ATOM 5462 O O . LEU B 1 317 ? 43.300 55.518 25.629 1.00 32.54 317 LEU B O 1
ATOM 5467 N N . GLU B 1 318 ? 44.914 55.431 24.065 1.00 32.09 318 GLU B N 1
ATOM 5468 C CA . GLU B 1 318 ? 45.894 56.037 24.958 1.00 35.98 318 GLU B CA 1
ATOM 5469 C C . GLU B 1 318 ? 45.557 57.489 25.262 1.00 34.18 318 GLU B C 1
ATOM 5470 O O . GLU B 1 318 ? 45.938 58.003 26.319 1.00 33.84 318 GLU B O 1
ATOM 5476 N N . LEU B 1 319 ? 44.836 58.156 24.361 1.00 33.26 319 LEU B N 1
ATOM 5477 C CA . LEU B 1 319 ? 44.504 59.561 24.569 1.00 34.47 319 LEU B CA 1
ATOM 5478 C C . LEU B 1 319 ? 43.569 59.744 25.761 1.00 35.60 319 LEU B C 1
ATOM 5479 O O . LEU B 1 319 ? 43.685 60.728 26.501 1.00 36.78 319 LEU B O 1
ATOM 5484 N N . VAL B 1 320 ? 42.638 58.811 25.972 1.00 28.94 320 VAL B N 1
ATOM 5485 C CA . VAL B 1 320 ? 41.673 58.956 27.059 1.00 33.00 320 VAL B CA 1
ATOM 5486 C C . VAL B 1 320 ? 42.117 58.176 28.290 1.00 32.26 320 VAL B C 1
ATOM 5487 O O . VAL B 1 320 ? 41.753 58.529 29.417 1.00 32.28 320 VAL B O 1
ATOM 5491 N N . LEU B 1 321 ? 42.892 57.106 28.097 1.00 33.63 321 LEU B N 1
ATOM 5492 C CA . LEU B 1 321 ? 43.386 56.357 29.246 1.00 38.02 321 LEU B CA 1
ATOM 5493 C C . LEU B 1 321 ? 44.533 57.069 29.951 1.00 38.11 321 LEU B C 1
ATOM 5494 O O . LEU B 1 321 ? 44.771 56.809 31.136 1.00 38.35 321 LEU B O 1
ATOM 5499 N N . ASN B 1 322 ? 45.237 57.964 29.258 1.00 34.74 322 ASN B N 1
ATOM 5500 C CA . ASN B 1 322 ? 46.285 58.779 29.857 1.00 36.84 322 ASN B CA 1
ATOM 5501 C C . ASN B 1 322 ? 45.804 60.177 30.229 1.00 34.41 322 ASN B C 1
ATOM 5502 O O . ASN B 1 322 ? 46.628 61.029 30.575 1.00 34.58 322 ASN B O 1
ATOM 5507 N N . ASP B 1 323 ? 44.496 60.440 30.160 1.00 34.30 323 ASP B N 1
ATOM 5508 C CA . ASP B 1 323 ? 43.963 61.765 30.495 1.00 29.58 323 ASP B CA 1
ATOM 5509 C C . ASP B 1 323 ? 42.518 61.580 30.965 1.00 33.59 323 ASP B C 1
ATOM 5510 O O . ASP B 1 323 ? 41.578 61.671 30.171 1.00 34.54 323 ASP B O 1
ATOM 5515 N N . GLU B 1 324 ? 42.356 61.340 32.269 1.00 35.62 324 GLU B N 1
ATOM 5516 C CA . GLU B 1 324 ? 41.024 61.099 32.816 1.00 34.71 324 GLU B CA 1
ATOM 5517 C C . GLU B 1 324 ? 40.137 62.336 32.739 1.00 32.32 324 GLU B C 1
ATOM 5518 O O . GLU B 1 324 ? 38.924 62.211 32.538 1.00 32.67 324 GLU B O 1
ATOM 5524 N N . ASN B 1 325 ? 40.713 63.531 32.892 1.00 34.18 325 ASN B N 1
ATOM 5525 C CA . ASN B 1 325 ? 39.912 64.747 32.783 1.00 31.08 325 ASN B CA 1
ATOM 5526 C C . ASN B 1 325 ? 39.336 64.901 31.382 1.00 32.19 325 ASN B C 1
ATOM 5527 O O . ASN B 1 325 ? 38.208 65.382 31.215 1.00 33.47 325 ASN B O 1
ATOM 5532 N N . PHE B 1 326 ? 40.096 64.502 30.361 1.00 28.96 326 PHE B N 1
ATOM 5533 C CA . PHE B 1 326 ? 39.586 64.562 28.996 1.00 29.53 326 PHE B CA 1
ATOM 5534 C C . PHE B 1 326 ? 38.507 63.512 28.766 1.00 30.69 326 PHE B C 1
ATOM 5535 O O . PHE B 1 326 ? 37.484 63.795 28.131 1.00 29.29 326 PHE B O 1
ATOM 5543 N N . ARG B 1 327 ? 38.715 62.296 29.278 1.00 28.22 327 ARG B N 1
ATOM 5544 C CA . ARG B 1 327 ? 37.689 61.263 29.172 1.00 28.91 327 ARG B CA 1
ATOM 5545 C C . ARG B 1 327 ? 36.412 61.686 29.887 1.00 30.89 327 ARG B C 1
ATOM 5546 O O . ARG B 1 327 ? 35.306 61.480 29.375 1.00 29.35 327 ARG B O 1
ATOM 5554 N N . LYS B 1 328 ? 36.549 62.288 31.072 1.00 32.69 328 LYS B N 1
ATOM 5555 C CA . LYS B 1 328 ? 35.379 62.731 31.823 1.00 30.09 328 LYS B CA 1
ATOM 5556 C C . LYS B 1 328 ? 34.624 63.822 31.075 1.00 29.68 328 LYS B C 1
ATOM 5557 O O . LYS B 1 328 ? 33.389 63.883 31.128 1.00 33.96 328 LYS B O 1
ATOM 5563 N N . GLU B 1 329 ? 35.348 64.694 30.371 1.00 30.48 329 GLU B N 1
ATOM 5564 C CA . GLU B 1 329 ? 34.690 65.746 29.604 1.00 34.08 329 GLU B CA 1
ATOM 5565 C C . GLU B 1 329 ? 33.903 65.165 28.436 1.00 30.62 329 GLU B C 1
ATOM 5566 O O . GLU B 1 329 ? 32.782 65.605 28.156 1.00 32.69 329 GLU B O 1
ATOM 5572 N N . LEU B 1 330 ? 34.473 64.173 27.746 1.00 32.01 330 LEU B N 1
ATOM 5573 C CA . LEU B 1 330 ? 33.765 63.543 26.636 1.00 29.54 330 LEU B CA 1
ATOM 5574 C C . LEU B 1 330 ? 32.463 62.904 27.104 1.00 29.36 330 LEU B C 1
ATOM 5575 O O . LEU B 1 330 ? 31.404 63.119 26.504 1.00 26.57 330 LEU B O 1
ATOM 5580 N N . VAL B 1 331 ? 32.517 62.122 28.188 1.00 27.12 331 VAL B N 1
ATOM 5581 C CA . VAL B 1 331 ? 31.317 61.412 28.622 1.00 28.25 331 VAL B CA 1
ATOM 5582 C C . VAL B 1 331 ? 30.287 62.377 29.195 1.00 29.22 331 VAL B C 1
ATOM 5583 O O . VAL B 1 331 ? 29.080 62.121 29.113 1.00 29.67 331 VAL B O 1
ATOM 5587 N N . ASN B 1 332 ? 30.728 63.496 29.776 1.00 31.06 332 ASN B N 1
ATOM 5588 C CA . ASN B 1 332 ? 29.771 64.485 30.261 1.00 29.35 332 ASN B CA 1
ATOM 5589 C C . ASN B 1 332 ? 29.026 65.138 29.105 1.00 30.54 332 ASN B C 1
ATOM 5590 O O . ASN B 1 332 ? 27.806 65.327 29.174 1.00 25.98 332 ASN B O 1
ATOM 5595 N N . ASN B 1 333 ? 29.740 65.486 28.032 1.00 27.02 333 ASN B N 1
ATOM 5596 C CA . ASN B 1 333 ? 29.069 66.018 26.851 1.00 31.20 333 ASN B CA 1
ATOM 5597 C C . ASN B 1 333 ? 28.153 64.980 26.217 1.00 31.85 333 ASN B C 1
ATOM 5598 O O . ASN B 1 333 ? 27.102 65.333 25.669 1.00 36.86 333 ASN B O 1
ATOM 5603 N N . ALA B 1 334 ? 28.525 63.699 26.291 1.00 28.82 334 ALA B N 1
ATOM 5604 C CA . ALA B 1 334 ? 27.712 62.654 25.678 1.00 30.25 334 ALA B CA 1
ATOM 5605 C C . ALA B 1 334 ? 26.352 62.526 26.351 1.00 27.17 334 ALA B C 1
ATOM 5606 O O . ALA B 1 334 ? 25.372 62.153 25.697 1.00 32.00 334 ALA B O 1
ATOM 5608 N N . LYS B 1 335 ? 26.268 62.841 27.646 1.00 29.44 335 LYS B N 1
ATOM 5609 C CA . LYS B 1 335 ? 25.014 62.682 28.377 1.00 32.89 335 LYS B CA 1
ATOM 5610 C C . LYS B 1 335 ? 23.894 63.551 27.820 1.00 31.45 335 LYS B C 1
ATOM 5611 O O . LYS B 1 335 ? 22.719 63.244 28.049 1.00 32.11 335 LYS B O 1
ATOM 5617 N N . GLN B 1 336 ? 24.226 64.623 27.095 1.00 30.11 336 GLN B N 1
ATOM 5618 C CA . GLN B 1 336 ? 23.200 65.439 26.456 1.00 31.19 336 GLN B CA 1
ATOM 5619 C C . GLN B 1 336 ? 22.370 64.642 25.459 1.00 35.35 336 GLN B C 1
ATOM 5620 O O . GLN B 1 336 ? 21.250 65.052 25.133 1.00 37.35 336 GLN B O 1
ATOM 5626 N N . ARG B 1 337 ? 22.883 63.511 24.977 1.00 34.37 337 ARG B N 1
ATOM 5627 C CA . ARG B 1 337 ? 22.198 62.712 23.971 1.00 33.98 337 ARG B CA 1
ATOM 5628 C C . ARG B 1 337 ? 21.264 61.663 24.563 1.00 31.20 337 ARG B C 1
ATOM 5629 O O . ARG B 1 337 ? 20.512 61.038 23.808 1.00 30.75 337 ARG B O 1
ATOM 5637 N N . CYS B 1 338 ? 21.284 61.465 25.885 1.00 29.12 338 CYS B N 1
ATOM 5638 C CA . CYS B 1 338 ? 20.446 60.437 26.501 1.00 30.55 338 CYS B CA 1
ATOM 5639 C C . CYS B 1 338 ? 18.968 60.663 26.200 1.00 35.58 338 CYS B C 1
ATOM 5640 O O . CYS B 1 338 ? 18.210 59.701 26.024 1.00 31.11 338 CYS B O 1
ATOM 5643 N N . LYS B 1 339 ? 18.539 61.926 26.136 1.00 30.97 339 LYS B N 1
ATOM 5644 C CA . LYS B 1 339 ? 17.130 62.225 25.914 1.00 34.04 339 LYS B CA 1
ATOM 5645 C C . LYS B 1 339 ? 16.663 61.863 24.510 1.00 33.10 339 LYS B C 1
ATOM 5646 O O . LYS B 1 339 ? 15.455 61.720 24.293 1.00 36.87 339 LYS B O 1
ATOM 5652 N N . ASP B 1 340 ? 17.581 61.711 23.555 1.00 30.73 340 ASP B N 1
ATOM 5653 C CA . ASP B 1 340 ? 17.184 61.374 22.193 1.00 33.60 340 ASP B CA 1
ATOM 5654 C C . ASP B 1 340 ? 16.668 59.948 22.061 1.00 33.94 340 ASP B C 1
ATOM 5655 O O . ASP B 1 340 ? 16.041 59.629 21.044 1.00 36.42 340 ASP B O 1
ATOM 5660 N N . PHE B 1 341 ? 16.907 59.088 23.053 1.00 33.72 341 PHE B N 1
ATOM 5661 C CA . PHE B 1 341 ? 16.577 57.674 22.929 1.00 28.77 341 PHE B CA 1
ATOM 5662 C C . PHE B 1 341 ? 15.677 57.185 24.056 1.00 28.32 341 PHE B C 1
ATOM 5663 O O . PHE B 1 341 ? 15.634 55.980 24.324 1.00 29.36 341 PHE B O 1
ATOM 5671 N N . GLU B 1 342 ? 14.956 58.080 24.723 1.00 38.20 342 GLU B N 1
ATOM 5672 C CA . GLU B 1 342 ? 14.092 57.663 25.814 1.00 39.92 342 GLU B CA 1
ATOM 5673 C C . GLU B 1 342 ? 12.845 56.981 25.265 1.00 40.04 342 GLU B C 1
ATOM 5674 O O . GLU B 1 342 ? 12.307 57.375 24.224 1.00 38.96 342 GLU B O 1
ATOM 5680 N N . ILE B 1 343 ? 12.389 55.953 25.984 1.00 38.40 343 ILE B N 1
ATOM 5681 C CA . ILE B 1 343 ? 11.351 55.054 25.482 1.00 39.42 343 ILE B CA 1
ATOM 5682 C C . ILE B 1 343 ? 10.046 55.799 25.231 1.00 42.73 343 ILE B C 1
ATOM 5683 O O . ILE B 1 343 ? 9.358 55.552 24.233 1.00 37.56 343 ILE B O 1
ATOM 5688 N N . SER B 1 344 ? 9.682 56.718 26.129 1.00 46.13 344 SER B N 1
ATOM 5689 C CA . SER B 1 344 ? 8.356 57.327 26.067 1.00 43.56 344 SER B CA 1
ATOM 5690 C C . SER B 1 344 ? 8.176 58.164 24.806 1.00 43.28 344 SER B C 1
ATOM 5691 O O . SER B 1 344 ? 7.120 58.105 24.165 1.00 40.49 344 SER B O 1
ATOM 5694 N N . ASN B 1 345 ? 9.189 58.949 24.432 1.00 42.58 345 ASN B N 1
ATOM 5695 C CA . ASN B 1 345 ? 9.066 59.776 23.237 1.00 46.28 345 ASN B CA 1
ATOM 5696 C C . ASN B 1 345 ? 9.093 58.925 21.973 1.00 43.10 345 ASN B C 1
ATOM 5697 O O . ASN B 1 345 ? 8.376 59.214 21.007 1.00 39.47 345 ASN B O 1
ATOM 5702 N N . ILE B 1 346 ? 9.909 57.870 21.961 1.00 39.93 346 ILE B N 1
ATOM 5703 C CA . ILE B 1 346 ? 9.964 56.987 20.800 1.00 39.58 346 ILE B CA 1
ATOM 5704 C C . ILE B 1 346 ? 8.665 56.203 20.659 1.00 34.72 346 ILE B C 1
ATOM 5705 O O . ILE B 1 346 ? 8.190 55.958 19.544 1.00 34.81 346 ILE B O 1
ATOM 5710 N N . LYS B 1 347 ? 8.068 55.801 21.784 1.00 34.26 347 LYS B N 1
ATOM 5711 C CA . LYS B 1 347 ? 6.807 55.068 21.728 1.00 36.95 347 LYS B CA 1
ATOM 5712 C C . LYS B 1 347 ? 5.708 55.907 21.090 1.00 37.66 347 LYS B C 1
ATOM 5713 O O . LYS B 1 347 ? 4.911 55.397 20.294 1.00 36.10 347 LYS B O 1
ATOM 5719 N N . GLU B 1 348 ? 5.651 57.198 21.423 1.00 34.85 348 GLU B N 1
ATOM 5720 C CA . GLU B 1 348 ? 4.591 58.043 20.881 1.00 40.19 348 GLU B CA 1
ATOM 5721 C C . GLU B 1 348 ? 4.761 58.269 19.384 1.00 40.91 348 GLU B C 1
ATOM 5722 O O . GLU B 1 348 ? 3.764 58.380 18.663 1.00 43.04 348 GLU B O 1
ATOM 5728 N N . GLU B 1 349 ? 6.004 58.322 18.890 1.00 40.34 349 GLU B N 1
ATOM 5729 C CA . GLU B 1 349 ? 6.206 58.470 17.451 1.00 36.51 349 GLU B CA 1
ATOM 5730 C C . GLU B 1 349 ? 5.735 57.231 16.702 1.00 37.37 349 GLU B C 1
ATOM 5731 O O . GLU B 1 349 ? 5.200 57.336 15.591 1.00 40.95 349 GLU B O 1
ATOM 5737 N N . TRP B 1 350 ? 5.936 56.046 17.282 1.00 32.20 350 TRP B N 1
ATOM 5738 C CA . TRP B 1 350 ? 5.405 54.835 16.667 1.00 33.70 350 TRP B CA 1
ATOM 5739 C C . TRP B 1 350 ? 3.885 54.868 16.617 1.00 33.41 350 TRP B C 1
ATOM 5740 O O . TRP B 1 350 ? 3.281 54.503 15.603 1.00 34.82 350 TRP B O 1
ATOM 5751 N N . LEU B 1 351 ? 3.249 55.318 17.700 1.00 36.32 351 LEU B N 1
ATOM 5752 C CA . LEU B 1 351 ? 1.791 55.338 17.739 1.00 34.69 351 LEU B CA 1
ATOM 5753 C C . LEU B 1 351 ? 1.227 56.355 16.756 1.00 37.26 351 LEU B C 1
ATOM 5754 O O . LEU B 1 351 ? 0.161 56.131 16.170 1.00 37.87 351 LEU B O 1
ATOM 5759 N N . LYS B 1 352 ? 1.923 57.479 16.556 1.00 32.54 352 LYS B N 1
ATOM 5760 C CA . LYS B 1 352 ? 1.499 58.420 15.524 1.00 33.70 352 LYS B CA 1
ATOM 5761 C C . LYS B 1 352 ? 1.647 57.812 14.135 1.00 38.97 352 LYS B C 1
ATOM 5762 O O . LYS B 1 352 ? 0.778 57.997 13.276 1.00 43.13 352 LYS B O 1
ATOM 5768 N N . LEU B 1 353 ? 2.736 57.075 13.898 1.00 38.17 353 LEU B N 1
ATOM 5769 C CA . LEU B 1 353 ? 2.904 56.410 12.610 1.00 37.78 353 LEU B CA 1
ATOM 5770 C C . LEU B 1 353 ? 1.840 55.341 12.401 1.00 35.40 353 LEU B C 1
ATOM 5771 O O . LEU B 1 353 ? 1.323 55.179 11.290 1.00 37.53 353 LEU B O 1
ATOM 5776 N N . ILE B 1 354 ? 1.500 54.600 13.459 1.00 35.90 354 ILE B N 1
ATOM 5777 C CA . ILE B 1 354 ? 0.465 53.574 13.355 1.00 36.90 354 ILE B CA 1
ATOM 5778 C C . ILE B 1 354 ? -0.882 54.203 13.025 1.00 45.60 354 ILE B C 1
ATOM 5779 O O . ILE B 1 354 ? -1.629 53.699 12.176 1.00 43.58 354 ILE B O 1
ATOM 5784 N N . VAL B 1 355 ? -1.219 55.306 13.695 1.00 44.50 355 VAL B N 1
ATOM 5785 C CA . VAL B 1 355 ? -2.486 55.978 13.424 1.00 47.04 355 VAL B CA 1
ATOM 5786 C C . VAL B 1 355 ? -2.461 56.613 12.042 1.00 49.51 355 VAL B C 1
ATOM 5787 O O . VAL B 1 355 ? -3.450 56.568 11.301 1.00 51.95 355 VAL B O 1
ATOM 5791 N N . GLU B 1 356 ? -1.325 57.200 11.672 1.00 59.34 356 GLU B N 1
ATOM 5792 C CA . GLU B 1 356 ? -1.177 57.777 10.344 1.00 59.34 356 GLU B CA 1
ATOM 5793 C C . GLU B 1 356 ? -1.352 56.725 9.256 1.00 60.11 356 GLU B C 1
ATOM 5794 O O . GLU B 1 356 ? -1.873 57.024 8.175 1.00 62.19 356 GLU B O 1
ATOM 5800 N N . VAL B 1 357 ? -0.935 55.489 9.530 1.00 49.96 357 VAL B N 1
ATOM 5801 C CA . VAL B 1 357 ? -1.023 54.421 8.541 1.00 46.52 357 VAL B CA 1
ATOM 5802 C C . VAL B 1 357 ? -2.416 53.800 8.530 1.00 49.12 357 VAL B C 1
ATOM 5803 O O . VAL B 1 357 ? -2.930 53.423 7.470 1.00 50.40 357 VAL B O 1
ATOM 5807 N N . LYS B 1 358 ? -3.061 53.700 9.696 1.00 49.89 358 LYS B N 1
ATOM 5808 C CA . LYS B 1 358 ? -4.422 53.172 9.736 1.00 52.68 358 LYS B CA 1
ATOM 5809 C C . LYS B 1 358 ? -5.431 54.150 9.148 1.00 55.47 358 LYS B C 1
ATOM 5810 O O . LYS B 1 358 ? -6.464 53.725 8.618 1.00 52.72 358 LYS B O 1
ATOM 5816 N N . ASN B 1 359 ? -5.159 55.455 9.231 1.00 51.75 359 ASN B N 1
ATOM 5817 C CA . ASN B 1 359 ? -6.121 56.446 8.761 1.00 52.32 359 ASN B CA 1
ATOM 5818 C C . ASN B 1 359 ? -6.017 56.713 7.267 1.00 59.53 359 ASN B C 1
ATOM 5819 O O . ASN B 1 359 ? -6.952 57.274 6.687 1.00 68.16 359 ASN B O 1
ATOM 5824 N N . ALA B 1 360 ? -4.908 56.336 6.633 1.00 59.89 360 ALA B N 1
ATOM 5825 C CA . ALA B 1 360 ? -4.863 56.319 5.179 1.00 63.53 360 ALA B CA 1
ATOM 5826 C C . ALA B 1 360 ? -5.573 55.104 4.599 1.00 68.65 360 ALA B C 1
ATOM 5827 O O . ALA B 1 360 ? -5.767 55.045 3.379 1.00 69.66 360 ALA B O 1
#

B-factor: mean 39.58, std 12.4, range [18.62, 117.49]

InterPro domains:
  IPR001296 Glycosyl transferase, family 1 [PF00534] (171-335)
  IPR028098 Glycosyltransferase subfamily 4-like, N-terminal domain [PF13439] (13-143)

Secondary structure (DSSP, 8-state):
-EEEEES--SSSHHHHHHHHHHHHHTTTS-EEEEESS----SS---TTSEEEEPPP---SSHHHHHHHHHHHHHHHHHHHHH---SEEEEESHHHHHHHHHHTTT--S-EEEE--S-GGG---HHHHHHHHHHGGGSSEEEESSHHHHHHHHTT-S-EEE-PPP-GGGGTS-TT------SEEEEES--STTT----HHHHHTS-HHHHTT-EEEEE---TTHHHHHHHHHHHT---EEEES-S-HHHHHHH-SEEEE--SB-SS-THHHHGGGGTPEEEEE--BTTGGGT--BTTTBEEE-TT-HHHHHHHHHHHHT-HHHHHHHHHHHGGGGGGG-HHHHHHHHHHHHHHHHH-/-EEEEES--SSSHHHHHHHHHHHHHTTTS-EEEEESS----SS---TT-EEEEPPP---SSHHHHHHHHHHHHHHHHHHHHH---SEEEEESHHHHHHHHHHTTT--S-EEEE--S-GGG---HHHHHHHHHHGGGSSEEEESSHHHHHHHTTT-S-EEE-PPPPGGGGTS-TT------SEEEEES--STTT----HHHHHTS-HHHHHH-EEEEE---TTHHHHHHHHHHHT---EEEES-S-HHHHHHH-SEEEE--SB-SS-THHHHGGGGTPEEEEE--BTTGGGT--BTTTBEEE-TT-HHHHHHHHHHHHT-HHHHHHHHHHHGGGGGGG-HHHHHHHHHHHHHHHHH-

CATH classification: 3.40.50.2000 (+1 more: 3.40.50.2000)

Nearest PDB structures (foldseek):
  6eji-assembly1_A  TM=1.003E+00  e=1.336E-72  Campylobacter jejuni
  7vfk-assembly1_A  TM=8.231E-01  e=2.203E-16  Staphylococcus aureus subsp. aureus USA300
  7ec6-assembly1_A  TM=8.127E-01  e=1.907E-15  Staphylococcus aureus subsp. aureus USA300
  7vfk-assembly1_B  TM=7.494E-01  e=4.985E-16  Staphylococcus aureus subsp. aureus USA300
  7vfn-assembly1_A  TM=7.750E-01  e=1.132E-13  Staphylococcus aureus subsp. aureus USA300

Organism: Campylobacter jejuni (NCBI:txid197)

Sequence (712 aa):
KISFIIATLNSGGAERVLVTLANALCKEHEVSIIKFHTGESFYKLENEVKVTSLEQFRFDTLYHKIASRFKKFFALRKALKESKADVFISFLDTTNIACILANIGLKTPLIISEHSNEAYLKPKTWRFLRRVSYPFCDALSVLGSSDKVYYERFVKRVKLLLNPCHFSDEIPFDSSFEKENLVLFIGRLDHNKNPVFLKAIAHLDKNLQENYKFVIAGDGELRQELEYKVKSLGIKVDFLGRVENVKALYEKAKVLCLCSFVEGLPTVLIESLYFEVCRISSSYYNGAKDLIKDNHDGLLVGCDDEIALAKKLELVLNDENFRKELVNNAKQRCKDFEISNIKEEWLKLIVEVKNAKISFIIATLNSGGAERVLVTLANALCKEHEVSIIKFHTGESFYKLENEVKVTSLEQFRFDTLYHKIASRFKKFFALRKALKESKADVFISFLDTTNIACILANIGLKTPLIISEHSNEAYLKPKTWRFLRRVSYPFCDALSVLGSSDKVYYERFVKRVKLLLNPCHFSDEIPFDSSFEKENLVLFIGRLDHNKNPVFLKAIAHLDKNLQENYKFVIAGDGELRQELEYKVKSLGIKVDFLGRVENVKALYEKAKVLCLCSFVEGLPTVLIESLYFEVCRISSSYYNGAKDLIKDNHDGLLVGCDDEIALAKKLELVLNDENFRKELVNNAKQRCKDFEISNIKEEWLKLIVEVKNA

Foldseek 3Di:
DEEEEEADLEDDPQNVLVQLLCQVVQPVDQYEYEYADDDDHLDDHDPSYHYDYFDDFDCDDPVRVPVVVVVSLVSVLVCVVPDPHLAYEYEDQVRLLSCLVSCVPPDRAYEYEYFWAPPVDPDPVSVVSSQVRQQSHLEYEAADVVVVVVPVVRHPHYYHFHGADPVLVPFDLPDDFDAALEEEEEDEPDVQQPVVCLLLLLPADPVSQVRHAYEYAEYYDCVVVVVVVCVVSVGDYHYPYHDSPCVVVLRHAQEYETQGQIGRRDNVLLVNLRRLHAYEYEPHPPDPCVRDDDQQQHHYDHHPCSNVVNVRVCVCSVPVVSSNRNSVRNNVCNVVRHSVVSSVVVVVVSVVSSVD/DEEEEEADLEDDDQNQLVQLLCQVCVPVDQYEYEYADDDDHLDDHDPRYHYDYFDDFDCDDPVRVPVVVVVSLVSLLVVVVPDPDQAYEYEDQVRLLSCLVSCPPPDRAYEYEYFWALPVDPDVVSVVSSQPRQQRHLEYEAADPVSVVVPVVRHVHYHHFHGADPCLVPFDQPDDFDAAQEEEEEDEPDVQQPVVCLLLLLPAPPVSQVRHAYEYAEYYDCVVVVVVVNVVSVGHYHYPYHDSPCVVVLRHAAEYETQGQTGRRDNCLLVNLRRLHAYEYEPHPPDPCVRDDDQQQHHYDHHPCSNVVNVVVCVCVVPVVSSNRNSVRNNVCNVVRHSVVSNVVVVVVSVVSSVD

Radius of gyration: 30.5 Å; Cα contacts (8 Å, |Δi|>4): 1346; chains: 2; bounding box: 67×83×48 Å

Solvent-accessible surface area: 33196 Å² total